Protein AF-A0A8I2FUA6-F1 (afdb_monomer_lite)

Secondary structure (DSSP, 8-state):
-HHHHHHHHHHHHHHHHHHHHHHHHHH---------GGG-SHHHHHHHTT--TTGGGSHHHHHHHHHHHHSTTSS-SS----EEPPTT-SSPP-EE-HHHH--TT--PBPTTSSBBSS---SEE-TT--EEEEETTTEEEE-B-SB--SSSS-----TT--TTTT-SS---BTTTTT-SS-SBS-SSTTSBTTTTTTS-GGGTS-GGGTT-----THHHHHTS-BTTBPP-GGGGGSSSSSSTTS---HHHHHHHBGGGGT---SS--PEE-TTT-PEETT---S---TT-SSPPHHHHHHIIIIIHHHTSSS--TT-SSSS-TTS-STT--SPPP-HHHHT-TT-TTS--SSS-B--TTSSTTTB-TTS--SSSBPPPPHHHHB-TT-TTSS-TT-BSS---HHHHHH---TT-PPTTHHHHHHHHHTTTB-GGGTSTT-TT-TTTTS-TT--TTSTTS-GGGHHHHHHS----GGGGGG---------TT-TT-------TT-SS--PPP-SSSTT------EEETTEEE--SS-----S-PPPP--

pLDDT: mean 70.21, std 18.36, range [24.78, 94.19]

Foldseek 3Di:
DVVVVVVVVVVVVVVVVVVVVVCVVVPDDDDQAQPQVVCPGPCSQCVVVVDDVVQCVDQVSVQCSCCCQQNPPHVHPHHADWAWDDPPDPDDTDTDGCQLWADSRDQDAAPQGATQNGTAHPDADPVRHGWGQAPPQGIDGADHQGPHPDDPDDRCQLAFRPCVVVPQFGHRPPQRHACPDQASHRHPNHNPVVPNPDHLCVQQPRNVSRDGVCDAPQVVLCQADVPRHRCLQLQCAQAALAPDRGFGSLNVLQFFLCSVPPDDPPATWTAQLAPRDTDPDDDFLADDQQDLDDDPSLLSCQVRPVLQCQAPQHRNPRPRPVGRQQSGPNSPDGRHNLVQQQPQVDQCDAQAPHFHNVVCFELLWWDPPSRHHPRGRHDHPNLQADRVSRSHNQNVRGPQRQPLVQVLPPPDPPDRPQCNLVSLLVSVVSITPNLLQAECRPRHPVVPDPPPCCCRPSVHVSVCVNCLSQAADPQPVPPPPPDDDDDDDGGDDRSEDDTDDDPPPPDPDDQDPHGYHSHDQQDLPCPDQHGDGDHDPPPPPDDDDDDHD

Structure (mmCIF, N/CA/C/O backbone):
data_AF-A0A8I2FUA6-F1
#
_entry.id   AF-A0A8I2FUA6-F1
#
loop_
_atom_site.group_PDB
_atom_site.id
_atom_site.type_symbol
_atom_site.label_atom_id
_atom_site.label_alt_id
_atom_site.label_comp_id
_atom_site.label_asym_id
_atom_site.label_entity_id
_atom_site.label_seq_id
_atom_site.pdbx_PDB_ins_code
_atom_site.Cartn_x
_atom_site.Cartn_y
_atom_site.Cartn_z
_atom_site.occupancy
_atom_site.B_iso_or_equiv
_atom_site.auth_seq_id
_atom_site.auth_comp_id
_atom_site.auth_asym_id
_atom_site.auth_atom_id
_atom_site.pdbx_PDB_model_num
ATOM 1 N N . MET A 1 1 ? -48.259 26.477 85.088 1.00 57.03 1 MET A N 1
ATOM 2 C CA . MET A 1 1 ? -47.281 26.839 84.030 1.00 57.03 1 MET A CA 1
ATOM 3 C C . MET A 1 1 ? -46.275 25.729 83.694 1.00 57.03 1 MET A C 1
ATOM 5 O O . MET A 1 1 ? -46.036 25.525 82.515 1.00 57.03 1 MET A O 1
ATOM 9 N N . LYS A 1 2 ? -45.761 24.934 84.651 1.00 53.25 2 LYS A N 1
ATOM 10 C CA . LYS A 1 2 ? -44.765 23.866 84.380 1.00 53.25 2 LYS A CA 1
ATOM 11 C C . LYS A 1 2 ? -45.193 22.760 83.387 1.00 53.25 2 LYS A C 1
ATOM 13 O O . LYS A 1 2 ? -44.364 22.301 82.614 1.00 53.25 2 LYS A O 1
ATOM 18 N N . LYS A 1 3 ? -46.477 22.374 83.335 1.00 52.03 3 LYS A N 1
ATOM 19 C CA . LYS A 1 3 ? -46.965 21.339 82.392 1.00 52.03 3 LYS A CA 1
ATOM 20 C C . LYS A 1 3 ? -46.995 21.780 80.918 1.00 52.03 3 LYS A C 1
ATOM 22 O O . LYS A 1 3 ? -46.840 20.935 80.048 1.00 52.03 3 LYS A O 1
ATOM 27 N N . LYS A 1 4 ? -47.150 23.081 80.627 1.00 53.03 4 LYS A N 1
ATOM 28 C CA . LYS A 1 4 ? -47.130 23.591 79.240 1.00 53.03 4 LYS A CA 1
ATOM 29 C C . LYS A 1 4 ? -45.706 23.678 78.671 1.00 53.03 4 LYS A C 1
ATOM 31 O O . LYS A 1 4 ? -45.532 23.448 77.484 1.00 53.03 4 LYS A O 1
ATOM 36 N N . LEU A 1 5 ? -44.695 23.917 79.516 1.00 55.78 5 LEU A N 1
ATOM 37 C CA . LEU A 1 5 ? -43.290 23.918 79.084 1.00 55.78 5 LEU A CA 1
ATOM 38 C C . LEU A 1 5 ? -42.783 22.512 78.713 1.00 55.78 5 LEU A C 1
ATOM 40 O O . LEU A 1 5 ? -42.056 22.364 77.738 1.00 55.78 5 LEU A O 1
ATOM 44 N N . LEU A 1 6 ? -43.198 21.479 79.455 1.00 63.16 6 LEU A N 1
ATOM 45 C CA . LEU A 1 6 ? -42.797 20.090 79.188 1.00 63.16 6 LEU A CA 1
ATOM 46 C C . LEU A 1 6 ? -43.374 19.544 77.874 1.00 63.16 6 LEU A C 1
ATOM 48 O O . LEU A 1 6 ? -42.678 18.834 77.155 1.00 63.16 6 LEU A O 1
ATOM 52 N N . LEU A 1 7 ? -44.614 19.910 77.529 1.00 66.69 7 LEU A N 1
ATOM 53 C CA . LEU A 1 7 ? -45.246 19.453 76.289 1.00 66.69 7 LEU A CA 1
ATOM 54 C C . LEU A 1 7 ? -44.644 20.138 75.048 1.00 66.69 7 LEU A C 1
ATOM 56 O O . LEU A 1 7 ? -44.395 19.470 74.050 1.00 66.69 7 LEU A O 1
ATOM 60 N N . SER A 1 8 ? -44.329 21.439 75.123 1.00 69.00 8 SER A N 1
ATOM 61 C CA . SER A 1 8 ? -43.635 22.142 74.030 1.00 69.00 8 SER A CA 1
ATOM 62 C C . SER A 1 8 ? -42.210 21.634 73.803 1.00 69.00 8 SER A C 1
ATOM 64 O O . SER A 1 8 ? -41.785 21.548 72.655 1.00 69.00 8 SER A O 1
ATOM 66 N N . GLY A 1 9 ? -41.486 21.260 74.864 1.00 73.94 9 GLY A N 1
ATOM 67 C CA . GLY A 1 9 ? -40.150 20.672 74.729 1.00 73.94 9 GLY A CA 1
ATOM 68 C C . GLY A 1 9 ? -40.172 19.322 74.007 1.00 73.94 9 GLY A C 1
ATOM 69 O O . GLY A 1 9 ? -39.374 19.098 73.103 1.00 73.94 9 GLY A O 1
ATOM 70 N N . PHE A 1 10 ? -41.127 18.449 74.344 1.00 78.19 10 PHE A N 1
ATOM 71 C CA . PHE A 1 10 ? -41.247 17.127 73.719 1.00 78.19 10 PHE A CA 1
ATOM 72 C C . PHE A 1 10 ? -41.634 17.196 72.239 1.00 78.19 10 PHE A C 1
ATOM 74 O O . PHE A 1 10 ? -41.060 16.479 71.423 1.00 78.19 10 PHE A O 1
ATOM 81 N N . VAL A 1 11 ? -42.566 18.083 71.878 1.00 81.69 11 VAL A N 1
ATOM 82 C CA . VAL A 1 11 ? -42.980 18.264 70.477 1.00 81.69 11 VAL A CA 1
ATOM 83 C C . VAL A 1 11 ? -41.829 18.808 69.631 1.00 81.69 11 VAL A C 1
ATOM 85 O O . VAL A 1 11 ? -41.618 18.333 68.519 1.00 81.69 11 VAL A O 1
ATOM 88 N N . LEU A 1 12 ? -41.034 19.743 70.160 1.00 83.12 12 LEU A N 1
ATOM 89 C CA . LEU A 1 12 ? -39.881 20.283 69.439 1.00 83.12 12 LEU A CA 1
ATOM 90 C C . LEU A 1 12 ? -38.798 19.217 69.214 1.00 83.12 12 LEU A C 1
ATOM 92 O O . LEU A 1 12 ? -38.295 19.087 68.102 1.00 83.12 12 LEU A O 1
ATOM 96 N N . VAL A 1 13 ? -38.479 18.417 70.236 1.00 84.06 13 VAL A N 1
ATOM 97 C CA . VAL A 1 13 ? -37.500 17.323 70.110 1.00 84.06 13 VAL A CA 1
ATOM 98 C C . VAL A 1 13 ? -37.972 16.279 69.099 1.00 84.06 13 VAL A C 1
ATOM 100 O O . VAL A 1 13 ? -37.167 15.826 68.287 1.00 84.06 13 VAL A O 1
ATOM 103 N N . PHE A 1 14 ? -39.265 15.942 69.096 1.00 85.88 14 PHE A N 1
ATOM 104 C CA . PHE A 1 14 ? -39.847 14.979 68.159 1.00 85.88 14 PHE A CA 1
ATOM 105 C C . PHE A 1 14 ? -39.838 15.487 66.709 1.00 85.88 14 PHE A C 1
ATOM 107 O O . PHE A 1 14 ? -39.483 14.747 65.796 1.00 85.88 14 PHE A O 1
ATOM 114 N N . ILE A 1 15 ? -40.146 16.770 66.485 1.00 88.44 15 ILE A N 1
ATOM 115 C CA . ILE A 1 15 ? -40.067 17.383 65.149 1.00 88.44 15 ILE A CA 1
ATOM 116 C C . ILE A 1 15 ? -38.616 17.426 64.656 1.00 88.44 15 ILE A C 1
ATOM 118 O O . ILE A 1 15 ? -38.365 17.104 63.499 1.00 88.44 15 ILE A O 1
ATOM 122 N N . VAL A 1 16 ? -37.654 17.766 65.519 1.00 88.38 16 VAL A N 1
ATOM 123 C CA . VAL A 1 16 ? -36.228 17.793 65.148 1.00 88.38 16 VAL A CA 1
ATOM 124 C C . VAL A 1 16 ? -35.702 16.388 64.842 1.00 88.38 16 VAL A C 1
ATOM 126 O O . VAL A 1 16 ? -34.946 16.225 63.889 1.00 88.38 16 VAL A O 1
ATOM 129 N N . THR A 1 17 ? -36.127 15.362 65.585 1.00 83.44 17 THR A N 1
ATOM 130 C CA . THR A 1 17 ? -35.727 13.971 65.302 1.00 83.44 17 THR A CA 1
ATOM 131 C C . THR A 1 17 ? -36.367 13.430 64.032 1.00 83.44 17 THR A C 1
ATOM 133 O O . THR A 1 17 ? -35.670 12.793 63.251 1.00 83.44 17 THR A O 1
ATOM 136 N N . ILE A 1 18 ? -37.643 13.724 63.768 1.00 85.50 18 ILE A N 1
ATOM 137 C CA . ILE A 1 18 ? -38.288 13.355 62.499 1.00 85.50 18 ILE A CA 1
ATOM 138 C C . ILE A 1 18 ? -37.641 14.086 61.325 1.00 85.50 18 ILE A C 1
ATOM 140 O O . ILE A 1 18 ? -37.370 13.457 60.309 1.00 85.50 18 ILE A O 1
ATOM 144 N N . ALA A 1 19 ? -37.352 15.383 61.462 1.00 79.38 19 ALA A N 1
ATOM 145 C CA . ALA A 1 19 ? -36.671 16.145 60.423 1.00 79.38 19 ALA A CA 1
ATOM 146 C C . ALA A 1 19 ? -35.280 15.568 60.141 1.00 79.38 19 ALA A C 1
ATOM 148 O O . ALA A 1 19 ? -34.979 15.338 58.980 1.00 79.38 19 ALA A O 1
ATOM 149 N N . ALA A 1 20 ? -34.488 15.261 61.178 1.00 75.12 20 ALA A N 1
ATOM 150 C CA . ALA A 1 20 ? -33.170 14.636 61.047 1.00 75.12 20 ALA A CA 1
ATOM 151 C C . ALA A 1 20 ? -33.233 13.222 60.445 1.00 75.12 20 ALA A C 1
ATOM 153 O O . ALA A 1 20 ? -32.376 12.851 59.649 1.00 75.12 20 ALA A O 1
ATOM 154 N N . PHE A 1 21 ? -34.249 12.433 60.799 1.00 74.69 21 PHE A N 1
ATOM 155 C CA . PHE A 1 21 ? -34.456 11.092 60.251 1.00 74.69 21 PHE A CA 1
ATOM 156 C C . PHE A 1 21 ? -34.905 11.145 58.784 1.00 74.69 21 PHE A C 1
ATOM 158 O O . PHE A 1 21 ? -34.402 10.386 57.960 1.00 74.69 21 PHE A O 1
ATOM 165 N N . LEU A 1 22 ? -35.780 12.091 58.428 1.00 72.00 22 LEU A N 1
ATOM 166 C CA . LEU A 1 22 ? -36.189 12.342 57.045 1.00 72.00 22 LEU A CA 1
ATOM 167 C C . LEU A 1 22 ? -35.024 12.853 56.194 1.00 72.00 22 LEU A C 1
ATOM 169 O O . LEU A 1 22 ? -34.873 12.364 55.076 1.00 72.00 22 LEU A O 1
ATOM 173 N N . THR A 1 23 ? -34.169 13.755 56.697 1.00 64.94 23 THR A N 1
ATOM 174 C CA . THR A 1 23 ? -32.931 14.127 55.986 1.00 64.94 23 THR A CA 1
ATOM 175 C C . THR A 1 23 ? -31.972 12.951 55.871 1.00 64.94 23 THR A C 1
ATOM 177 O O . THR A 1 23 ? -31.362 12.795 54.824 1.00 64.94 23 THR A O 1
ATOM 180 N N . HIS A 1 24 ? -31.869 12.074 56.872 1.00 63.22 24 HIS A N 1
ATOM 181 C CA . HIS A 1 24 ? -31.010 10.890 56.771 1.00 63.22 24 HIS A CA 1
ATOM 182 C C . HIS A 1 24 ? -31.498 9.883 55.716 1.00 63.22 24 HIS A C 1
ATOM 184 O O . HIS A 1 24 ? -30.679 9.321 54.996 1.00 63.22 24 HIS A O 1
ATOM 190 N N . ILE A 1 25 ? -32.818 9.698 55.575 1.00 60.06 25 ILE A N 1
ATOM 191 C CA . ILE A 1 25 ? -33.415 8.818 54.552 1.00 60.06 25 ILE A CA 1
ATOM 192 C C . ILE A 1 25 ? -33.344 9.436 53.149 1.00 60.06 25 ILE A C 1
ATOM 194 O O . ILE A 1 25 ? -33.236 8.706 52.171 1.00 60.06 25 ILE A O 1
ATOM 198 N N . THR A 1 26 ? -33.389 10.765 53.025 1.00 56.22 26 THR A N 1
ATOM 199 C CA . THR A 1 26 ? -33.344 11.436 51.710 1.00 56.22 26 THR A CA 1
ATOM 200 C C . THR A 1 26 ? -31.938 11.789 51.219 1.00 56.22 26 THR A C 1
ATOM 202 O O . THR A 1 26 ? -31.789 12.039 50.027 1.00 56.22 26 THR A O 1
ATOM 205 N N . TYR A 1 27 ? -30.912 11.800 52.084 1.00 50.81 27 TYR A N 1
ATOM 206 C CA . TYR A 1 27 ? -29.565 12.291 51.737 1.00 50.81 27 TYR A CA 1
ATOM 207 C C . TYR A 1 27 ? -28.392 11.353 52.035 1.00 50.81 27 TYR A C 1
ATOM 209 O O . TYR A 1 27 ? -27.251 11.772 51.850 1.00 50.81 27 TYR A O 1
ATOM 217 N N . ASN A 1 28 ? -28.613 10.107 52.453 1.00 45.84 28 ASN A N 1
ATOM 218 C CA . ASN A 1 28 ? -27.552 9.105 52.356 1.00 45.84 28 ASN A CA 1
ATOM 219 C C . ASN A 1 28 ? -27.667 8.413 50.997 1.00 45.84 28 ASN A C 1
ATOM 221 O O . ASN A 1 28 ? -28.462 7.480 50.886 1.00 45.84 28 ASN A O 1
ATOM 225 N N . PRO A 1 29 ? -26.919 8.839 49.961 1.00 54.16 29 PRO A N 1
ATOM 226 C CA . PRO A 1 29 ? -26.693 7.944 48.839 1.00 54.16 29 PRO A CA 1
ATOM 227 C C . PRO A 1 29 ? -26.068 6.658 49.389 1.00 54.16 29 PRO A C 1
ATOM 229 O O . PRO A 1 29 ? -25.262 6.710 50.329 1.00 54.16 29 PRO A O 1
ATOM 232 N N . ASP A 1 30 ? -26.459 5.515 48.828 1.00 49.25 30 ASP A N 1
ATOM 233 C CA . ASP A 1 30 ? -25.767 4.255 49.077 1.00 49.25 30 ASP A CA 1
ATOM 234 C C . ASP A 1 30 ? -24.257 4.486 48.935 1.00 49.25 30 ASP A C 1
ATOM 236 O O . ASP A 1 30 ? -23.814 5.268 48.088 1.00 49.25 30 ASP A O 1
ATOM 240 N N . ARG A 1 31 ? -23.454 3.880 49.817 1.00 46.78 31 ARG A N 1
ATOM 241 C CA . ARG A 1 31 ? -21.996 4.014 49.747 1.00 46.78 31 ARG A CA 1
ATOM 242 C C . ARG A 1 31 ? -21.526 3.551 48.368 1.00 46.78 31 ARG A C 1
ATOM 244 O O . ARG A 1 31 ? -21.487 2.357 48.107 1.00 46.78 31 ARG A O 1
ATOM 251 N N . THR A 1 32 ? -21.135 4.495 47.524 1.00 57.62 32 THR A N 1
ATOM 252 C CA . THR A 1 32 ? -20.425 4.228 46.274 1.00 57.62 32 THR A CA 1
ATOM 253 C C . THR A 1 32 ? -18.945 4.063 46.588 1.00 57.62 32 THR A C 1
ATOM 255 O O . THR A 1 32 ? -18.268 5.025 46.966 1.00 57.62 32 THR A O 1
ATOM 258 N N . GLU A 1 33 ? -18.448 2.835 46.479 1.00 62.50 33 GLU A N 1
ATOM 259 C CA . GLU A 1 33 ? -17.017 2.539 46.500 1.00 62.50 33 GLU A CA 1
ATOM 260 C C . GLU A 1 33 ? -16.457 2.682 45.076 1.00 62.50 33 GLU A C 1
ATOM 262 O O . GLU A 1 33 ? -17.169 2.503 44.091 1.00 62.50 33 GLU A O 1
ATOM 267 N N . ALA A 1 34 ? -15.185 3.064 44.948 1.00 64.81 34 ALA A N 1
ATOM 268 C CA . ALA A 1 34 ? -14.510 3.024 43.654 1.00 64.81 34 ALA A CA 1
ATOM 269 C C . ALA A 1 34 ? -14.155 1.560 43.366 1.00 64.81 34 ALA A C 1
ATOM 271 O O . ALA A 1 34 ? -13.161 1.053 43.886 1.00 64.81 34 ALA A O 1
ATOM 272 N N . LEU A 1 35 ? -14.994 0.877 42.590 1.00 63.69 35 LEU A N 1
ATOM 273 C CA . LEU A 1 35 ? -14.903 -0.577 42.423 1.00 63.69 35 LEU A CA 1
ATOM 274 C C . LEU A 1 35 ? -13.893 -0.993 41.350 1.00 63.69 35 LEU A C 1
ATOM 276 O O . LEU A 1 35 ? -13.442 -2.134 41.330 1.00 63.69 35 LEU A O 1
ATOM 280 N N . ASN A 1 36 ? -13.444 -0.059 40.504 1.00 66.44 36 ASN A N 1
ATOM 281 C CA . ASN A 1 36 ? -12.357 -0.323 39.569 1.00 66.44 36 ASN A CA 1
ATOM 282 C C . ASN A 1 36 ? -10.990 -0.266 40.287 1.00 66.44 36 ASN A C 1
ATOM 284 O O . ASN A 1 36 ? -10.509 0.835 40.589 1.00 66.44 36 ASN A O 1
ATOM 288 N N . PRO A 1 37 ? -10.279 -1.400 40.465 1.00 65.75 37 PRO A N 1
ATOM 289 C CA . PRO A 1 37 ? -9.001 -1.425 41.179 1.00 65.75 37 PRO A CA 1
ATOM 290 C C . PRO A 1 37 ? -7.920 -0.592 40.479 1.00 65.75 37 PRO A C 1
ATOM 292 O O . PRO A 1 37 ? -6.980 -0.129 41.121 1.00 65.75 37 PRO A O 1
ATOM 295 N N . SER A 1 38 ? -8.062 -0.368 39.166 1.00 69.88 38 SER A N 1
ATOM 296 C CA . SER A 1 38 ? -7.134 0.449 38.370 1.00 69.88 38 SER A CA 1
ATOM 297 C C . SER A 1 38 ? -7.258 1.944 38.672 1.00 69.88 38 SER A C 1
ATOM 299 O O . SER A 1 38 ? -6.324 2.693 38.402 1.00 69.88 38 SER A O 1
ATOM 301 N N . HIS A 1 39 ? -8.391 2.371 39.235 1.00 75.06 39 HIS A N 1
ATOM 302 C CA . HIS A 1 39 ? -8.647 3.749 39.652 1.00 75.06 39 HIS A CA 1
ATOM 303 C C . HIS A 1 39 ? -8.653 3.919 41.176 1.00 75.06 39 HIS A C 1
ATOM 305 O O . HIS A 1 39 ? -8.883 5.033 41.625 1.00 75.06 39 HIS A O 1
ATOM 311 N N . GLY A 1 40 ? -8.340 2.854 41.935 1.00 66.62 40 GLY A N 1
ATOM 312 C CA . GLY A 1 40 ? -7.745 2.793 43.283 1.00 66.62 40 GLY A CA 1
ATOM 313 C C . GLY A 1 40 ? -8.442 3.492 44.459 1.00 66.62 40 GLY A C 1
ATOM 314 O O . GLY A 1 40 ? -8.513 2.928 45.549 1.00 66.62 40 GLY A O 1
ATOM 315 N N . THR A 1 41 ? -8.912 4.726 44.287 1.00 78.62 41 THR A N 1
ATOM 316 C CA . THR A 1 41 ? -9.519 5.574 45.312 1.00 78.62 41 THR A CA 1
ATOM 317 C C . THR A 1 41 ? -10.496 6.568 44.684 1.00 78.62 41 THR A C 1
ATOM 319 O O . THR A 1 41 ? -10.243 7.120 43.614 1.00 78.62 41 THR A O 1
ATOM 322 N N . CYS A 1 42 ? -11.568 6.920 45.404 1.00 78.19 42 CYS A N 1
ATOM 323 C CA . CYS A 1 42 ? -12.541 7.926 44.950 1.00 78.19 42 CYS A CA 1
ATOM 324 C C . CYS A 1 42 ? -11.871 9.270 44.586 1.00 78.19 42 CYS A C 1
ATOM 326 O O . CYS A 1 42 ? -12.316 9.992 43.699 1.00 78.19 42 CYS A O 1
ATOM 328 N N . SER A 1 43 ? -10.759 9.617 45.241 1.00 81.19 43 SER A N 1
ATOM 329 C CA . SER A 1 43 ? -10.030 10.864 44.988 1.00 81.19 43 SER A CA 1
ATOM 330 C C . SER A 1 43 ? -9.478 10.994 43.567 1.00 81.19 43 SER A C 1
ATOM 332 O O . SER A 1 43 ? -9.326 12.121 43.103 1.00 81.19 43 SER A O 1
ATOM 334 N N . ILE A 1 44 ? -9.202 9.892 42.862 1.00 80.69 44 ILE A N 1
ATOM 335 C CA . ILE A 1 44 ? -8.651 9.952 41.501 1.00 80.69 44 ILE A CA 1
ATOM 336 C C . ILE A 1 44 ? -9.634 10.651 40.557 1.00 80.69 44 ILE A C 1
ATOM 338 O O . ILE A 1 44 ? -9.238 11.532 39.803 1.00 80.69 44 ILE A O 1
ATOM 342 N N . CYS A 1 45 ? -10.926 10.351 40.664 1.00 78.75 45 CYS A N 1
ATOM 343 C CA . CYS A 1 45 ? -11.953 10.982 39.836 1.00 78.75 45 CYS A CA 1
ATOM 344 C C . CYS A 1 45 ? -12.471 12.287 40.458 1.00 78.75 45 CYS A C 1
ATOM 346 O O . CYS A 1 45 ? -12.641 13.295 39.772 1.00 78.75 45 CYS A O 1
ATOM 348 N N . HIS A 1 46 ? -12.688 12.296 41.775 1.00 79.31 46 HIS A N 1
ATOM 349 C CA . HIS A 1 46 ? -13.353 13.412 42.448 1.00 79.31 46 HIS A CA 1
ATOM 350 C C . HIS A 1 46 ? -12.446 14.633 42.685 1.00 79.31 46 HIS A C 1
ATOM 352 O O . HIS A 1 46 ? -12.943 15.761 42.711 1.00 79.31 46 HIS A O 1
ATOM 358 N N . SER A 1 47 ? -11.126 14.454 42.827 1.00 81.31 47 SER A N 1
ATOM 359 C CA . SER A 1 47 ? -10.211 15.570 43.114 1.00 81.31 47 SER A CA 1
ATOM 360 C C . SER A 1 47 ? -9.777 16.334 41.864 1.00 81.31 47 SER A C 1
ATOM 362 O O . SER A 1 47 ? -9.622 17.551 41.930 1.00 81.31 47 SER A O 1
ATOM 364 N N . ILE A 1 48 ? -9.601 15.653 40.725 1.00 74.50 48 ILE A N 1
ATOM 365 C CA . ILE A 1 48 ? -9.020 16.249 39.506 1.00 74.50 48 ILE A CA 1
ATOM 366 C C . ILE A 1 48 ? -9.913 17.365 38.930 1.00 74.50 48 ILE A C 1
ATOM 368 O O . ILE A 1 48 ? -9.399 18.327 38.367 1.00 74.50 48 ILE A O 1
ATOM 372 N N . HIS A 1 49 ? -11.232 17.305 39.151 1.00 66.38 49 HIS A N 1
ATOM 373 C CA . HIS A 1 49 ? -12.191 18.290 38.625 1.00 66.38 49 HIS A CA 1
ATOM 374 C C . HIS A 1 49 ? -12.965 19.070 39.698 1.00 66.38 49 HIS A C 1
ATOM 376 O O . HIS A 1 49 ? -13.849 19.853 39.357 1.00 66.38 49 HIS A O 1
ATOM 382 N N . SER A 1 50 ? -12.646 18.889 40.988 1.00 70.69 50 SER A N 1
ATOM 383 C CA . SER A 1 50 ? -13.332 19.574 42.106 1.00 70.69 50 SER A CA 1
ATOM 384 C C . SER A 1 50 ? -14.867 19.450 42.066 1.00 70.69 50 SER A C 1
ATOM 386 O O . SER A 1 50 ? 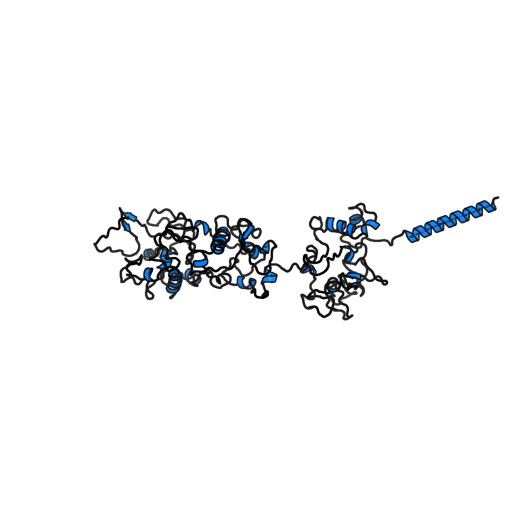-15.591 20.357 42.479 1.00 70.69 50 SER A O 1
ATOM 388 N N . ALA A 1 51 ? -15.376 18.339 41.534 1.00 62.66 51 ALA A N 1
ATOM 389 C CA . ALA A 1 51 ? -16.789 18.159 41.246 1.00 62.66 51 ALA A CA 1
ATOM 390 C C . ALA A 1 51 ? -17.496 17.450 42.423 1.00 62.66 51 ALA A C 1
ATOM 392 O O . ALA A 1 51 ? -17.189 16.286 42.700 1.00 62.66 51 ALA A O 1
ATOM 393 N N . PRO A 1 52 ? -18.447 18.094 43.134 1.00 64.62 52 PRO A N 1
ATOM 394 C CA . PRO A 1 52 ? -19.349 17.383 44.042 1.00 64.62 52 PRO A CA 1
ATOM 395 C C . PRO A 1 52 ? -20.084 16.257 43.299 1.00 64.62 52 PRO A C 1
ATOM 397 O O . PRO A 1 52 ? -20.461 16.426 42.142 1.00 64.62 52 PRO A O 1
ATOM 400 N N . GLY A 1 53 ? -20.291 15.115 43.967 1.00 62.81 53 GLY A N 1
ATOM 401 C CA . GLY A 1 53 ? -20.605 13.822 43.336 1.00 62.81 53 GLY A CA 1
ATOM 402 C C . GLY A 1 53 ? -21.743 13.805 42.307 1.00 62.81 53 GLY A C 1
ATOM 403 O O . GLY A 1 53 ? -21.667 13.050 41.348 1.00 62.81 53 GLY A O 1
ATOM 404 N N . GLN A 1 54 ? -22.747 14.683 42.418 1.00 64.75 54 GLN A N 1
ATOM 405 C CA . GLN A 1 54 ? -23.824 14.771 41.422 1.00 64.75 54 GLN A CA 1
ATOM 406 C C . GLN A 1 54 ? -23.354 15.276 40.046 1.00 64.75 54 GLN A C 1
ATOM 408 O O . GLN A 1 54 ? -23.900 14.857 39.030 1.00 64.75 54 GLN A O 1
ATOM 413 N N . LEU A 1 55 ? -22.319 16.120 39.972 1.00 66.12 55 LEU A N 1
ATOM 414 C CA . LEU A 1 55 ? -21.771 16.581 38.689 1.00 66.12 55 LEU A CA 1
ATOM 415 C C . LEU A 1 55 ? -21.076 15.451 37.919 1.00 66.12 55 LEU A C 1
ATOM 417 O O . LEU A 1 55 ? -21.093 15.462 36.695 1.00 66.12 55 LEU A O 1
ATOM 421 N N . LEU A 1 56 ? -20.543 14.447 38.621 1.00 67.00 56 LEU A N 1
ATOM 422 C CA . LEU A 1 56 ? -19.905 13.260 38.037 1.00 67.00 56 LEU A CA 1
ATOM 423 C C . LEU A 1 56 ? -20.904 12.150 37.668 1.00 67.00 56 LEU A C 1
ATOM 425 O O . LEU A 1 56 ? -20.501 11.035 37.370 1.00 67.00 56 LEU A O 1
ATOM 429 N N . THR A 1 57 ? -22.204 12.453 37.666 1.00 67.88 57 THR A N 1
ATOM 430 C CA . THR A 1 57 ? -23.251 11.585 37.089 1.00 67.88 57 THR A CA 1
ATOM 431 C C . THR A 1 57 ? -23.814 12.137 35.774 1.00 67.88 57 THR A C 1
ATOM 433 O O . THR A 1 57 ? -24.649 11.498 35.126 1.00 67.88 57 THR A O 1
ATOM 436 N N . ASN A 1 58 ? -23.366 13.336 35.378 1.00 78.94 58 ASN A N 1
ATOM 437 C CA . ASN A 1 58 ? -23.697 13.959 34.106 1.00 78.94 58 ASN A CA 1
ATOM 438 C C . ASN A 1 58 ? -22.762 13.426 33.017 1.00 78.94 58 ASN A C 1
ATOM 440 O O . ASN A 1 58 ? -21.549 13.597 33.121 1.00 78.94 58 ASN A O 1
ATOM 444 N N . ASP A 1 59 ? -23.329 12.848 31.961 1.00 80.12 59 ASP A N 1
ATOM 445 C CA . ASP A 1 59 ? -22.551 12.150 30.934 1.00 80.12 59 ASP A CA 1
ATOM 446 C C . ASP A 1 59 ? -21.521 13.069 30.264 1.00 80.12 59 ASP A C 1
ATOM 448 O O . ASP A 1 59 ? -20.376 12.671 30.088 1.00 80.12 59 ASP A O 1
ATOM 452 N N . ALA A 1 60 ? -21.859 14.337 30.004 1.00 80.25 60 ALA A N 1
ATOM 453 C CA . ALA A 1 60 ? -20.923 15.290 29.406 1.00 80.25 60 ALA A CA 1
ATOM 454 C C . ALA A 1 60 ? -19.736 15.620 30.329 1.00 80.25 60 ALA A C 1
ATOM 456 O O . ALA A 1 60 ? -18.617 15.813 29.857 1.00 80.25 60 ALA A O 1
ATOM 457 N N . VAL A 1 61 ? -19.960 15.683 31.644 1.00 83.06 61 VAL A N 1
ATOM 458 C CA . VAL A 1 61 ? -18.888 15.936 32.621 1.00 83.06 61 VAL A CA 1
ATOM 459 C C . VAL A 1 61 ? -18.014 14.695 32.790 1.00 83.06 61 VAL A C 1
ATOM 461 O O . VAL A 1 61 ? -16.790 14.820 32.855 1.00 83.06 61 VAL A O 1
ATOM 464 N N . VAL A 1 62 ? -18.623 13.508 32.832 1.00 83.44 62 VAL A N 1
ATOM 465 C CA . VAL A 1 62 ? -17.887 12.243 32.947 1.00 83.44 62 VAL A CA 1
ATOM 466 C C . VAL A 1 62 ? -17.043 11.986 31.704 1.00 83.44 62 VAL A C 1
ATOM 468 O O . VAL A 1 62 ? -15.887 11.599 31.835 1.00 83.44 62 VAL A O 1
ATOM 471 N N . GLU A 1 63 ? -17.563 12.291 30.517 1.00 88.12 63 GLU A N 1
ATOM 472 C CA . GLU A 1 63 ? -16.824 12.196 29.257 1.00 88.12 63 GLU A CA 1
ATOM 473 C C . GLU A 1 63 ? -15.538 13.030 29.298 1.00 88.12 63 GLU A C 1
ATOM 475 O O . GLU A 1 63 ? -14.444 12.530 29.043 1.00 88.12 63 GLU A O 1
ATOM 480 N N . VAL A 1 64 ? -15.654 14.302 29.696 1.00 87.75 64 VAL A N 1
ATOM 481 C CA . VAL A 1 64 ? -14.504 15.209 29.813 1.00 87.75 64 VAL A CA 1
ATOM 482 C C . VAL A 1 64 ? -13.499 14.693 30.843 1.00 87.75 64 VAL A C 1
ATOM 484 O O . VAL A 1 64 ? -12.295 14.740 30.590 1.00 87.75 64 VAL A O 1
ATOM 487 N N . LEU A 1 65 ? -13.971 14.174 31.980 1.00 87.56 65 LEU A N 1
ATOM 488 C CA . LEU A 1 65 ? -13.110 13.571 32.997 1.00 87.56 65 LEU A CA 1
ATOM 489 C C . LEU A 1 65 ? -12.350 12.363 32.428 1.00 87.56 65 LEU A C 1
ATOM 491 O O . LEU A 1 65 ? -11.120 12.339 32.485 1.00 87.56 65 LEU A O 1
ATOM 495 N N . CYS A 1 66 ? -13.053 11.377 31.866 1.00 87.81 66 CYS A N 1
ATOM 496 C CA . CYS A 1 66 ? -12.449 10.150 31.348 1.00 87.81 66 CYS A CA 1
ATOM 497 C C . CYS A 1 66 ? -11.458 10.452 30.217 1.00 87.81 66 CYS A C 1
ATOM 499 O O . CYS A 1 66 ? -10.321 9.972 30.249 1.00 87.81 66 CYS A O 1
ATOM 501 N N . LEU A 1 67 ? -11.838 11.307 29.264 1.00 90.75 67 LEU A N 1
ATOM 502 C CA . LEU A 1 67 ? -10.999 11.663 28.119 1.00 90.75 67 LEU A CA 1
ATOM 503 C C . LEU A 1 67 ? -9.833 12.597 28.481 1.00 90.75 67 LEU A C 1
ATOM 505 O O . LEU A 1 67 ? -8.850 12.638 27.742 1.00 90.75 67 LEU A O 1
ATOM 509 N N . SER A 1 68 ? -9.855 13.278 29.632 1.00 90.44 68 SER A N 1
ATOM 510 C CA . SER A 1 68 ? -8.681 14.037 30.100 1.00 90.44 68 SER A CA 1
ATOM 511 C C . SER A 1 68 ? -7.466 13.137 30.368 1.00 90.44 68 SER A C 1
ATOM 513 O O . SER A 1 68 ? -6.323 13.553 30.173 1.00 90.44 68 SER A O 1
ATOM 515 N N . CYS A 1 69 ? -7.708 11.879 30.750 1.00 90.25 69 CYS A N 1
ATOM 516 C CA . CYS A 1 69 ? -6.674 10.876 30.994 1.00 90.25 69 CYS A CA 1
ATOM 517 C C . CYS A 1 69 ? -6.562 9.873 29.839 1.00 90.25 69 CYS A C 1
ATOM 519 O O . CYS A 1 69 ? -5.455 9.570 29.393 1.00 90.25 69 CYS A O 1
ATOM 521 N N . HIS A 1 70 ? -7.692 9.369 29.344 1.00 90.81 70 HIS A N 1
ATOM 522 C CA . HIS A 1 70 ? -7.751 8.303 28.342 1.00 90.81 70 HIS A CA 1
ATOM 523 C C . HIS A 1 70 ? -7.922 8.803 26.907 1.00 90.81 70 HIS A C 1
ATOM 525 O O . HIS A 1 70 ? -7.733 8.023 25.980 1.00 90.81 70 HIS A O 1
ATOM 531 N N . GLY A 1 71 ? -8.216 10.083 26.695 1.00 92.12 71 GLY A N 1
ATOM 532 C CA . GLY A 1 71 ? -8.308 10.645 25.353 1.00 92.12 71 GLY A CA 1
ATOM 533 C C . GLY A 1 71 ? -6.946 10.698 24.649 1.00 92.12 71 GLY A C 1
ATOM 534 O O . GLY A 1 71 ? -5.901 10.417 25.263 1.00 92.12 71 GLY A O 1
ATOM 535 N N . PRO A 1 72 ? -6.923 11.107 23.368 1.00 87.75 72 PRO A N 1
ATOM 536 C CA . PRO A 1 72 ? -5.713 11.122 22.545 1.00 87.75 72 PRO A CA 1
ATOM 537 C C . PRO A 1 72 ? -4.539 11.861 23.201 1.00 87.75 72 PRO A C 1
ATOM 539 O O . PRO A 1 72 ? -3.413 11.370 23.192 1.00 87.75 72 PRO A O 1
ATOM 542 N N . ALA A 1 73 ? -4.822 12.995 23.851 1.00 89.06 73 ALA A N 1
ATOM 543 C CA . ALA A 1 73 ? -3.833 13.829 24.537 1.00 89.06 73 ALA A CA 1
ATOM 544 C C . ALA A 1 73 ? -3.648 13.505 26.033 1.00 89.06 73 ALA A C 1
ATOM 546 O O . ALA A 1 73 ? -2.829 14.136 26.699 1.00 89.06 73 ALA A O 1
ATOM 547 N N . GLY A 1 74 ? -4.415 12.562 26.585 1.00 89.62 74 GLY A N 1
ATOM 548 C CA . GLY A 1 74 ? -4.365 12.252 28.011 1.00 89.62 74 GLY A CA 1
ATOM 549 C C . GLY A 1 74 ? -3.083 11.523 28.430 1.00 89.62 74 GLY A C 1
ATOM 550 O O . GLY A 1 74 ? -2.285 11.086 27.600 1.00 89.62 74 GLY A O 1
ATOM 551 N N . THR A 1 75 ? -2.867 11.357 29.731 1.00 89.75 75 THR A N 1
ATOM 552 C CA . THR A 1 75 ? -1.642 10.734 30.270 1.00 89.75 75 THR A CA 1
ATOM 553 C C . THR A 1 75 ? -1.718 9.212 30.408 1.00 89.75 75 THR A C 1
ATOM 555 O O . THR A 1 75 ? -0.689 8.566 30.604 1.00 89.75 75 THR A O 1
ATOM 558 N N . ALA A 1 76 ? -2.905 8.609 30.295 1.00 88.56 76 ALA A N 1
ATOM 559 C CA . ALA A 1 76 ? -3.066 7.166 30.432 1.00 88.56 76 ALA A CA 1
ATOM 560 C C . ALA A 1 76 ? -2.482 6.418 29.225 1.00 88.56 76 ALA A C 1
ATOM 562 O O . ALA A 1 76 ? -2.596 6.863 28.080 1.00 88.56 76 ALA A O 1
ATOM 563 N N . THR A 1 77 ? -1.901 5.245 29.488 1.00 86.88 77 THR A N 1
ATOM 564 C CA . THR A 1 77 ? -1.364 4.345 28.454 1.00 86.88 77 THR A CA 1
ATOM 565 C C . THR A 1 77 ? -2.470 3.696 27.627 1.00 86.88 77 THR A C 1
ATOM 567 O O . THR A 1 77 ? -2.323 3.522 26.422 1.00 86.88 77 THR A O 1
ATOM 570 N N . LYS A 1 78 ? -3.603 3.365 28.258 1.00 86.94 78 LYS A N 1
ATOM 571 C CA . LYS A 1 78 ? -4.804 2.892 27.564 1.00 86.94 78 LYS A CA 1
ATOM 572 C C . LYS A 1 78 ? -5.575 4.091 27.031 1.00 86.94 78 LYS A C 1
ATOM 574 O O . LYS A 1 78 ? -6.027 4.915 27.823 1.00 86.94 78 LYS A O 1
ATOM 579 N N . LYS A 1 79 ? -5.718 4.174 25.712 1.00 90.38 79 LYS A N 1
ATOM 580 C CA . LYS A 1 79 ? -6.480 5.228 25.039 1.00 90.38 79 LYS A CA 1
ATOM 581 C C . LYS A 1 79 ? -7.923 4.796 24.780 1.00 90.38 79 LYS A C 1
ATOM 583 O O . LYS A 1 79 ? -8.167 3.611 24.559 1.00 90.38 79 LYS A O 1
ATOM 588 N N . ALA A 1 80 ? -8.848 5.748 24.802 1.00 90.81 80 ALA A N 1
ATOM 589 C CA . ALA A 1 80 ? -10.269 5.549 24.552 1.00 90.81 80 ALA A CA 1
ATOM 590 C C . ALA A 1 80 ? -10.873 6.765 23.838 1.00 90.81 80 ALA A C 1
ATOM 592 O O . ALA A 1 80 ? -10.361 7.880 23.941 1.00 90.81 80 ALA A O 1
ATOM 593 N N . GLU A 1 81 ? -11.966 6.515 23.132 1.00 90.69 81 GLU A N 1
ATOM 594 C CA . GLU A 1 81 ? -12.830 7.492 22.483 1.00 90.69 81 GLU A CA 1
ATOM 595 C C . GLU A 1 81 ? -14.293 7.060 22.637 1.00 90.69 81 GLU A C 1
ATOM 597 O O . GLU A 1 81 ? -14.590 5.882 22.852 1.00 90.69 81 GLU A O 1
ATOM 602 N N . VAL A 1 82 ? -15.213 8.012 22.485 1.00 89.94 82 VAL A N 1
ATOM 603 C CA . VAL A 1 82 ? -16.659 7.729 22.443 1.00 89.94 82 VAL A CA 1
ATOM 604 C C . VAL A 1 82 ? -17.028 6.864 21.244 1.00 89.94 82 VAL A C 1
ATOM 606 O O . VAL A 1 82 ? -16.449 7.000 20.171 1.00 89.94 82 VAL A O 1
ATOM 609 N N . HIS A 1 83 ? -18.049 6.020 21.355 1.00 88.50 83 HIS A N 1
ATOM 610 C CA . HIS A 1 83 ? -18.543 5.291 20.184 1.00 88.50 83 HIS A CA 1
ATOM 611 C C . HIS A 1 83 ? -19.499 6.191 19.399 1.00 88.50 83 HIS A C 1
ATOM 613 O O . HIS A 1 83 ? -20.509 6.644 19.932 1.00 88.50 83 HIS A O 1
ATOM 619 N N . LYS A 1 84 ? -19.195 6.452 18.129 1.00 87.56 84 LYS A N 1
ATOM 620 C CA . LYS A 1 84 ? -20.040 7.231 17.213 1.00 87.56 84 LYS A CA 1
ATOM 621 C C . LYS A 1 84 ? -20.273 6.451 15.928 1.00 87.56 84 LYS A C 1
ATOM 623 O O . LYS A 1 84 ? -19.481 5.580 15.577 1.00 87.56 84 LYS A O 1
ATOM 628 N N . ASN A 1 85 ? -21.321 6.792 15.181 1.00 79.31 85 ASN A N 1
ATOM 629 C CA . ASN A 1 85 ? -21.418 6.304 13.808 1.00 79.31 85 ASN A CA 1
ATOM 630 C C . ASN A 1 85 ? -20.269 6.859 12.947 1.00 79.31 85 ASN A C 1
ATOM 632 O O . ASN A 1 85 ? -19.790 7.976 13.147 1.00 79.31 85 ASN A O 1
ATOM 636 N N . LYS A 1 86 ? -19.855 6.078 11.942 1.00 76.38 86 LYS A N 1
ATOM 637 C CA . LYS A 1 86 ? -18.901 6.532 10.924 1.00 76.38 86 LYS A CA 1
ATOM 638 C C . LYS A 1 86 ? -19.425 7.804 10.247 1.00 76.38 86 LYS A C 1
ATOM 640 O O . LYS A 1 86 ? -20.611 7.892 9.920 1.00 76.38 86 LYS A O 1
ATOM 645 N N . SER A 1 87 ? -18.537 8.767 9.997 1.00 75.38 87 SER A N 1
ATOM 646 C CA . SER A 1 87 ? -18.870 9.963 9.213 1.00 75.38 87 SER A CA 1
ATOM 647 C C . SER A 1 87 ? -19.477 9.573 7.858 1.00 75.38 87 SER A C 1
ATOM 649 O O . SER A 1 87 ? -18.994 8.649 7.203 1.00 75.38 87 SER A O 1
ATOM 651 N N . GLY A 1 88 ? -20.562 10.241 7.459 1.00 75.44 88 GLY A N 1
ATOM 652 C CA . GLY A 1 88 ? -21.303 9.913 6.235 1.00 75.44 88 GLY A CA 1
ATOM 653 C C . GLY A 1 88 ? -22.195 8.668 6.329 1.00 75.44 88 GLY A C 1
ATOM 654 O O . GLY A 1 88 ? -22.712 8.217 5.310 1.00 75.44 88 GLY A O 1
ATOM 655 N N . SER A 1 89 ? -22.391 8.102 7.526 1.00 78.50 89 SER A N 1
ATOM 656 C CA . SER A 1 89 ? -23.375 7.038 7.742 1.00 78.50 89 SER A CA 1
ATOM 657 C C . SER A 1 89 ? -24.771 7.470 7.281 1.00 78.50 89 SER A C 1
ATOM 659 O O . SER A 1 89 ? -25.204 8.593 7.532 1.00 78.50 89 SER A O 1
ATOM 661 N N . VAL A 1 90 ? -25.498 6.545 6.648 1.00 78.75 90 VAL A N 1
ATOM 662 C CA . VAL A 1 90 ? -26.909 6.731 6.259 1.00 78.75 90 VAL A CA 1
ATOM 663 C C . VAL A 1 90 ? -27.859 6.745 7.462 1.00 78.75 90 VAL A C 1
ATOM 665 O O . VAL A 1 90 ? -29.033 7.081 7.320 1.00 78.75 90 VAL A O 1
ATOM 668 N N . TYR A 1 91 ? -27.366 6.361 8.641 1.00 79.81 91 TYR A N 1
ATOM 669 C CA . TYR A 1 91 ? -28.121 6.352 9.889 1.00 79.81 91 TYR A CA 1
ATOM 670 C C . TYR A 1 91 ? -27.939 7.660 10.655 1.00 79.81 91 TYR A C 1
ATOM 672 O O . TYR A 1 91 ? -26.894 8.308 10.563 1.00 79.81 91 TYR A O 1
ATOM 680 N N . ALA A 1 92 ? -28.944 8.012 11.461 1.00 82.19 92 ALA A N 1
ATOM 681 C CA . ALA A 1 92 ? -28.888 9.186 12.321 1.00 82.19 92 ALA A CA 1
ATOM 682 C C . ALA A 1 92 ? -27.621 9.169 13.204 1.00 82.19 92 ALA A C 1
ATOM 684 O O . ALA A 1 92 ? -27.231 8.097 13.684 1.00 82.19 92 ALA A O 1
ATOM 685 N N . PRO A 1 93 ? -26.975 10.331 13.422 1.00 82.81 93 PRO A N 1
ATOM 686 C CA . PRO A 1 93 ? -25.877 10.452 14.370 1.00 82.81 93 PRO A CA 1
ATOM 687 C C . PRO A 1 93 ? -26.253 9.879 15.735 1.00 82.81 93 PRO A C 1
ATOM 689 O O . PRO A 1 93 ? -27.285 10.242 16.297 1.00 82.81 93 PRO A O 1
ATOM 692 N N . PHE A 1 94 ? -25.401 9.003 16.261 1.00 84.81 94 PHE A N 1
ATOM 693 C CA . PHE A 1 94 ? -25.491 8.515 17.633 1.00 84.81 94 PHE A CA 1
ATOM 694 C C . PHE A 1 94 ? -24.134 8.675 18.313 1.00 84.81 94 PHE A C 1
ATOM 696 O O . PHE A 1 94 ? -23.094 8.707 17.648 1.00 84.81 94 PHE A O 1
ATOM 703 N N . GLN A 1 95 ? -24.161 8.772 19.636 1.00 88.38 95 GLN A N 1
ATOM 704 C CA . GLN A 1 95 ? -22.975 8.761 20.474 1.00 88.38 95 GLN A CA 1
ATOM 705 C C . GLN A 1 95 ? -23.277 7.922 21.713 1.00 88.38 95 GLN A C 1
ATOM 707 O O . GLN A 1 95 ? -24.230 8.234 22.421 1.00 88.38 95 GLN A O 1
ATOM 712 N N . MET A 1 96 ? -22.467 6.896 21.959 1.00 88.19 96 MET A N 1
ATOM 713 C CA . MET A 1 96 ? -22.394 6.247 23.267 1.00 88.19 96 MET A CA 1
ATOM 714 C C . MET A 1 96 ? -21.284 6.914 24.064 1.00 88.19 96 MET A C 1
ATOM 716 O O . MET A 1 96 ? -20.170 7.109 23.564 1.00 88.19 96 MET A O 1
ATOM 720 N N . THR A 1 97 ? -21.619 7.274 25.287 1.00 88.50 97 THR A N 1
ATOM 721 C CA . THR A 1 97 ? -20.736 7.901 26.260 1.00 88.50 97 THR A CA 1
ATOM 722 C C . THR A 1 97 ? -20.027 6.849 27.103 1.00 88.50 97 THR A C 1
ATOM 724 O O . THR A 1 97 ? -20.444 5.690 27.156 1.00 88.50 97 THR A O 1
ATOM 727 N N . CYS A 1 98 ? -18.949 7.240 27.785 1.00 87.88 98 CYS A N 1
ATOM 728 C CA . CYS A 1 98 ? -18.228 6.318 28.668 1.00 87.88 98 CYS A CA 1
ATOM 729 C C . CYS A 1 98 ? -19.151 5.628 29.706 1.00 87.88 98 CYS A C 1
ATOM 731 O O . CYS A 1 98 ? -19.082 4.401 29.808 1.00 87.88 98 CYS A O 1
ATOM 733 N N . PRO A 1 99 ? -20.050 6.340 30.424 1.00 85.56 99 PRO A N 1
ATOM 734 C CA . PRO A 1 99 ? -20.949 5.730 31.413 1.00 85.56 99 PRO A CA 1
ATOM 735 C C . PRO A 1 99 ? -21.972 4.747 30.851 1.00 85.56 99 PRO A C 1
ATOM 737 O O . PRO A 1 99 ? -22.493 3.926 31.604 1.00 85.56 99 PRO A O 1
ATOM 740 N N . ASP A 1 100 ? -22.271 4.799 29.550 1.00 86.69 100 ASP A N 1
ATOM 741 C CA . ASP A 1 100 ? -23.220 3.852 28.960 1.00 86.69 100 ASP A CA 1
ATOM 742 C C . ASP A 1 100 ? -22.706 2.406 29.063 1.00 86.69 100 ASP A C 1
ATOM 744 O O . ASP A 1 100 ? -23.511 1.485 29.176 1.00 86.69 100 ASP A O 1
ATOM 748 N N . CYS A 1 101 ? -21.380 2.213 29.108 1.00 84.88 101 CYS A N 1
ATOM 749 C CA . CYS A 1 101 ? -20.737 0.903 29.271 1.00 84.88 101 CYS A CA 1
ATOM 750 C C . CYS A 1 101 ? -19.861 0.783 30.535 1.00 84.88 101 CYS A C 1
ATOM 752 O O . CYS A 1 101 ? -19.573 -0.328 30.978 1.00 84.88 101 CYS A O 1
ATOM 754 N N . HIS A 1 102 ? -19.387 1.902 31.089 1.00 82.88 102 HIS A N 1
ATOM 755 C CA . HIS A 1 102 ? -18.452 1.945 32.214 1.00 82.88 102 HIS A CA 1
ATOM 756 C C . HIS A 1 102 ? -18.988 2.803 33.365 1.00 82.88 102 HIS A C 1
ATOM 758 O O . HIS A 1 102 ? -18.695 3.996 33.449 1.00 82.88 102 HIS A O 1
ATOM 764 N N . ASP A 1 103 ? -19.700 2.182 34.297 1.00 80.31 103 ASP A N 1
ATOM 765 C CA . ASP A 1 103 ? -20.017 2.763 35.595 1.00 80.31 103 ASP A CA 1
ATOM 766 C C . ASP A 1 103 ? -18.810 2.593 36.538 1.00 80.31 103 ASP A C 1
ATOM 768 O O . ASP A 1 103 ? -18.459 1.471 36.910 1.00 80.31 103 ASP A O 1
ATOM 772 N N . PRO A 1 104 ? -18.118 3.681 36.925 1.00 75.12 104 PRO A N 1
ATOM 773 C CA . PRO A 1 104 ? -16.967 3.596 37.821 1.00 75.12 104 PRO A CA 1
ATOM 774 C C . PRO A 1 104 ? -17.347 3.276 39.278 1.00 75.12 104 PRO A C 1
ATOM 776 O O . PRO A 1 104 ? -16.447 3.067 40.100 1.00 75.12 104 PRO A O 1
ATOM 779 N N . HIS A 1 105 ? -18.641 3.266 39.605 1.00 74.81 105 HIS A N 1
ATOM 780 C CA . HIS A 1 105 ? -19.166 3.036 40.948 1.00 74.81 105 HIS A CA 1
ATOM 781 C C . HIS A 1 105 ? -19.892 1.696 41.102 1.00 74.81 105 HIS A C 1
ATOM 783 O O . HIS A 1 105 ? -20.495 1.478 42.155 1.00 74.81 105 HIS A O 1
ATOM 789 N N . ASP A 1 106 ? -19.840 0.809 40.100 1.00 72.44 106 ASP A N 1
ATOM 790 C CA . ASP A 1 106 ? -20.537 -0.478 40.143 1.00 72.44 106 ASP A CA 1
ATOM 791 C C . ASP A 1 106 ? -19.690 -1.642 39.574 1.00 72.44 106 ASP A C 1
ATOM 793 O O . ASP A 1 106 ? -19.016 -1.497 38.555 1.00 72.44 106 ASP A O 1
ATOM 797 N N . ASP A 1 107 ? -19.707 -2.799 40.243 1.00 66.81 107 ASP A N 1
ATOM 798 C CA . ASP A 1 107 ? -19.098 -4.076 39.822 1.00 66.81 107 ASP A CA 1
ATOM 799 C C . ASP A 1 107 ? -20.100 -5.244 39.870 1.00 66.81 107 ASP A C 1
ATOM 801 O O . ASP A 1 107 ? -19.718 -6.417 39.904 1.00 66.81 107 ASP A O 1
ATOM 805 N N . ARG A 1 108 ? -21.400 -4.931 39.874 1.00 69.00 108 ARG A N 1
ATOM 806 C CA . ARG A 1 108 ? -22.481 -5.907 40.026 1.00 69.00 108 ARG A CA 1
ATOM 807 C C . ARG A 1 108 ? -22.447 -7.047 39.016 1.00 69.00 108 ARG A C 1
ATOM 809 O O . ARG A 1 108 ? -21.877 -6.974 37.922 1.00 69.00 108 ARG A O 1
ATOM 816 N N . ALA A 1 109 ? -23.113 -8.122 39.431 1.00 66.50 109 ALA A N 1
ATOM 817 C CA . ALA A 1 109 ? -23.236 -9.337 38.655 1.00 66.50 109 ALA A CA 1
ATOM 818 C C . ALA A 1 109 ? -23.938 -9.094 37.310 1.00 66.50 109 ALA A C 1
ATOM 820 O O . ALA A 1 109 ? -24.797 -8.221 37.189 1.00 66.50 109 ALA A O 1
ATOM 821 N N . ASN A 1 110 ? -23.572 -9.879 36.301 1.00 67.69 110 ASN A N 1
ATOM 822 C CA . ASN A 1 110 ? -24.345 -9.948 35.064 1.00 67.69 110 ASN A CA 1
ATOM 823 C C . ASN A 1 110 ? -25.652 -10.741 35.283 1.00 67.69 110 ASN A C 1
ATOM 825 O O . ASN A 1 110 ? -25.801 -11.456 36.279 1.00 67.69 110 ASN A O 1
ATOM 829 N N . ARG A 1 111 ? -26.561 -10.650 34.307 1.00 71.19 111 ARG A N 1
ATOM 830 C CA . ARG A 1 111 ? -27.892 -11.281 34.315 1.00 71.19 111 ARG A CA 1
ATOM 831 C C . ARG A 1 111 ? -27.880 -12.804 34.516 1.00 71.19 111 ARG A C 1
ATOM 833 O O . ARG A 1 111 ? -28.845 -13.363 35.031 1.00 71.19 111 ARG A O 1
ATOM 840 N N . PHE A 1 112 ? -26.793 -13.478 34.147 1.00 70.38 112 PHE A N 1
ATOM 841 C CA . PHE A 1 112 ? -26.623 -14.931 34.269 1.00 70.38 112 PHE A CA 1
ATOM 842 C C . PHE A 1 112 ? -25.716 -15.347 35.438 1.00 70.38 112 PHE A C 1
ATOM 844 O O . PHE A 1 112 ? -25.396 -16.525 35.597 1.00 70.38 112 PHE A O 1
ATOM 851 N N . GLY A 1 113 ? -25.325 -14.397 36.289 1.00 65.12 113 GLY A N 1
ATOM 852 C CA . GLY A 1 113 ? -24.398 -14.609 37.392 1.00 65.12 113 GLY A CA 1
ATOM 853 C C . GLY A 1 113 ? -22.919 -14.481 37.000 1.00 65.12 113 GLY A C 1
ATOM 854 O O . GLY A 1 113 ? -22.498 -14.669 35.861 1.00 65.12 113 GLY A O 1
ATOM 855 N N . GLY A 1 114 ? -22.088 -14.160 37.992 1.00 62.69 114 GLY A N 1
ATOM 856 C CA . GLY A 1 114 ? -20.677 -13.810 37.796 1.00 62.69 114 GLY A CA 1
ATOM 857 C C . GLY A 1 114 ? -20.467 -12.296 37.797 1.00 62.69 114 GLY A C 1
ATOM 858 O O . GLY A 1 114 ? -21.365 -11.532 37.464 1.00 62.69 114 GLY A O 1
ATOM 859 N N . ILE A 1 115 ? -19.285 -11.860 38.232 1.00 62.28 115 ILE A N 1
ATOM 860 C CA . ILE A 1 115 ? -18.934 -10.442 38.399 1.00 62.28 115 ILE A CA 1
ATOM 861 C C . ILE A 1 115 ? -18.486 -9.883 37.050 1.00 62.28 115 ILE A C 1
ATOM 863 O O . ILE A 1 115 ? -17.601 -10.458 36.406 1.00 62.28 115 ILE A O 1
ATOM 867 N N . ASN A 1 116 ? -19.057 -8.750 36.646 1.00 65.19 116 ASN A N 1
ATOM 868 C CA . ASN A 1 116 ? -18.559 -8.007 35.499 1.00 65.19 116 ASN A CA 1
ATOM 869 C C . ASN A 1 116 ? -17.147 -7.492 35.802 1.00 65.19 116 ASN A C 1
ATOM 871 O O . ASN A 1 116 ? -16.948 -6.649 36.672 1.00 65.19 116 ASN A O 1
ATOM 875 N N . LEU A 1 117 ? -16.138 -7.997 35.091 1.00 59.16 117 LEU A N 1
ATOM 876 C CA . LEU A 1 117 ? -14.741 -7.739 35.463 1.00 59.16 117 LEU A CA 1
ATOM 877 C C . LEU A 1 117 ? -14.269 -6.298 35.211 1.00 59.16 117 LEU A C 1
ATOM 879 O O . LEU A 1 117 ? -13.231 -5.900 35.741 1.00 59.16 117 LEU A O 1
ATOM 883 N N . ALA A 1 118 ? -14.939 -5.558 34.322 1.00 58.25 118 ALA A N 1
ATOM 884 C CA . ALA A 1 118 ? -14.418 -4.282 33.824 1.00 58.25 118 ALA A CA 1
ATOM 885 C C . ALA A 1 118 ? -15.468 -3.267 33.330 1.00 58.25 118 ALA A C 1
ATOM 887 O O . ALA A 1 118 ? -15.092 -2.135 33.010 1.00 58.25 118 ALA A O 1
ATOM 888 N N . GLN A 1 119 ? -16.738 -3.657 33.194 1.00 70.06 119 GLN A N 1
ATOM 889 C CA . GLN A 1 119 ? -17.777 -2.867 32.526 1.00 70.06 119 GLN A CA 1
ATOM 890 C C . GLN A 1 119 ? -19.137 -3.165 33.167 1.00 70.06 119 GLN A C 1
ATOM 892 O O . GLN A 1 119 ? -19.545 -4.319 33.212 1.00 70.06 119 GLN A O 1
ATOM 897 N N . VAL A 1 120 ? -19.825 -2.136 33.649 1.00 72.44 120 VAL A N 1
ATOM 898 C CA . VAL A 1 120 ? -21.230 -2.192 34.068 1.00 72.44 120 VAL A CA 1
ATOM 899 C C . VAL A 1 120 ? -21.876 -0.956 33.458 1.00 72.44 120 VAL A C 1
ATOM 901 O O . VAL A 1 120 ? -21.346 0.138 33.606 1.00 72.44 120 VAL A O 1
ATOM 904 N N . GLY A 1 121 ? -22.959 -1.108 32.701 1.00 73.25 121 GLY A N 1
ATOM 905 C CA . GLY A 1 121 ? -23.662 0.038 32.127 1.00 73.25 121 GLY A CA 1
ATOM 906 C C . GLY A 1 121 ? -24.400 0.819 33.214 1.00 73.25 121 GLY A C 1
ATOM 907 O O . GLY A 1 121 ? -24.887 0.230 34.176 1.00 73.25 121 GLY A O 1
ATOM 908 N N . LYS A 1 122 ? -24.545 2.138 33.047 1.00 78.25 122 LYS A N 1
ATOM 909 C CA . LYS A 1 122 ? -25.273 3.018 33.988 1.00 78.25 122 LYS A CA 1
ATOM 910 C C . LYS A 1 122 ? -26.742 2.625 34.209 1.00 78.25 122 LYS A C 1
ATOM 912 O O . LYS A 1 122 ? -27.361 3.058 35.183 1.00 78.25 122 LYS A O 1
ATOM 917 N N . LYS A 1 123 ? -27.354 1.883 33.279 1.00 84.50 123 LYS A N 1
ATOM 918 C CA . LYS A 1 123 ? -28.774 1.530 33.340 1.00 84.50 123 LYS A CA 1
ATOM 919 C C . LYS A 1 123 ? -28.964 0.129 33.902 1.00 84.50 123 LYS A C 1
ATOM 921 O O . LYS A 1 123 ? -28.330 -0.813 33.448 1.00 84.50 123 LYS A O 1
ATOM 926 N N . LEU A 1 124 ? -29.899 0.011 34.839 1.00 82.19 124 LEU A N 1
ATOM 927 C CA . LEU A 1 124 ? -30.295 -1.247 35.456 1.00 82.19 124 LEU A CA 1
ATOM 928 C C . LEU A 1 124 ? -31.794 -1.475 35.268 1.00 82.19 124 LEU A C 1
ATOM 930 O O . LEU A 1 124 ? -32.573 -0.514 35.201 1.00 82.19 124 LEU A O 1
ATOM 934 N N . ASP A 1 125 ? -32.199 -2.738 35.215 1.00 86.12 125 ASP A N 1
ATOM 935 C CA . ASP A 1 125 ? -33.606 -3.105 35.333 1.00 86.12 125 ASP A CA 1
ATOM 936 C C . ASP A 1 125 ? -34.072 -3.146 36.807 1.00 86.12 125 ASP A C 1
ATOM 938 O O . ASP A 1 125 ? -33.347 -2.774 37.733 1.00 86.12 125 ASP A O 1
ATOM 942 N N . ALA A 1 126 ? -35.315 -3.577 37.046 1.00 85.75 126 ALA A N 1
ATOM 943 C CA . ALA A 1 126 ? -35.874 -3.666 38.398 1.00 85.75 126 ALA A CA 1
ATOM 944 C C . ALA A 1 126 ? -35.228 -4.762 39.273 1.00 85.75 126 ALA A C 1
ATOM 946 O O . ALA A 1 126 ? -35.361 -4.711 40.497 1.00 85.75 126 ALA A O 1
ATOM 947 N N . SER A 1 127 ? -34.560 -5.738 38.657 1.00 82.69 127 SER A N 1
ATOM 948 C CA . SER A 1 127 ? -33.827 -6.818 39.324 1.00 82.69 127 SER A CA 1
ATOM 949 C C . SER A 1 127 ? -32.385 -6.415 39.649 1.00 82.69 127 SER A C 1
ATOM 951 O O . SER A 1 127 ? -31.749 -7.057 40.483 1.00 82.69 127 SER A O 1
ATOM 953 N N . GLY A 1 128 ? -31.897 -5.326 39.047 1.00 79.19 128 GLY A N 1
ATOM 954 C CA . GLY A 1 128 ? -30.524 -4.850 39.178 1.00 79.19 128 GLY A CA 1
ATOM 955 C C . GLY A 1 128 ? -29.584 -5.385 38.098 1.00 79.19 128 GLY A C 1
ATOM 956 O O . GLY A 1 128 ? -28.373 -5.243 38.258 1.00 79.19 128 GLY A O 1
ATOM 957 N N . ASP A 1 129 ? -30.121 -5.971 37.024 1.00 79.19 129 ASP A N 1
ATOM 958 C CA . ASP A 1 129 ? -29.337 -6.479 35.899 1.00 79.19 129 ASP A CA 1
ATOM 959 C C . ASP A 1 129 ? -28.918 -5.335 34.969 1.00 79.19 129 ASP A C 1
ATOM 961 O O . ASP A 1 129 ? -29.693 -4.408 34.706 1.00 79.19 129 ASP A O 1
ATOM 965 N N . ALA A 1 130 ? -27.690 -5.412 34.449 1.00 81.06 130 ALA A N 1
ATOM 966 C CA . ALA A 1 130 ? -27.129 -4.389 33.575 1.00 81.06 130 ALA A CA 1
ATOM 967 C C . ALA A 1 130 ? -27.866 -4.302 32.228 1.00 81.06 130 ALA A C 1
ATOM 969 O O . ALA A 1 130 ? -28.132 -5.307 31.563 1.00 81.06 130 ALA A O 1
ATOM 970 N N . MET A 1 131 ? -28.142 -3.070 31.803 1.00 85.25 131 MET A N 1
ATOM 971 C CA . MET A 1 131 ? -28.724 -2.743 30.508 1.00 85.25 131 MET A CA 1
ATOM 972 C C . MET A 1 131 ? -27.941 -1.622 29.820 1.00 85.25 131 MET A C 1
ATOM 974 O O . MET A 1 131 ? -27.401 -0.728 30.472 1.00 85.25 131 MET A O 1
ATOM 978 N N . ILE A 1 132 ? -27.954 -1.614 28.488 1.00 85.94 132 ILE A N 1
ATOM 979 C CA . ILE A 1 132 ? -27.443 -0.505 27.673 1.00 85.94 132 ILE A CA 1
ATOM 980 C C . ILE A 1 132 ? -28.592 0.096 26.858 1.00 85.94 132 ILE A C 1
ATOM 982 O O . ILE A 1 132 ? -29.337 -0.648 26.207 1.00 85.94 132 ILE A O 1
ATOM 986 N N . PRO A 1 133 ? -28.747 1.433 26.842 1.00 87.00 133 PRO A N 1
ATOM 987 C CA . PRO A 1 133 ? -29.626 2.098 25.892 1.00 87.00 133 PRO A CA 1
ATOM 988 C C . PRO A 1 133 ? -29.034 1.993 24.481 1.00 87.00 133 PRO A C 1
ATOM 990 O O . PRO A 1 133 ? -28.006 2.589 24.173 1.00 87.00 133 PRO A O 1
ATOM 993 N N . THR A 1 134 ? -29.680 1.235 23.598 1.00 85.19 134 THR A N 1
ATOM 994 C CA . THR A 1 134 ? -29.196 1.044 22.223 1.00 85.19 134 THR A CA 1
ATOM 995 C C . THR A 1 134 ? -29.872 2.023 21.254 1.00 85.19 134 THR A C 1
ATOM 997 O O . THR A 1 134 ? -31.073 2.286 21.389 1.00 85.19 134 THR A O 1
ATOM 1000 N N . PRO A 1 135 ? -29.174 2.515 20.210 1.00 80.81 135 PRO A N 1
ATOM 1001 C CA . PRO A 1 135 ? -29.747 3.496 19.282 1.00 80.81 135 PRO A CA 1
ATOM 1002 C C . PRO A 1 135 ? -31.009 3.021 18.543 1.00 80.81 135 PRO A C 1
ATOM 1004 O O . PRO A 1 135 ? -31.892 3.822 18.253 1.00 80.81 135 PRO A O 1
ATOM 1007 N N . ASN A 1 136 ? -31.099 1.721 18.234 1.00 80.44 136 ASN A N 1
ATOM 1008 C CA . ASN A 1 136 ? -32.124 1.161 17.339 1.00 80.44 136 ASN A CA 1
ATOM 1009 C C . ASN A 1 136 ? -32.937 0.013 17.958 1.00 80.44 136 ASN A C 1
ATOM 1011 O O . ASN A 1 136 ? -33.729 -0.625 17.267 1.00 80.44 136 ASN A O 1
ATOM 1015 N N . SER A 1 137 ? -32.707 -0.328 19.225 1.00 82.56 137 SER A N 1
ATOM 1016 C CA . SER A 1 137 ? -33.307 -1.512 19.854 1.00 82.56 137 SER A CA 1
ATOM 1017 C C . SER A 1 137 ? -33.808 -1.276 21.276 1.00 82.56 137 SER A C 1
ATOM 1019 O O . SER A 1 137 ? -34.207 -2.238 21.932 1.00 82.56 137 SER A O 1
ATOM 1021 N N . GLY A 1 138 ? -33.850 -0.012 21.712 1.00 87.69 138 GLY A N 1
ATOM 1022 C CA . GLY A 1 138 ? -34.240 0.365 23.066 1.00 87.69 138 GLY A CA 1
ATOM 1023 C C . GLY A 1 138 ? -33.217 -0.101 24.094 1.00 87.69 138 GLY A C 1
ATOM 1024 O O . GLY A 1 138 ? -32.065 -0.380 23.760 1.00 87.69 138 GLY A O 1
ATOM 1025 N N . ASP A 1 139 ? -33.643 -0.189 25.346 1.00 89.31 139 ASP A N 1
ATOM 1026 C CA . ASP A 1 139 ? -32.804 -0.742 26.401 1.00 89.31 139 ASP A CA 1
ATOM 1027 C C . ASP A 1 139 ? -32.692 -2.252 26.236 1.00 89.31 139 ASP A C 1
ATOM 1029 O O . ASP A 1 139 ? -33.697 -2.945 26.051 1.00 89.31 139 ASP A O 1
ATOM 1033 N N . ARG A 1 140 ? -31.469 -2.762 26.308 1.00 86.94 140 ARG A N 1
ATOM 1034 C CA . ARG A 1 140 ? -31.187 -4.186 26.153 1.00 86.94 140 ARG A CA 1
ATOM 1035 C C . ARG A 1 140 ? -30.299 -4.675 27.276 1.00 86.94 140 ARG A C 1
ATOM 1037 O O . ARG A 1 140 ? -29.423 -3.937 27.716 1.00 86.94 140 ARG A O 1
ATOM 1044 N N . TYR A 1 141 ? -30.541 -5.907 27.706 1.00 84.19 141 TYR A N 1
ATOM 1045 C CA . TYR A 1 141 ? -29.613 -6.625 28.567 1.00 84.19 141 TYR A CA 1
ATOM 1046 C C . TYR A 1 141 ? -28.275 -6.783 27.863 1.00 84.19 141 TYR A C 1
ATOM 1048 O O . TYR A 1 141 ? -28.228 -6.862 26.636 1.00 84.19 141 TYR A O 1
ATOM 1056 N N . VAL A 1 142 ? -27.215 -6.776 28.657 1.00 80.94 142 VAL A N 1
ATOM 1057 C CA . VAL A 1 142 ? -25.860 -6.939 28.161 1.00 80.94 142 VAL A CA 1
ATOM 1058 C C . VAL A 1 142 ? -25.054 -7.799 29.121 1.00 80.94 142 VAL A C 1
ATOM 1060 O O . VAL A 1 142 ? -25.115 -7.625 30.344 1.00 80.94 142 VAL A O 1
ATOM 1063 N N . VAL A 1 143 ? -24.248 -8.687 28.557 1.00 77.62 143 VAL A N 1
ATOM 1064 C CA . VAL A 1 143 ? -23.233 -9.435 29.286 1.00 77.62 143 VAL A CA 1
ATOM 1065 C C . VAL A 1 143 ? -21.879 -8.814 28.981 1.00 77.62 143 VAL A C 1
ATOM 1067 O O . VAL A 1 143 ? -21.298 -8.975 27.907 1.00 77.62 143 VAL A O 1
ATOM 1070 N N . PHE A 1 144 ? -21.353 -8.073 29.952 1.00 74.25 144 PHE A N 1
ATOM 1071 C CA . PHE A 1 144 ? -19.977 -7.598 29.911 1.00 74.25 144 PHE A CA 1
ATOM 1072 C C . PHE A 1 144 ? -19.011 -8.704 30.356 1.00 74.25 144 PHE A C 1
ATOM 1074 O O . PHE A 1 144 ? -19.446 -9.695 30.929 1.00 74.25 144 PHE A O 1
ATOM 1081 N N . GLN A 1 145 ? -17.703 -8.556 30.072 1.00 65.88 145 GLN A N 1
ATOM 1082 C CA . GLN A 1 145 ? -16.654 -9.570 30.323 1.00 65.88 145 GLN A CA 1
ATOM 1083 C C . GLN A 1 145 ? -16.918 -10.384 31.596 1.00 65.88 145 GLN A C 1
ATOM 1085 O O . GLN A 1 145 ? -16.639 -9.913 32.700 1.00 65.88 145 GLN A O 1
ATOM 1090 N N . SER A 1 146 ? -17.443 -11.601 31.421 1.00 55.81 146 SER A N 1
ATOM 1091 C CA . SER A 1 146 ? -17.862 -12.479 32.509 1.00 55.81 146 SER A CA 1
ATOM 1092 C C . SER A 1 146 ? -16.868 -13.624 32.663 1.00 55.81 146 SER A C 1
ATOM 1094 O O . SER A 1 146 ? -16.472 -14.273 31.693 1.00 55.81 146 SER A O 1
ATOM 1096 N N . ARG A 1 147 ? -16.448 -13.892 33.902 1.00 47.91 147 ARG A N 1
ATOM 1097 C CA . ARG A 1 147 ? -15.956 -15.225 34.268 1.00 47.91 147 ARG A CA 1
ATOM 1098 C C . ARG A 1 147 ? -17.205 -15.978 34.689 1.00 47.91 147 ARG A C 1
ATOM 1100 O O . ARG A 1 147 ? -17.730 -15.661 35.753 1.00 47.91 147 ARG A O 1
ATOM 1107 N N . GLY A 1 148 ? -17.683 -16.902 33.851 1.00 46.50 148 GLY A N 1
ATOM 1108 C CA . GLY A 1 148 ? -18.874 -17.706 34.143 1.00 46.50 148 GLY A CA 1
ATOM 1109 C C . GLY A 1 148 ? -18.871 -18.269 35.570 1.00 46.50 148 GLY A C 1
ATOM 1110 O O . GLY A 1 148 ? -17.810 -18.384 36.189 1.00 46.50 148 GLY A O 1
ATOM 1111 N N . THR A 1 149 ? -20.056 -18.596 36.092 1.00 42.16 149 THR A N 1
ATOM 1112 C CA . THR A 1 149 ? -20.333 -18.905 37.508 1.00 42.16 149 THR A CA 1
ATOM 1113 C C . THR A 1 149 ? -19.628 -20.169 38.018 1.00 42.16 149 THR A C 1
ATOM 1115 O O . THR A 1 149 ? -20.237 -21.228 38.163 1.00 42.16 149 THR A O 1
ATOM 1118 N N . ASP A 1 150 ? -18.318 -20.036 38.257 1.00 57.88 150 ASP A N 1
ATOM 1119 C CA . ASP A 1 150 ? -17.520 -20.518 39.404 1.00 57.88 150 ASP A CA 1
ATOM 1120 C C . ASP A 1 150 ? -16.238 -21.247 38.968 1.00 57.88 150 ASP A C 1
ATOM 1122 O O . ASP A 1 150 ? -15.230 -21.268 39.675 1.00 57.88 150 ASP A O 1
ATOM 1126 N N . ALA A 1 151 ? -16.298 -21.953 37.844 1.00 47.16 151 ALA A N 1
ATOM 1127 C CA . ALA A 1 151 ? -15.614 -23.231 37.764 1.00 47.16 151 ALA A CA 1
ATOM 1128 C C . ALA A 1 151 ? -15.778 -23.853 36.371 1.00 47.16 151 ALA A C 1
ATOM 1130 O O . ALA A 1 151 ? -16.707 -24.622 36.149 1.00 47.16 151 ALA A O 1
ATOM 1131 N N . GLY A 1 152 ? -14.880 -23.561 35.425 1.00 42.44 152 GLY A N 1
ATOM 1132 C CA . GLY A 1 152 ? -14.810 -24.331 34.173 1.00 42.44 152 GLY A CA 1
ATOM 1133 C C . GLY A 1 152 ? -16.096 -24.367 33.326 1.00 42.44 152 GLY A C 1
ATOM 1134 O O . GLY A 1 152 ? -16.314 -25.352 32.626 1.00 42.44 152 GLY A O 1
ATOM 1135 N N . GLY A 1 153 ? -16.934 -23.325 33.382 1.00 39.91 153 GLY A N 1
ATOM 1136 C CA . GLY A 1 153 ? -18.005 -23.090 32.403 1.00 39.91 153 GLY A CA 1
ATOM 1137 C C . GLY A 1 153 ? -17.460 -22.496 31.092 1.00 39.91 153 GLY A C 1
ATOM 1138 O O . GLY A 1 153 ? -16.324 -22.006 31.096 1.00 39.91 153 GLY A O 1
ATOM 1139 N N . PRO A 1 154 ? -18.213 -22.558 29.972 1.00 42.97 154 PRO A N 1
ATOM 1140 C CA . PRO A 1 154 ? -17.723 -22.121 28.665 1.00 42.97 154 PRO A CA 1
ATOM 1141 C C . PRO A 1 154 ? -17.312 -20.645 28.673 1.00 42.97 154 PRO A C 1
ATOM 1143 O O . PRO A 1 154 ? -17.833 -19.830 29.435 1.00 42.97 154 PRO A O 1
ATOM 1146 N N . SER A 1 155 ? -16.330 -20.328 27.830 1.00 49.62 155 SER A N 1
ATOM 1147 C CA . SER A 1 155 ? -15.787 -18.994 27.595 1.00 49.62 155 SER A CA 1
ATOM 1148 C C . SER A 1 155 ? -16.834 -18.092 26.937 1.00 49.62 155 SER A C 1
ATOM 1150 O O . SER A 1 155 ? -16.690 -17.790 25.764 1.00 49.62 155 SER A O 1
ATOM 1152 N N . MET A 1 156 ? -17.897 -17.696 27.634 1.00 51.56 156 MET A N 1
ATOM 1153 C CA . MET A 1 156 ? -18.906 -16.813 27.040 1.00 51.56 156 MET A CA 1
ATOM 1154 C C . MET A 1 156 ? -18.276 -15.431 26.831 1.00 51.56 156 MET A C 1
ATOM 1156 O O . MET A 1 156 ? -18.009 -14.671 27.770 1.00 51.56 156 MET A O 1
ATOM 1160 N N . TYR A 1 157 ? -17.879 -15.181 25.585 1.00 55.97 157 TYR A N 1
ATOM 1161 C CA . TYR A 1 157 ? -17.132 -14.010 25.164 1.00 55.97 157 TYR A CA 1
ATOM 1162 C C . TYR A 1 157 ? -18.086 -12.820 25.096 1.00 55.97 157 TYR A C 1
ATOM 1164 O O . TYR A 1 157 ? -18.822 -12.654 24.136 1.00 55.97 157 TYR A O 1
ATOM 1172 N N . SER A 1 158 ? -17.996 -11.942 26.090 1.00 62.12 158 SER A N 1
ATOM 1173 C CA . SER A 1 158 ? -18.808 -10.733 26.317 1.00 62.12 158 SER A CA 1
ATOM 1174 C C . SER A 1 158 ? -18.896 -9.676 25.205 1.00 62.12 158 SER A C 1
ATOM 1176 O O . SER A 1 158 ? -19.231 -8.525 25.475 1.00 62.12 158 SER A O 1
ATOM 1178 N N . PHE A 1 159 ? -18.471 -9.983 23.987 1.00 71.81 159 PHE A N 1
ATOM 1179 C CA . PHE A 1 159 ? -18.428 -9.051 22.867 1.00 71.81 159 PHE A CA 1
ATOM 1180 C C . PHE A 1 159 ? -19.358 -9.476 21.739 1.00 71.81 159 PHE A C 1
ATOM 1182 O O . PHE A 1 159 ? -20.103 -8.629 21.241 1.00 71.81 159 PHE A O 1
ATOM 1189 N N . ALA A 1 160 ? -19.328 -10.759 21.390 1.00 74.06 160 ALA A N 1
ATOM 1190 C CA . ALA A 1 160 ? -20.225 -11.399 20.447 1.00 74.06 160 ALA A CA 1
ATOM 1191 C C . ALA A 1 160 ? -20.258 -12.897 20.766 1.00 74.06 160 ALA A C 1
ATOM 1193 O O . ALA A 1 160 ? -19.218 -13.554 20.647 1.00 74.06 160 ALA A O 1
ATOM 1194 N N . ASP A 1 161 ? -21.397 -13.401 21.226 1.00 72.56 161 ASP A N 1
ATOM 1195 C CA . ASP A 1 161 ? -21.533 -14.775 21.713 1.00 72.56 161 ASP A CA 1
ATOM 1196 C C . ASP A 1 161 ? -22.464 -15.629 20.850 1.00 72.56 161 ASP A C 1
ATOM 1198 O O . ASP A 1 161 ? -22.550 -16.830 21.072 1.00 72.56 161 ASP A O 1
ATOM 1202 N N . ASN A 1 162 ? -23.088 -15.067 19.806 1.00 75.00 162 ASN A N 1
ATOM 1203 C CA . ASN A 1 162 ? -23.921 -15.824 18.870 1.00 75.00 162 ASN A CA 1
ATOM 1204 C C . ASN A 1 162 ? -25.036 -16.647 19.565 1.00 75.00 162 ASN A C 1
ATOM 1206 O O . ASN A 1 162 ? -25.346 -17.748 19.101 1.00 75.00 162 ASN A O 1
ATOM 1210 N N . ASP A 1 163 ? -25.644 -16.125 20.642 1.00 75.50 163 ASP A N 1
ATOM 1211 C CA . ASP A 1 163 ? -26.668 -16.851 21.427 1.00 75.50 163 ASP A CA 1
ATOM 1212 C C . ASP A 1 163 ? -26.106 -18.196 21.947 1.00 75.50 163 ASP A C 1
ATOM 1214 O O . ASP A 1 163 ? -26.727 -19.256 21.844 1.00 75.50 163 ASP A O 1
ATOM 1218 N N . GLU A 1 164 ? -24.852 -18.178 22.424 1.00 71.69 164 GLU A N 1
ATOM 1219 C CA . GLU A 1 164 ? -24.109 -19.359 22.900 1.00 71.69 164 GLU A CA 1
ATOM 1220 C C . GLU A 1 164 ? -24.818 -20.081 24.058 1.00 71.69 164 GLU A C 1
ATOM 1222 O O . GLU A 1 164 ? -24.637 -21.293 24.233 1.00 71.69 164 GLU A O 1
ATOM 1227 N N . ASP A 1 165 ? -25.627 -19.364 24.836 1.00 69.38 165 ASP A N 1
ATOM 1228 C CA . ASP A 1 165 ? -26.426 -19.902 25.937 1.00 69.38 165 ASP A CA 1
ATOM 1229 C C . ASP A 1 165 ? -27.819 -20.407 25.503 1.00 69.38 165 ASP A C 1
ATOM 1231 O O . ASP A 1 165 ? -28.468 -21.147 26.255 1.00 69.38 165 ASP A O 1
ATOM 1235 N N . GLY A 1 166 ? -28.237 -20.113 24.269 1.00 75.44 166 GLY A N 1
ATOM 1236 C CA . GLY A 1 166 ? -29.466 -20.601 23.650 1.00 75.44 166 GLY A CA 1
ATOM 1237 C C . GLY A 1 166 ? -30.739 -20.034 24.275 1.00 75.44 166 GLY A C 1
ATOM 1238 O O . GLY A 1 166 ? -31.790 -20.691 24.215 1.00 75.44 166 GLY A O 1
ATOM 1239 N N . ASP A 1 167 ? -30.661 -18.866 24.909 1.00 76.38 167 ASP A N 1
ATOM 1240 C CA . ASP A 1 167 ? -31.808 -18.198 25.519 1.00 76.38 167 ASP A CA 1
ATOM 1241 C C . ASP A 1 167 ? -32.623 -17.364 24.501 1.00 76.38 167 ASP A C 1
ATOM 1243 O O . ASP A 1 167 ? -33.744 -16.918 24.792 1.00 76.38 167 ASP A O 1
ATOM 1247 N N . GLY A 1 168 ? -32.112 -17.245 23.270 1.00 80.19 168 GLY A N 1
ATOM 1248 C CA . GLY A 1 168 ? -32.716 -16.517 22.161 1.00 80.19 168 GLY A CA 1
ATOM 1249 C C . GLY A 1 168 ? -32.387 -15.023 22.155 1.00 80.19 168 GLY A C 1
ATOM 1250 O O . GLY A 1 168 ? -33.003 -14.275 21.378 1.00 80.19 168 GLY A O 1
ATOM 1251 N N . TYR A 1 169 ? -31.457 -14.574 22.999 1.00 82.56 169 TYR A N 1
ATOM 1252 C CA . TYR A 1 169 ? -30.949 -13.212 23.060 1.00 82.56 169 TYR A CA 1
ATOM 1253 C C . TYR A 1 169 ? -29.478 -13.164 22.618 1.00 82.56 169 TYR A C 1
ATOM 1255 O O . TYR A 1 169 ? -28.657 -13.994 22.960 1.00 82.56 169 TYR A O 1
ATOM 1263 N N . TYR A 1 170 ? -29.151 -12.144 21.822 1.00 84.62 170 TYR A N 1
ATOM 1264 C CA . TYR A 1 170 ? -27.776 -11.836 21.423 1.00 84.62 170 TYR A CA 1
ATOM 1265 C C . TYR A 1 170 ? -27.296 -10.682 22.298 1.00 84.62 170 TYR A C 1
ATOM 1267 O O . TYR A 1 170 ? -27.595 -9.519 21.980 1.00 84.62 170 TYR A O 1
ATOM 1275 N N . ASP A 1 171 ? -26.662 -10.990 23.427 1.00 80.62 171 ASP A N 1
ATOM 1276 C CA . ASP A 1 171 ? -26.411 -10.021 24.498 1.00 80.62 171 ASP A CA 1
ATOM 1277 C C . ASP A 1 171 ? -24.930 -9.744 24.802 1.00 80.62 171 ASP A C 1
ATOM 1279 O O . ASP A 1 171 ? -24.602 -8.982 25.721 1.00 80.62 171 ASP A O 1
ATOM 1283 N N . GLY A 1 172 ? -24.029 -10.185 23.917 1.00 83.12 172 GLY A N 1
ATOM 1284 C CA . GLY A 1 172 ? -22.681 -9.629 23.827 1.00 83.12 172 GLY A CA 1
ATOM 1285 C C . GLY A 1 172 ? -22.705 -8.095 23.687 1.00 83.12 172 GLY A C 1
ATOM 1286 O O . GLY A 1 172 ? -23.579 -7.522 23.022 1.00 83.12 172 GLY A O 1
ATOM 1287 N N . VAL A 1 173 ? -21.737 -7.389 24.297 1.00 83.75 173 VAL A N 1
ATOM 1288 C CA . VAL A 1 173 ? -21.758 -5.908 24.388 1.00 83.75 173 VAL A CA 1
ATOM 1289 C C . VAL A 1 173 ? -21.839 -5.211 23.026 1.00 83.75 173 VAL A C 1
ATOM 1291 O O . VAL A 1 173 ? -22.469 -4.158 22.898 1.00 83.75 173 VAL A O 1
ATOM 1294 N N . CYS A 1 174 ? -21.237 -5.793 21.986 1.00 85.25 174 CYS A N 1
ATOM 1295 C CA . CYS A 1 174 ? -21.290 -5.241 20.635 1.00 85.25 174 CYS A CA 1
ATOM 1296 C C . CYS A 1 174 ? -22.563 -5.688 19.906 1.00 85.25 174 CYS A C 1
ATOM 1298 O O . CYS A 1 174 ? -23.245 -4.857 19.296 1.00 85.25 174 CYS A O 1
ATOM 1300 N N . GLU A 1 175 ? -22.900 -6.976 19.996 1.00 85.69 175 GLU A N 1
ATOM 1301 C CA . GLU A 1 175 ? -24.085 -7.559 19.357 1.00 85.69 175 GLU A CA 1
ATOM 1302 C C . GLU A 1 175 ? -25.351 -6.832 19.778 1.00 85.69 175 GLU A C 1
ATOM 1304 O O . GLU A 1 175 ? -26.108 -6.401 18.916 1.00 85.69 175 GLU A O 1
ATOM 1309 N N . THR A 1 176 ? -25.505 -6.560 21.072 1.00 87.31 176 THR A N 1
ATOM 1310 C CA . THR A 1 176 ? -26.649 -5.854 21.658 1.00 87.31 176 THR A CA 1
ATOM 1311 C C . THR A 1 176 ? -27.019 -4.567 20.905 1.00 87.31 176 THR A C 1
ATOM 1313 O O . THR A 1 176 ? -28.198 -4.285 20.661 1.00 87.31 176 THR A O 1
ATOM 1316 N N . CYS A 1 177 ? -26.013 -3.789 20.491 1.00 85.81 177 CYS A N 1
ATOM 1317 C CA . CYS A 1 177 ? -26.199 -2.508 19.809 1.00 85.81 177 CYS A CA 1
ATOM 1318 C C . CYS A 1 177 ? -26.274 -2.638 18.277 1.00 85.81 177 CYS A C 1
ATOM 1320 O O . CYS A 1 177 ? -26.990 -1.875 17.610 1.00 85.81 177 CYS A O 1
ATOM 1322 N N . HIS A 1 178 ? -25.536 -3.579 17.685 1.00 86.19 178 HIS A N 1
ATOM 1323 C CA . HIS A 1 178 ? -25.360 -3.675 16.237 1.00 86.19 178 HIS A CA 1
ATOM 1324 C C . HIS A 1 178 ? -26.501 -4.444 15.546 1.00 86.19 178 HIS A C 1
ATOM 1326 O O . HIS A 1 178 ? -26.377 -5.584 15.117 1.00 86.19 178 HIS A O 1
ATOM 1332 N N . THR A 1 179 ? -27.621 -3.755 15.327 1.00 86.00 179 THR A N 1
ATOM 1333 C CA . THR A 1 179 ? -28.803 -4.259 14.584 1.00 86.00 179 THR A CA 1
ATOM 1334 C C . THR A 1 179 ? -28.630 -4.337 13.066 1.00 86.00 179 THR A C 1
ATOM 1336 O O . THR A 1 179 ? -29.353 -5.068 12.391 1.00 86.00 179 THR A O 1
ATOM 1339 N N . ALA A 1 180 ? -27.696 -3.561 12.513 1.00 83.19 180 ALA A N 1
ATOM 1340 C CA . ALA A 1 180 ? -27.519 -3.394 11.071 1.00 83.19 180 ALA A CA 1
ATOM 1341 C C . ALA A 1 180 ? -26.169 -3.907 10.547 1.00 83.19 180 ALA A C 1
ATOM 1343 O O . ALA A 1 180 ? -25.973 -3.937 9.332 1.00 83.19 180 ALA A O 1
ATOM 1344 N N . ALA A 1 181 ? -25.259 -4.346 11.421 1.00 80.81 181 ALA A N 1
ATOM 1345 C CA . ALA A 1 181 ? -23.961 -4.877 11.009 1.00 80.81 181 ALA A CA 1
ATOM 1346 C C . ALA A 1 181 ? -24.114 -6.145 10.150 1.00 80.81 181 ALA A C 1
ATOM 1348 O O . ALA A 1 181 ? -25.115 -6.855 10.255 1.00 80.81 181 ALA A O 1
ATOM 1349 N N . ALA A 1 182 ? -23.145 -6.402 9.269 1.00 84.94 182 ALA A N 1
ATOM 1350 C CA . ALA A 1 182 ? -23.117 -7.620 8.454 1.00 84.94 182 ALA A CA 1
ATOM 1351 C C . ALA A 1 182 ? -22.683 -8.852 9.270 1.00 84.94 182 ALA A C 1
ATOM 1353 O O . ALA A 1 182 ? -23.146 -9.961 9.011 1.00 84.94 182 ALA A O 1
ATOM 1354 N N . ASN A 1 183 ? -21.819 -8.640 10.264 1.00 87.31 183 ASN A N 1
ATOM 1355 C CA . ASN A 1 183 ? -21.301 -9.658 11.173 1.00 87.31 183 ASN A CA 1
ATOM 1356 C C . ASN A 1 183 ? -21.766 -9.347 12.599 1.00 87.31 183 ASN A C 1
ATOM 1358 O O . ASN A 1 183 ? -21.960 -8.165 12.897 1.00 87.31 183 ASN A O 1
ATOM 1362 N N . HIS A 1 184 ? -21.909 -10.372 13.447 1.00 85.81 184 HIS A N 1
ATOM 1363 C CA . HIS A 1 184 ? -22.270 -10.225 14.871 1.00 85.81 184 HIS A CA 1
ATOM 1364 C C . HIS A 1 184 ? -23.455 -9.279 15.080 1.00 85.81 184 HIS A C 1
ATOM 1366 O O . HIS A 1 184 ? -23.401 -8.286 15.806 1.00 85.81 184 HIS A O 1
ATOM 1372 N N . ARG A 1 185 ? -24.516 -9.525 14.308 1.00 89.06 185 ARG A N 1
ATOM 1373 C CA . ARG A 1 185 ? -25.744 -8.733 14.366 1.00 89.06 185 ARG A CA 1
ATOM 1374 C C . ARG A 1 185 ? -26.581 -9.213 15.544 1.00 89.06 185 ARG A C 1
ATOM 1376 O O . ARG A 1 185 ? -26.605 -10.401 15.810 1.00 89.06 185 ARG A O 1
ATOM 1383 N N . ASN A 1 186 ? -27.378 -8.343 16.153 1.00 87.56 186 ASN A N 1
ATOM 1384 C CA . ASN A 1 186 ? -28.270 -8.682 17.276 1.00 87.56 186 ASN A CA 1
ATOM 1385 C C . ASN A 1 186 ? -29.437 -9.665 16.977 1.00 87.56 186 ASN A C 1
ATOM 1387 O O . ASN A 1 186 ? -30.495 -9.609 17.607 1.00 87.56 186 ASN A O 1
ATOM 1391 N N . ASN A 1 187 ? -29.310 -10.488 15.940 1.00 87.25 187 ASN A N 1
ATOM 1392 C CA . ASN A 1 187 ? -30.258 -11.506 15.519 1.00 87.25 187 ASN A CA 1
ATOM 1393 C C . ASN A 1 187 ? -29.557 -12.531 14.613 1.00 87.25 187 ASN A C 1
ATOM 1395 O O . ASN A 1 187 ? -28.454 -12.307 14.111 1.00 87.25 187 ASN A O 1
ATOM 1399 N N . SER A 1 188 ? -30.255 -13.618 14.297 1.00 87.44 188 SER A N 1
ATOM 1400 C CA . SER A 1 188 ? -29.732 -14.730 13.495 1.00 87.44 188 SER A CA 1
ATOM 1401 C C . SER A 1 188 ? -29.418 -14.412 12.025 1.00 87.44 188 SER A C 1
ATOM 1403 O O . SER A 1 188 ? -28.860 -15.259 11.335 1.00 87.44 188 SER A O 1
ATOM 1405 N N . SER A 1 189 ? -29.757 -13.220 11.510 1.00 89.25 189 SER A N 1
ATOM 1406 C CA . SER A 1 189 ? -29.460 -12.846 10.113 1.00 89.25 189 SER A CA 1
ATOM 1407 C C . SER A 1 189 ? -28.021 -12.368 9.884 1.00 89.25 189 SER A C 1
ATOM 1409 O O . SER A 1 189 ? -27.621 -12.193 8.732 1.00 89.25 189 SER A O 1
ATOM 1411 N N . GLY A 1 190 ? -27.258 -12.115 10.952 1.00 85.19 190 GLY A N 1
ATOM 1412 C CA . GLY A 1 190 ? -25.844 -11.748 10.864 1.00 85.19 190 GLY A CA 1
ATOM 1413 C C . GLY A 1 190 ? -24.934 -12.941 10.572 1.00 85.19 190 GLY A C 1
ATOM 1414 O O . GLY A 1 190 ? -25.260 -14.086 10.879 1.00 85.19 190 GLY A O 1
ATOM 1415 N N . ASN A 1 191 ? -23.757 -12.675 10.004 1.00 86.81 191 ASN A N 1
ATOM 1416 C CA . ASN A 1 191 ? -22.680 -13.660 9.973 1.00 86.81 191 ASN A CA 1
ATOM 1417 C C . ASN A 1 191 ? -21.979 -13.718 11.336 1.00 86.81 191 ASN A C 1
ATOM 1419 O O . ASN A 1 191 ? -21.132 -12.881 11.653 1.00 86.81 191 ASN A O 1
ATOM 1423 N N . HIS A 1 192 ? -22.315 -14.743 12.105 1.00 83.88 192 HIS A N 1
ATOM 1424 C CA . HIS A 1 192 ? -21.784 -14.980 13.447 1.00 83.88 192 HIS A CA 1
ATOM 1425 C C . HIS A 1 192 ? -20.515 -15.841 13.485 1.00 83.88 192 HIS A C 1
ATOM 1427 O O . HIS A 1 192 ? -19.887 -16.017 14.526 1.00 83.88 192 HIS A O 1
ATOM 1433 N N . ALA A 1 193 ? -20.073 -16.337 12.325 1.00 83.31 193 ALA A N 1
ATOM 1434 C CA . ALA A 1 193 ? -18.811 -17.067 12.190 1.00 83.31 193 ALA A CA 1
ATOM 1435 C C . ALA A 1 193 ? -17.585 -16.134 12.070 1.00 83.31 193 ALA A C 1
ATOM 1437 O O . ALA A 1 193 ? -16.451 -16.588 11.906 1.00 83.31 193 ALA A O 1
ATOM 1438 N N . HIS A 1 194 ? -17.791 -14.814 12.079 1.00 80.12 194 HIS A N 1
ATOM 1439 C CA . HIS A 1 194 ? -16.739 -13.827 11.858 1.00 80.12 194 HIS A CA 1
ATOM 1440 C C . HIS A 1 194 ? -15.791 -13.727 13.063 1.00 80.12 194 HIS A C 1
ATOM 1442 O O . HIS A 1 194 ? -16.079 -13.025 14.021 1.00 80.12 194 HIS A O 1
ATOM 1448 N N . TYR A 1 195 ? -14.636 -14.396 13.015 1.00 74.62 195 TYR A N 1
ATOM 1449 C CA . TYR A 1 195 ? -13.661 -14.393 14.120 1.00 74.62 195 TYR A CA 1
ATOM 1450 C C . TYR A 1 195 ? -14.277 -14.788 15.475 1.00 74.62 195 TYR A C 1
ATOM 1452 O O . TYR A 1 195 ? -13.958 -14.192 16.504 1.00 74.62 195 TYR A O 1
ATOM 1460 N N . THR A 1 196 ? -15.163 -15.788 15.478 1.00 75.88 196 THR A N 1
ATOM 1461 C CA . THR A 1 196 ? -15.827 -16.301 16.687 1.00 75.88 196 THR A CA 1
ATOM 1462 C C . THR A 1 196 ? -14.821 -16.546 17.817 1.00 75.88 196 THR A C 1
ATOM 1464 O O . THR A 1 196 ? -13.737 -17.089 17.592 1.00 75.88 196 THR A O 1
ATOM 1467 N N . GLY A 1 197 ? -15.159 -16.092 19.025 1.00 70.31 197 GLY A N 1
ATOM 1468 C CA . GLY A 1 197 ? -14.294 -16.151 20.207 1.00 70.31 197 GLY A CA 1
ATOM 1469 C C . GLY A 1 197 ? -13.181 -15.099 20.277 1.00 70.31 197 GLY A C 1
ATOM 1470 O O . GLY A 1 197 ? -12.416 -15.063 21.243 1.00 70.31 197 GLY A O 1
ATOM 1471 N N . THR A 1 198 ? -13.076 -14.214 19.284 1.00 71.75 198 THR A N 1
ATOM 1472 C CA . THR A 1 198 ? -12.156 -13.069 19.321 1.00 71.75 198 THR A CA 1
ATOM 1473 C C . THR A 1 198 ? -12.850 -11.854 19.924 1.00 71.75 198 THR A C 1
ATOM 1475 O O . THR A 1 198 ? -14.006 -11.563 19.635 1.00 71.75 198 THR A O 1
ATOM 1478 N N . ASN A 1 199 ? -12.127 -11.092 20.746 1.00 77.69 199 ASN A N 1
ATOM 1479 C CA . ASN A 1 199 ? -12.633 -9.828 21.269 1.00 77.69 199 ASN A CA 1
ATOM 1480 C C . ASN A 1 199 ? -12.746 -8.789 20.139 1.00 77.69 199 ASN A C 1
ATOM 1482 O O . ASN A 1 199 ? -11.732 -8.447 19.526 1.00 77.69 199 ASN A O 1
ATOM 1486 N N . CYS A 1 200 ? -13.945 -8.239 19.920 1.00 79.06 200 CYS A N 1
ATOM 1487 C CA . CYS A 1 200 ? -14.221 -7.226 18.899 1.00 79.06 200 CYS A CA 1
ATOM 1488 C C . CYS A 1 200 ? -13.213 -6.071 18.917 1.00 79.06 200 CYS A C 1
ATOM 1490 O O . CYS A 1 200 ? -12.796 -5.616 17.854 1.00 79.06 200 CYS A O 1
ATOM 1492 N N . ILE A 1 201 ? -12.746 -5.637 20.095 1.00 80.12 201 ILE A N 1
ATOM 1493 C CA . ILE A 1 201 ? -11.826 -4.492 20.213 1.00 80.12 201 ILE A CA 1
ATOM 1494 C C . ILE A 1 201 ? -10.414 -4.770 19.681 1.00 80.12 201 ILE A C 1
ATOM 1496 O O . ILE A 1 201 ? -9.634 -3.834 19.526 1.00 80.12 201 ILE A O 1
ATOM 1500 N N . ALA A 1 202 ? -10.078 -6.031 19.386 1.00 77.19 202 ALA A N 1
ATOM 1501 C CA . ALA A 1 202 ? -8.843 -6.372 18.681 1.00 77.19 202 ALA A CA 1
ATOM 1502 C C . ALA A 1 202 ? -8.851 -5.827 17.243 1.00 77.19 202 ALA A C 1
ATOM 1504 O O . ALA A 1 202 ? -7.814 -5.413 16.730 1.00 77.19 202 ALA A O 1
ATOM 1505 N N . CYS A 1 203 ? -10.031 -5.787 16.619 1.00 78.19 203 CYS A N 1
ATOM 1506 C CA . CYS A 1 203 ? -10.240 -5.254 15.274 1.00 78.19 203 CYS A CA 1
ATOM 1507 C C . CYS A 1 203 ? -11.064 -3.960 15.263 1.00 78.19 203 CYS A C 1
ATOM 1509 O O . CYS A 1 203 ? -11.180 -3.335 14.223 1.00 78.19 203 CYS A O 1
ATOM 1511 N N . HIS A 1 204 ? -11.656 -3.555 16.383 1.00 82.38 204 HIS A N 1
ATOM 1512 C CA . HIS A 1 204 ? -12.460 -2.341 16.535 1.00 82.38 204 HIS A CA 1
ATOM 1513 C C . HIS A 1 204 ? -11.951 -1.540 17.737 1.00 82.38 204 HIS A C 1
ATOM 1515 O O . HIS A 1 204 ? -12.590 -1.525 18.792 1.00 82.38 204 HIS A O 1
ATOM 1521 N N . PRO A 1 205 ? -10.753 -0.944 17.649 1.00 83.94 205 PRO A N 1
ATOM 1522 C CA . PRO A 1 205 ? -10.057 -0.470 18.829 1.00 83.94 205 PRO A CA 1
ATOM 1523 C C . PRO A 1 205 ? -10.766 0.721 19.485 1.00 83.94 205 PRO A C 1
ATOM 1525 O O . PRO A 1 205 ? -11.313 1.619 18.840 1.00 83.94 205 PRO A O 1
ATOM 1528 N N . HIS A 1 206 ? -10.708 0.727 20.815 1.00 86.12 206 HIS A N 1
ATOM 1529 C CA . HIS A 1 206 ? -11.420 1.666 21.684 1.00 86.12 206 HIS A CA 1
ATOM 1530 C C . HIS A 1 206 ? -11.012 3.132 21.444 1.00 86.12 206 HIS A C 1
ATOM 1532 O O . HIS A 1 206 ? -11.798 4.044 21.658 1.00 86.12 206 HIS A O 1
ATOM 1538 N N . ASN A 1 207 ? -9.785 3.369 20.976 1.00 85.50 207 ASN A N 1
ATOM 1539 C CA . ASN A 1 207 ? -9.240 4.693 20.673 1.00 85.50 207 ASN A CA 1
ATOM 1540 C C . ASN A 1 207 ? -9.504 5.168 19.232 1.00 85.50 207 ASN A C 1
ATOM 1542 O O . ASN A 1 207 ? -8.966 6.197 18.835 1.00 85.50 207 ASN A O 1
ATOM 1546 N N . GLN A 1 208 ? -10.286 4.426 18.441 1.00 84.19 208 GLN A N 1
ATOM 1547 C CA . GLN A 1 208 ? -10.664 4.797 17.071 1.00 84.19 208 GLN A CA 1
ATOM 1548 C C . GLN A 1 208 ? -12.186 4.821 16.889 1.00 84.19 208 GLN A C 1
ATOM 1550 O O . GLN A 1 208 ? -12.702 4.465 15.829 1.00 84.19 208 GLN A O 1
ATOM 1555 N N . TYR A 1 209 ? -12.924 5.229 17.927 1.00 86.06 209 TYR A N 1
ATOM 1556 C CA . TYR A 1 209 ? -14.393 5.258 17.934 1.00 86.06 209 TYR A CA 1
ATOM 1557 C C . TYR A 1 209 ? -15.034 3.879 17.682 1.00 86.06 209 TYR A C 1
ATOM 1559 O O . TYR A 1 209 ? -16.166 3.818 17.206 1.00 86.06 209 TYR A O 1
ATOM 1567 N N . PHE A 1 210 ? -14.305 2.782 17.950 1.00 84.56 210 PHE A N 1
ATOM 1568 C CA . PHE A 1 210 ? -14.675 1.409 17.571 1.00 84.56 210 PHE A CA 1
ATOM 1569 C C . PHE A 1 210 ? -14.925 1.210 16.071 1.00 84.56 210 PHE A C 1
ATOM 1571 O O . PHE A 1 210 ? -15.534 0.220 15.647 1.00 84.56 210 PHE A O 1
ATOM 1578 N N . ASN A 1 211 ? -14.426 2.121 15.235 1.00 78.94 211 ASN A N 1
ATOM 1579 C CA . ASN A 1 211 ? -14.345 1.841 13.815 1.00 78.94 211 ASN A CA 1
ATOM 1580 C C . ASN A 1 211 ? -13.498 0.590 13.639 1.00 78.94 211 ASN A C 1
ATOM 1582 O O . ASN A 1 211 ? -12.520 0.392 14.361 1.00 78.94 211 ASN A O 1
ATOM 1586 N N . GLY A 1 212 ? -13.895 -0.259 12.691 1.00 72.31 212 GLY A N 1
ATOM 1587 C CA . GLY A 1 212 ? -13.030 -1.356 12.306 1.00 72.31 212 GLY A CA 1
ATOM 1588 C C . GLY A 1 212 ? -11.679 -0.748 11.968 1.00 72.31 212 GLY A C 1
ATOM 1589 O O . GLY A 1 212 ? -11.612 0.091 11.070 1.00 72.31 212 GLY A O 1
ATOM 1590 N N . SER A 1 213 ? -10.623 -1.192 12.649 1.00 66.38 213 SER A N 1
ATOM 1591 C CA . SER A 1 213 ? -9.243 -0.953 12.239 1.00 66.38 213 SER A CA 1
ATOM 1592 C C . SER A 1 213 ? -8.996 -1.485 10.836 1.00 66.38 213 SER A C 1
ATOM 1594 O O . SER A 1 213 ? -7.920 -1.233 10.308 1.00 66.38 213 SER A O 1
ATOM 1596 N N . GLY A 1 214 ? -10.002 -2.184 10.263 1.00 61.75 214 GLY A N 1
ATOM 1597 C CA . GLY A 1 214 ? -10.283 -2.282 8.839 1.00 61.75 214 GLY A CA 1
ATOM 1598 C C . GLY A 1 214 ? -8.983 -2.561 8.162 1.00 61.75 214 GLY A C 1
ATOM 1599 O O . GLY A 1 214 ? -8.519 -1.660 7.482 1.00 61.75 214 GLY A O 1
ATOM 1600 N N . GLY A 1 215 ? -8.397 -3.699 8.579 1.00 67.44 215 GLY A N 1
ATOM 1601 C CA . GLY A 1 215 ? -6.966 -3.851 8.816 1.00 67.44 215 GLY A CA 1
ATOM 1602 C C . GLY A 1 215 ? -6.097 -3.233 7.739 1.00 67.44 215 GLY A C 1
ATOM 1603 O O . GLY A 1 215 ? -6.559 -3.018 6.626 1.00 67.44 215 GLY A O 1
ATOM 1604 N N . GLY A 1 216 ? -4.827 -3.034 8.076 1.00 79.69 216 GLY A N 1
ATOM 1605 C CA . GLY A 1 216 ? -3.774 -2.572 7.182 1.00 79.69 216 GLY A CA 1
ATOM 1606 C C . GLY A 1 216 ? -3.922 -2.913 5.700 1.00 79.69 216 GLY A C 1
ATOM 1607 O O . GLY A 1 216 ? -4.557 -3.908 5.338 1.00 79.69 216 GLY A O 1
ATOM 1608 N N . CYS A 1 217 ? -3.282 -2.136 4.828 1.00 86.75 217 CYS A N 1
ATOM 1609 C CA . CYS A 1 217 ? -3.195 -2.399 3.388 1.00 86.75 217 CYS A CA 1
ATOM 1610 C C . CYS A 1 217 ? -3.112 -3.908 3.088 1.00 86.75 217 CYS A C 1
ATOM 1612 O O . CYS A 1 217 ? -3.915 -4.451 2.331 1.00 86.75 217 CYS A O 1
ATOM 1614 N N . THR A 1 218 ? -2.244 -4.621 3.797 1.00 88.44 218 THR A N 1
ATOM 1615 C CA . THR A 1 218 ? -2.050 -6.071 3.681 1.00 88.44 218 THR A CA 1
ATOM 1616 C C . THR A 1 218 ? -3.266 -6.928 4.071 1.00 88.44 218 THR A C 1
ATOM 1618 O O . THR A 1 218 ? -3.610 -7.884 3.372 1.00 88.44 218 THR A O 1
ATOM 1621 N N . ALA A 1 219 ? -3.980 -6.591 5.144 1.00 84.38 219 ALA A N 1
ATOM 1622 C CA . ALA A 1 219 ? -5.161 -7.327 5.591 1.00 84.38 219 ALA A CA 1
ATOM 1623 C C . ALA A 1 219 ? -6.297 -7.244 4.564 1.00 84.38 219 ALA A C 1
ATOM 1625 O O . ALA A 1 219 ? -6.917 -8.260 4.234 1.00 84.38 219 ALA A O 1
ATOM 1626 N N . CYS A 1 220 ? -6.538 -6.059 3.999 1.00 83.31 220 CYS A N 1
ATOM 1627 C CA . CYS A 1 220 ? -7.547 -5.896 2.960 1.00 83.31 220 CYS A CA 1
ATOM 1628 C C . CYS A 1 220 ? -7.068 -6.462 1.615 1.00 83.31 220 CYS A C 1
ATOM 1630 O O . CYS A 1 220 ? -7.788 -7.238 0.992 1.00 83.31 220 CYS A O 1
ATOM 1632 N N . HIS A 1 221 ? -5.850 -6.157 1.180 1.00 86.38 221 HIS A N 1
ATOM 1633 C CA . HIS A 1 221 ? -5.364 -6.505 -0.158 1.00 86.38 221 HIS A CA 1
ATOM 1634 C C . HIS A 1 221 ? -4.818 -7.938 -0.303 1.00 86.38 221 HIS A C 1
ATOM 1636 O O . HIS A 1 221 ? -4.389 -8.332 -1.393 1.00 86.38 221 HIS A O 1
ATOM 1642 N N . SER A 1 222 ? -4.884 -8.749 0.757 1.00 89.44 222 SER A N 1
ATOM 1643 C CA . SER A 1 222 ? -4.621 -10.198 0.718 1.00 89.44 222 SER A CA 1
ATOM 1644 C C . SER A 1 222 ? -5.709 -11.014 0.015 1.00 89.44 222 SER A C 1
ATOM 1646 O O . SER A 1 222 ? -5.503 -12.180 -0.312 1.00 89.44 222 SER A O 1
ATOM 1648 N N . SER A 1 223 ? -6.867 -10.407 -0.244 1.00 86.50 223 SER A N 1
ATOM 1649 C CA . SER A 1 223 ? -8.009 -11.038 -0.905 1.00 86.50 223 SER A CA 1
ATOM 1650 C C . SER A 1 223 ? -8.584 -10.130 -1.989 1.00 86.50 223 SER A C 1
ATOM 1652 O O . SER A 1 223 ? -8.424 -8.913 -1.952 1.00 86.50 223 SER A O 1
ATOM 1654 N N . VAL A 1 224 ? -9.267 -10.731 -2.965 1.00 85.75 224 VAL A N 1
ATOM 1655 C CA . VAL A 1 224 ? -9.936 -10.008 -4.057 1.00 85.75 224 VAL A CA 1
ATOM 1656 C C . VAL A 1 224 ? -10.981 -9.041 -3.486 1.00 85.75 224 VAL A C 1
ATOM 1658 O O . VAL A 1 224 ? -11.785 -9.424 -2.631 1.00 85.75 224 VAL A O 1
ATOM 1661 N N . LYS A 1 225 ? -10.998 -7.794 -3.973 1.00 81.81 225 LYS A N 1
ATOM 1662 C CA . LYS A 1 225 ? -11.962 -6.747 -3.586 1.00 81.81 225 LYS A CA 1
ATOM 1663 C C . LYS A 1 225 ? -12.752 -6.269 -4.799 1.00 81.81 225 LYS A C 1
ATOM 1665 O O . LYS A 1 225 ? -12.333 -5.366 -5.524 1.00 81.81 225 LYS A O 1
ATOM 1670 N N . GLY A 1 226 ? -13.924 -6.867 -5.012 1.00 83.06 226 GLY A N 1
ATOM 1671 C CA . GLY A 1 226 ? -14.731 -6.606 -6.205 1.00 83.06 226 GLY A CA 1
ATOM 1672 C C . GLY A 1 226 ? -14.000 -7.085 -7.461 1.00 83.06 226 GLY A C 1
ATOM 1673 O O . GLY A 1 226 ? -13.636 -8.253 -7.544 1.00 83.06 226 GLY A O 1
ATOM 1674 N N . SER A 1 227 ? -13.759 -6.187 -8.420 1.00 82.19 227 SER A N 1
ATOM 1675 C CA . SER A 1 227 ? -12.940 -6.460 -9.613 1.00 82.19 227 SER A CA 1
ATOM 1676 C C . SER A 1 227 ? -11.430 -6.305 -9.382 1.00 82.19 227 SER A C 1
ATOM 1678 O O . SER A 1 227 ? -10.644 -6.632 -10.270 1.00 82.19 227 SER A O 1
ATOM 1680 N N . ARG A 1 228 ? -11.002 -5.811 -8.211 1.00 81.69 228 ARG A N 1
ATOM 1681 C CA . ARG A 1 228 ? -9.583 -5.648 -7.869 1.00 81.69 228 ARG A CA 1
ATOM 1682 C C . ARG A 1 228 ? -9.010 -6.977 -7.388 1.00 81.69 228 ARG A C 1
ATOM 1684 O O . ARG A 1 228 ? -9.535 -7.574 -6.446 1.00 81.69 228 ARG A O 1
ATOM 1691 N N . ARG A 1 229 ? -7.930 -7.431 -8.023 1.00 86.94 229 ARG A N 1
ATOM 1692 C CA . ARG A 1 229 ? -7.219 -8.660 -7.642 1.00 86.94 229 ARG A CA 1
ATOM 1693 C C . ARG A 1 229 ? -6.534 -8.524 -6.274 1.00 86.94 229 ARG A C 1
ATOM 1695 O O . ARG A 1 229 ? -6.292 -7.413 -5.809 1.00 86.94 229 ARG A O 1
ATOM 1702 N N . ALA A 1 230 ? -6.224 -9.656 -5.646 1.00 89.25 230 ALA A N 1
ATOM 1703 C CA . ALA A 1 230 ? -5.394 -9.695 -4.444 1.00 89.25 230 ALA A CA 1
ATOM 1704 C C . ALA A 1 230 ? -3.930 -9.431 -4.829 1.00 89.25 230 ALA A C 1
ATOM 1706 O O . ALA A 1 230 ? -3.415 -10.126 -5.699 1.00 89.25 230 ALA A O 1
ATOM 1707 N N . VAL A 1 231 ? -3.274 -8.458 -4.194 1.00 88.44 231 VAL A N 1
ATOM 1708 C CA . VAL A 1 231 ? -1.904 -8.037 -4.558 1.00 88.44 231 VAL A CA 1
ATOM 1709 C C . VAL A 1 231 ? -0.850 -8.511 -3.556 1.00 88.44 231 VAL A C 1
ATOM 1711 O O . VAL A 1 231 ? 0.291 -8.727 -3.939 1.00 88.44 231 VAL A O 1
ATOM 1714 N N . VAL A 1 232 ? -1.210 -8.782 -2.295 1.00 90.25 232 VAL A N 1
ATOM 1715 C CA . VAL A 1 232 ? -0.224 -9.205 -1.273 1.00 90.25 232 VAL A CA 1
ATOM 1716 C C . VAL A 1 232 ? 0.507 -10.489 -1.674 1.00 90.25 232 VAL A C 1
ATOM 1718 O O . VAL A 1 232 ? 1.711 -10.592 -1.481 1.00 90.25 232 VAL A O 1
ATOM 1721 N N . GLY A 1 233 ? -0.192 -11.449 -2.287 1.00 87.31 233 GLY A N 1
ATOM 1722 C CA . GLY A 1 233 ? 0.431 -12.688 -2.765 1.00 87.31 233 GLY A CA 1
ATOM 1723 C C . GLY A 1 233 ? 1.432 -12.485 -3.910 1.00 87.31 233 GLY A C 1
ATOM 1724 O O . GLY A 1 233 ? 2.309 -13.324 -4.100 1.00 87.31 233 GLY A O 1
ATOM 1725 N N . GLU A 1 234 ? 1.346 -11.375 -4.650 1.00 87.00 234 GLU A N 1
ATOM 1726 C CA . GLU A 1 234 ? 2.248 -11.066 -5.771 1.00 87.00 234 GLU A CA 1
ATOM 1727 C C . GLU A 1 234 ? 3.645 -10.651 -5.289 1.00 87.00 234 GLU A C 1
ATOM 1729 O O . GLU A 1 234 ? 4.608 -10.788 -6.037 1.00 87.00 234 GLU A O 1
ATOM 1734 N N . PHE A 1 235 ? 3.782 -10.251 -4.020 1.00 87.38 235 PHE A N 1
ATOM 1735 C CA . PHE A 1 235 ? 5.074 -9.986 -3.375 1.00 87.38 235 PHE A CA 1
ATOM 1736 C C . PHE A 1 235 ? 5.880 -11.256 -3.054 1.00 87.38 235 PHE A C 1
ATOM 1738 O O . PHE A 1 235 ? 6.952 -11.176 -2.464 1.00 87.38 235 PHE A O 1
ATOM 1745 N N . SER A 1 236 ? 5.369 -12.436 -3.420 1.00 84.50 236 SER A N 1
ATOM 1746 C CA . SER A 1 236 ? 6.144 -13.685 -3.450 1.00 84.50 236 SER A CA 1
ATOM 1747 C C . SER A 1 236 ? 6.830 -13.943 -4.795 1.00 84.50 236 SER A C 1
ATOM 1749 O O . SER A 1 236 ? 7.589 -14.906 -4.919 1.00 84.50 236 SER A O 1
ATOM 1751 N N . LEU A 1 237 ? 6.528 -13.126 -5.808 1.00 83.50 237 LEU A N 1
ATOM 1752 C CA . LEU A 1 237 ? 7.136 -13.223 -7.128 1.00 83.50 237 LEU A CA 1
ATOM 1753 C C . LEU A 1 237 ? 8.487 -12.500 -7.104 1.00 83.50 237 LEU A C 1
ATOM 1755 O O . LEU A 1 237 ? 9.125 -12.436 -6.061 1.00 83.50 237 LEU A O 1
ATOM 1759 N N . THR A 1 238 ? 9.018 -12.055 -8.238 1.00 76.94 238 THR A N 1
ATOM 1760 C CA . THR A 1 238 ? 10.375 -11.469 -8.240 1.00 76.94 238 THR A CA 1
ATOM 1761 C C . THR A 1 238 ? 10.398 -10.012 -8.659 1.00 76.94 238 THR A C 1
ATOM 1763 O O . THR A 1 238 ? 11.342 -9.286 -8.367 1.00 76.94 238 THR A O 1
ATOM 1766 N N . SER A 1 239 ? 9.341 -9.555 -9.315 1.00 77.88 239 SER A N 1
ATOM 1767 C CA . SER A 1 239 ? 9.262 -8.213 -9.877 1.00 77.88 239 SER A CA 1
ATOM 1768 C C . SER A 1 239 ? 8.576 -7.236 -8.927 1.00 77.88 239 SER A C 1
ATOM 1770 O O . SER A 1 239 ? 7.517 -6.685 -9.236 1.00 77.88 239 SER A O 1
ATOM 1772 N N . HIS A 1 240 ? 9.149 -7.054 -7.743 1.00 80.62 240 HIS A N 1
ATOM 1773 C CA . HIS A 1 240 ? 8.721 -6.058 -6.763 1.00 80.62 240 HIS A CA 1
ATOM 1774 C C . HIS A 1 240 ? 9.908 -5.607 -5.914 1.00 80.62 240 HIS A C 1
ATOM 1776 O O . HIS A 1 240 ? 10.934 -6.278 -5.834 1.00 80.62 240 HIS A O 1
ATOM 1782 N N . HIS A 1 241 ? 9.757 -4.461 -5.257 1.00 81.44 241 HIS A N 1
ATOM 1783 C CA . HIS A 1 241 ? 10.846 -3.853 -4.498 1.00 81.44 241 HIS A CA 1
ATOM 1784 C C . HIS A 1 241 ? 11.094 -4.500 -3.122 1.00 81.44 24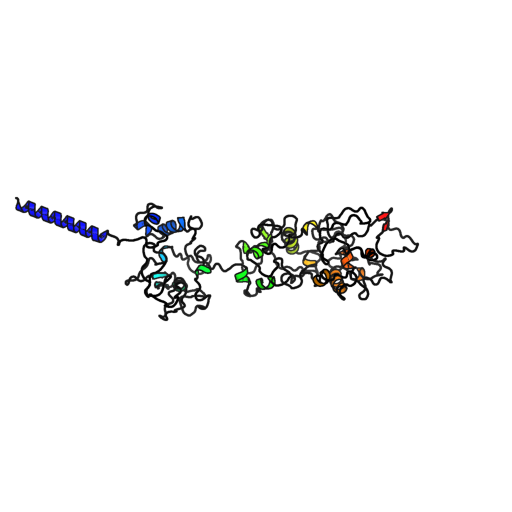1 HIS A C 1
ATOM 1786 O O . HIS A 1 241 ? 12.190 -4.374 -2.588 1.00 81.44 241 HIS A O 1
ATOM 1792 N N . VAL A 1 242 ? 10.115 -5.217 -2.559 1.00 84.75 242 VAL A N 1
ATOM 1793 C CA . VAL A 1 242 ? 10.238 -5.873 -1.242 1.00 84.75 242 VAL A CA 1
ATOM 1794 C C . VAL A 1 242 ? 10.812 -7.279 -1.400 1.00 84.75 242 VAL A C 1
ATOM 1796 O O . VAL A 1 242 ? 10.088 -8.185 -1.787 1.00 84.75 242 VAL A O 1
ATOM 1799 N N . LEU A 1 243 ? 12.089 -7.515 -1.123 1.00 76.25 243 LEU A N 1
ATOM 1800 C CA . LEU A 1 243 ? 12.662 -8.862 -1.266 1.00 76.25 243 LEU A CA 1
ATOM 1801 C C . LEU A 1 243 ? 12.196 -9.791 -0.125 1.00 76.25 243 LEU A C 1
ATOM 1803 O O . LEU A 1 243 ? 12.060 -9.365 1.017 1.00 76.25 243 LEU A O 1
ATOM 1807 N N . GLY A 1 244 ? 11.962 -11.077 -0.414 1.00 70.56 244 GLY A N 1
ATOM 1808 C CA . GLY A 1 244 ? 11.734 -12.092 0.630 1.00 70.56 244 GLY A CA 1
ATOM 1809 C C . GLY A 1 244 ? 10.279 -12.384 1.030 1.00 70.56 244 GLY A C 1
ATOM 1810 O O . GLY A 1 244 ? 10.063 -13.156 1.962 1.00 70.56 244 GLY A O 1
ATOM 1811 N N . GLY A 1 245 ? 9.278 -11.867 0.310 1.00 70.25 245 GLY A N 1
ATOM 1812 C CA . GLY A 1 245 ? 7.930 -12.458 0.311 1.00 70.25 245 GLY A CA 1
ATOM 1813 C C . GLY A 1 245 ? 6.876 -11.811 1.211 1.00 70.25 245 GLY A C 1
ATOM 1814 O O . GLY A 1 245 ? 5.688 -12.055 1.004 1.00 70.25 245 GLY A O 1
ATOM 1815 N N . SER A 1 246 ? 7.264 -11.001 2.200 1.00 84.56 246 SER A N 1
ATOM 1816 C CA . SER A 1 246 ? 6.314 -10.338 3.104 1.00 84.56 246 SER A CA 1
ATOM 1817 C C . SER A 1 246 ? 6.338 -8.827 2.926 1.00 84.56 246 SER A C 1
ATOM 1819 O O . SER A 1 246 ? 7.315 -8.180 3.284 1.00 84.56 246 SER A O 1
ATOM 1821 N N . VAL A 1 247 ? 5.238 -8.280 2.417 1.00 90.94 247 VAL A N 1
ATOM 1822 C CA . VAL A 1 247 ? 4.982 -6.839 2.348 1.00 90.94 247 VAL A CA 1
ATOM 1823 C C . VAL A 1 247 ? 4.302 -6.365 3.636 1.00 90.94 247 VAL A C 1
ATOM 1825 O O . VAL A 1 247 ? 3.499 -7.094 4.223 1.00 90.94 247 VAL A O 1
ATOM 1828 N N . THR A 1 248 ? 4.623 -5.154 4.076 1.00 89.94 248 THR A N 1
ATOM 1829 C CA . THR A 1 248 ? 4.001 -4.450 5.207 1.00 89.94 248 THR A CA 1
ATOM 1830 C C . THR A 1 248 ? 3.115 -3.299 4.716 1.00 89.94 248 THR A C 1
ATOM 1832 O O . THR A 1 248 ? 3.109 -2.953 3.534 1.00 89.94 248 THR A O 1
ATOM 1835 N N . ASP A 1 249 ? 2.334 -2.684 5.605 1.00 88.19 249 ASP A N 1
ATOM 1836 C CA . ASP A 1 249 ? 1.552 -1.495 5.230 1.00 88.19 249 ASP A CA 1
ATOM 1837 C C . ASP A 1 249 ? 2.463 -0.298 4.914 1.00 88.19 249 ASP A C 1
ATOM 1839 O O . ASP A 1 249 ? 2.179 0.480 4.005 1.00 88.19 249 ASP A O 1
ATOM 1843 N N . ASP A 1 250 ? 3.598 -0.218 5.609 1.00 88.94 250 ASP A N 1
ATOM 1844 C CA . ASP A 1 250 ? 4.642 0.781 5.394 1.00 88.94 250 ASP A CA 1
ATOM 1845 C C . ASP A 1 250 ? 5.255 0.648 3.990 1.00 88.94 250 ASP A C 1
ATOM 1847 O O . ASP A 1 250 ? 5.403 1.644 3.282 1.00 88.94 250 ASP A O 1
ATOM 1851 N N . ASP A 1 251 ? 5.495 -0.584 3.524 1.00 91.50 251 ASP A N 1
ATOM 1852 C CA . ASP A 1 251 ? 5.948 -0.852 2.149 1.00 91.50 251 ASP A CA 1
ATOM 1853 C C . ASP A 1 251 ? 4.945 -0.373 1.097 1.00 91.50 251 ASP A C 1
ATOM 1855 O O . ASP A 1 251 ? 5.332 0.153 0.053 1.00 91.50 251 ASP A O 1
ATOM 1859 N N . CYS A 1 252 ? 3.646 -0.543 1.363 1.00 91.00 252 CYS A N 1
ATOM 1860 C CA . CYS A 1 252 ? 2.604 -0.025 0.480 1.00 91.00 252 CYS A CA 1
ATOM 1861 C C . CYS A 1 252 ? 2.677 1.507 0.420 1.00 91.00 252 CYS A C 1
ATOM 1863 O O . CYS A 1 252 ? 2.575 2.086 -0.662 1.00 91.00 252 CYS A O 1
ATOM 1865 N N . GLY A 1 253 ? 2.900 2.153 1.567 1.00 90.88 253 GLY A N 1
ATOM 1866 C CA . GLY A 1 253 ? 2.966 3.605 1.702 1.00 90.88 253 GLY A CA 1
ATOM 1867 C C . GLY A 1 253 ? 4.163 4.275 1.040 1.00 90.88 253 GLY A C 1
ATOM 1868 O O . GLY A 1 253 ? 4.101 5.473 0.781 1.00 90.88 253 GLY A O 1
ATOM 1869 N N . VAL A 1 254 ? 5.210 3.528 0.683 1.00 92.00 254 VAL A N 1
ATOM 1870 C CA . VAL A 1 254 ? 6.309 4.047 -0.150 1.00 92.00 254 VAL A CA 1
ATOM 1871 C C . VAL A 1 254 ? 5.793 4.522 -1.506 1.00 92.00 254 VAL A C 1
ATOM 1873 O O . VAL A 1 254 ? 6.230 5.552 -2.020 1.00 92.00 254 VAL A O 1
ATOM 1876 N N . CYS A 1 255 ? 4.860 3.767 -2.089 1.00 91.62 255 CYS A N 1
ATOM 1877 C CA . CYS A 1 255 ? 4.359 4.024 -3.433 1.00 91.62 255 CYS A CA 1
ATOM 1878 C C . CYS A 1 255 ? 2.964 4.639 -3.447 1.00 91.62 255 CYS A C 1
ATOM 1880 O O . CYS A 1 255 ? 2.670 5.453 -4.319 1.00 91.62 255 CYS A O 1
ATOM 1882 N N . HIS A 1 256 ? 2.110 4.244 -2.508 1.00 90.75 256 HIS A N 1
ATOM 1883 C CA . HIS A 1 256 ? 0.686 4.547 -2.521 1.00 90.75 256 HIS A CA 1
ATOM 1884 C C . HIS A 1 256 ? 0.354 5.699 -1.584 1.00 90.75 256 HIS A C 1
ATOM 1886 O O . HIS A 1 256 ? 0.585 5.627 -0.373 1.00 90.75 256 HIS A O 1
ATOM 1892 N N . TYR A 1 257 ? -0.250 6.751 -2.136 1.00 90.94 257 TYR A N 1
ATOM 1893 C CA . TYR A 1 257 ? -0.699 7.890 -1.339 1.00 90.94 257 TYR A CA 1
ATOM 1894 C C . TYR A 1 257 ? -1.809 7.491 -0.352 1.00 90.94 257 TYR A C 1
ATOM 1896 O O . TYR A 1 257 ? -1.964 8.107 0.703 1.00 90.94 257 TYR A O 1
ATOM 1904 N N . GLU A 1 258 ? -2.557 6.427 -0.647 1.00 87.38 258 GLU A N 1
ATOM 1905 C CA . GLU A 1 258 ? -3.638 5.896 0.187 1.00 87.38 258 GLU A CA 1
ATOM 1906 C C . GLU A 1 258 ? -3.181 5.542 1.608 1.00 87.38 258 GLU A C 1
ATOM 1908 O O . GLU A 1 258 ? -3.984 5.618 2.541 1.00 87.38 258 GLU A O 1
ATOM 1913 N N . ALA A 1 259 ? -1.896 5.225 1.801 1.00 85.75 259 ALA A N 1
ATOM 1914 C CA . ALA A 1 259 ? -1.326 4.976 3.124 1.00 85.75 259 ALA A CA 1
ATOM 1915 C C . ALA A 1 259 ? -1.352 6.214 4.042 1.00 85.75 259 ALA A C 1
ATOM 1917 O O . ALA A 1 259 ? -1.255 6.076 5.259 1.00 85.75 259 ALA A O 1
ATOM 1918 N N . GLN A 1 260 ? -1.536 7.422 3.494 1.00 82.69 260 GLN A N 1
ATOM 1919 C CA . GLN A 1 260 ? -1.689 8.661 4.269 1.00 82.69 260 GLN A CA 1
ATOM 1920 C C . GLN A 1 260 ? -3.128 8.918 4.758 1.00 82.69 260 GLN A C 1
ATOM 1922 O O . GLN A 1 260 ? -3.385 9.943 5.388 1.00 82.69 260 GLN A O 1
ATOM 1927 N N . GLY A 1 261 ? -4.070 8.001 4.505 1.00 74.50 261 GLY A N 1
ATOM 1928 C CA . GLY A 1 261 ? -5.434 8.050 5.052 1.00 74.50 261 GLY A CA 1
ATOM 1929 C C . GLY A 1 261 ? -6.543 8.346 4.039 1.00 74.50 261 GLY A C 1
ATOM 1930 O O . GLY A 1 261 ? -7.715 8.316 4.409 1.00 74.50 261 GLY A O 1
ATOM 1931 N N . ASP A 1 262 ? -6.205 8.562 2.766 1.00 70.69 262 ASP A N 1
ATOM 1932 C CA . ASP A 1 262 ? -7.162 8.825 1.682 1.00 70.69 262 ASP A CA 1
ATOM 1933 C C . ASP A 1 262 ? -7.410 7.577 0.818 1.00 70.69 262 ASP A C 1
ATOM 1935 O O . ASP A 1 262 ? -7.243 7.570 -0.400 1.00 70.69 262 ASP A O 1
ATOM 1939 N N . HIS A 1 263 ? -7.828 6.483 1.456 1.00 77.25 263 HIS A N 1
ATOM 1940 C CA . HIS A 1 263 ? -8.181 5.255 0.746 1.00 77.25 263 HIS A CA 1
ATOM 1941 C C . HIS A 1 263 ? -9.531 5.420 0.015 1.00 77.25 263 HIS A C 1
ATOM 1943 O O . HIS A 1 263 ? -10.601 5.212 0.597 1.00 77.25 263 HIS A O 1
ATOM 1949 N N . MET A 1 264 ? -9.497 5.805 -1.265 1.00 65.00 264 MET A N 1
ATOM 1950 C CA . MET A 1 264 ? -10.691 6.034 -2.094 1.00 65.00 264 MET A CA 1
ATOM 1951 C C . MET A 1 264 ? -11.073 4.802 -2.933 1.00 65.00 264 MET A C 1
ATOM 1953 O O . MET A 1 264 ? -10.229 4.041 -3.402 1.00 65.00 264 MET A O 1
ATOM 1957 N N . ASP A 1 265 ? -12.375 4.588 -3.149 1.00 64.94 265 ASP A N 1
ATOM 1958 C CA . ASP A 1 265 ? -12.860 3.475 -3.969 1.00 64.94 265 ASP A CA 1
ATOM 1959 C C . ASP A 1 265 ? -12.702 3.777 -5.466 1.00 64.94 265 ASP A C 1
ATOM 1961 O O . ASP A 1 265 ? -13.532 4.447 -6.077 1.00 64.94 265 ASP A O 1
ATOM 1965 N N . GLY A 1 266 ? -11.642 3.228 -6.062 1.00 70.06 266 GLY A N 1
ATOM 1966 C CA . GLY A 1 266 ? -11.505 3.082 -7.516 1.00 70.06 266 GLY A CA 1
ATOM 1967 C C . GLY A 1 266 ? -10.325 3.809 -8.154 1.00 70.06 266 GLY A C 1
ATOM 1968 O O . GLY A 1 266 ? -10.035 3.528 -9.313 1.00 70.06 266 GLY A O 1
ATOM 1969 N N . ASN A 1 267 ? -9.624 4.663 -7.410 1.00 80.00 267 ASN A N 1
ATOM 1970 C CA . ASN A 1 267 ? -8.414 5.335 -7.877 1.00 80.00 267 ASN A CA 1
ATOM 1971 C C . ASN A 1 267 ? -7.194 4.773 -7.145 1.00 80.00 267 ASN A C 1
ATOM 1973 O O . ASN A 1 267 ? -7.308 4.359 -5.993 1.00 80.00 267 ASN A O 1
ATOM 1977 N N . VAL A 1 268 ? -6.064 4.730 -7.849 1.00 84.38 268 VAL A N 1
ATOM 1978 C CA . VAL A 1 268 ? -4.747 4.455 -7.274 1.00 84.38 268 VAL A CA 1
ATOM 1979 C C . VAL A 1 268 ? -3.935 5.723 -7.465 1.00 84.38 268 VAL A C 1
ATOM 1981 O O 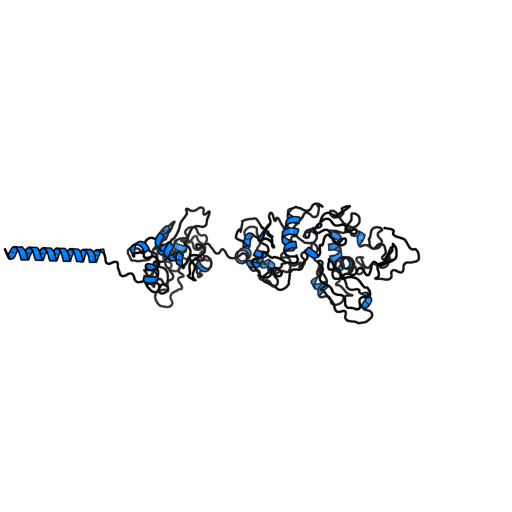. VAL A 1 268 ? -3.654 6.101 -8.600 1.00 84.38 268 VAL A O 1
ATOM 1984 N N . ASP A 1 269 ? -3.591 6.379 -6.372 1.00 89.75 269 ASP A N 1
ATOM 1985 C CA . ASP A 1 269 ? -2.804 7.598 -6.347 1.00 89.75 269 ASP A CA 1
ATOM 1986 C C . ASP A 1 269 ? -1.368 7.261 -5.937 1.00 89.75 269 ASP A C 1
ATOM 1988 O O . ASP A 1 269 ? -1.118 6.563 -4.952 1.00 89.75 269 ASP A O 1
ATOM 1992 N N . LEU A 1 270 ? -0.396 7.771 -6.693 1.00 92.12 270 LEU A N 1
ATOM 1993 C CA . LEU A 1 270 ? 1.005 7.569 -6.345 1.00 92.12 270 LEU A CA 1
ATOM 1994 C C . LEU A 1 270 ? 1.482 8.653 -5.386 1.00 92.12 270 LEU A C 1
ATOM 1996 O O . LEU A 1 270 ? 1.078 9.817 -5.454 1.00 92.12 270 LEU A O 1
ATOM 2000 N N . LEU A 1 271 ? 2.376 8.255 -4.495 1.00 92.94 271 LEU A N 1
ATOM 2001 C CA . LEU A 1 271 ? 3.102 9.151 -3.623 1.00 92.94 271 LEU A CA 1
ATOM 2002 C C . LEU A 1 271 ? 4.286 9.754 -4.384 1.00 92.94 271 LEU A C 1
ATOM 2004 O O . LEU A 1 271 ? 5.068 9.035 -5.006 1.00 92.94 271 LEU A O 1
ATOM 2008 N N . ASN A 1 272 ? 4.457 11.071 -4.309 1.00 94.12 272 ASN A N 1
ATOM 2009 C CA . ASN A 1 272 ? 5.722 11.699 -4.653 1.00 94.12 272 ASN A CA 1
ATOM 2010 C C . ASN A 1 272 ? 6.723 11.400 -3.521 1.00 94.12 272 ASN A C 1
ATOM 2012 O O . ASN A 1 272 ? 6.520 11.883 -2.401 1.00 94.12 272 ASN A O 1
ATOM 2016 N N . PRO A 1 273 ? 7.784 10.626 -3.786 1.00 94.06 273 PRO A N 1
ATOM 2017 C CA . PRO A 1 273 ? 8.645 10.085 -2.745 1.00 94.06 273 PRO A CA 1
ATOM 2018 C C . PRO A 1 273 ? 9.537 11.139 -2.079 1.00 94.06 273 PRO A C 1
ATOM 2020 O O . PRO A 1 273 ? 10.064 10.845 -1.015 1.00 94.06 273 PRO A O 1
ATOM 2023 N N . ASP A 1 274 ? 9.646 12.358 -2.623 1.00 94.00 274 ASP A N 1
ATOM 2024 C CA . ASP A 1 274 ? 10.460 13.442 -2.042 1.00 94.00 274 ASP A CA 1
ATOM 2025 C C . ASP A 1 274 ? 9.649 14.466 -1.259 1.00 94.00 274 ASP A C 1
ATOM 2027 O O . ASP A 1 274 ? 10.116 15.079 -0.302 1.00 94.00 274 ASP A O 1
ATOM 2031 N N . THR A 1 275 ? 8.425 14.718 -1.712 1.00 93.62 275 THR A N 1
ATOM 2032 C CA . THR A 1 275 ? 7.568 15.769 -1.141 1.00 93.62 275 THR A CA 1
ATOM 2033 C C . THR A 1 275 ? 6.469 15.206 -0.256 1.00 93.62 275 THR A C 1
ATOM 2035 O O . THR A 1 275 ? 5.832 15.951 0.487 1.00 93.62 275 THR A O 1
ATOM 2038 N N . GLY A 1 276 ? 6.192 13.907 -0.377 1.00 91.94 276 GLY A N 1
ATOM 2039 C CA . GLY A 1 276 ? 5.060 13.251 0.258 1.00 91.94 276 GLY A CA 1
ATOM 2040 C C . GLY A 1 276 ? 3.715 13.658 -0.351 1.00 91.94 276 GLY A C 1
ATOM 2041 O O . GLY A 1 276 ? 2.672 13.257 0.161 1.00 91.94 276 GLY A O 1
ATOM 2042 N N . GLY A 1 277 ? 3.724 14.475 -1.411 1.00 92.38 277 GLY A N 1
ATOM 2043 C CA . GLY A 1 277 ? 2.535 14.947 -2.106 1.00 92.38 277 GLY A CA 1
ATOM 2044 C C . GLY A 1 277 ? 1.901 13.870 -2.982 1.00 92.38 277 GLY A C 1
ATOM 2045 O O . GLY A 1 277 ? 2.535 12.886 -3.353 1.00 92.38 277 GLY A O 1
ATOM 2046 N N . ARG A 1 278 ? 0.633 14.072 -3.336 1.00 91.88 278 ARG A N 1
ATOM 2047 C CA . ARG A 1 278 ? -0.098 13.177 -4.234 1.00 91.88 278 ARG A CA 1
ATOM 2048 C C . ARG A 1 278 ? 0.265 13.442 -5.698 1.00 91.88 278 ARG A C 1
ATOM 2050 O O . ARG A 1 278 ? 0.270 14.596 -6.122 1.00 91.88 278 ARG A O 1
ATOM 2057 N N . LEU A 1 279 ? 0.483 12.380 -6.469 1.00 90.38 279 LEU A N 1
ATOM 2058 C CA . LEU A 1 279 ? 0.615 12.409 -7.926 1.00 90.38 279 LEU A CA 1
ATOM 2059 C C . LEU A 1 279 ? -0.681 11.910 -8.567 1.00 90.38 279 LEU A C 1
ATOM 2061 O O . LEU A 1 279 ? -1.089 10.767 -8.356 1.00 90.38 279 LEU A O 1
ATOM 2065 N N . THR A 1 280 ? -1.329 12.770 -9.353 1.00 81.31 280 THR A N 1
ATOM 2066 C CA . THR A 1 280 ? -2.608 12.466 -10.010 1.00 81.31 280 THR A CA 1
ATOM 2067 C C . THR A 1 280 ? -2.644 12.967 -11.451 1.00 81.31 280 THR A C 1
ATOM 2069 O O . THR A 1 280 ? -2.171 14.079 -11.696 1.00 81.31 280 THR A O 1
ATOM 2072 N N . PRO A 1 281 ? -3.341 12.268 -12.367 1.00 75.81 281 PRO A N 1
ATOM 2073 C CA . PRO A 1 281 ? -3.964 10.952 -12.200 1.00 75.81 281 PRO A CA 1
ATOM 2074 C C . PRO A 1 281 ? -3.028 9.828 -12.673 1.00 75.81 281 PRO A C 1
ATOM 2076 O O . PRO A 1 281 ? -2.690 9.762 -13.857 1.00 75.81 281 PRO A O 1
ATOM 2079 N N . PHE A 1 282 ? -2.647 8.911 -11.779 1.00 83.25 282 PHE A N 1
ATOM 2080 C CA . PHE A 1 282 ? -2.067 7.641 -12.214 1.00 83.25 282 PHE A CA 1
ATOM 2081 C C . PHE A 1 282 ? -3.175 6.764 -12.807 1.00 83.25 282 PHE A C 1
ATOM 2083 O O . PHE A 1 282 ? -4.252 6.619 -12.230 1.00 83.25 282 PHE A O 1
ATOM 2090 N N . VAL A 1 283 ? -2.921 6.207 -13.991 1.00 78.69 283 VAL A N 1
ATOM 2091 C CA . VAL A 1 283 ? -3.907 5.397 -14.723 1.00 78.69 283 VAL A CA 1
ATOM 2092 C C . VAL A 1 283 ? -3.501 3.926 -14.720 1.00 78.69 283 VAL A C 1
ATOM 2094 O O . VAL A 1 283 ? -4.281 3.067 -14.318 1.00 78.69 283 VAL A O 1
ATOM 2097 N N . ALA A 1 284 ? -2.287 3.630 -15.184 1.00 82.81 284 ALA A N 1
ATOM 2098 C CA . ALA A 1 284 ? -1.723 2.285 -15.252 1.00 82.81 284 ALA A CA 1
ATOM 2099 C C . ALA A 1 284 ? -0.213 2.368 -15.501 1.00 82.81 284 ALA A C 1
ATOM 2101 O O . ALA A 1 284 ? 0.273 3.384 -15.977 1.00 82.81 284 ALA A O 1
ATOM 2102 N N . PHE A 1 285 ? 0.534 1.281 -15.292 1.00 81.31 285 PHE A N 1
ATOM 2103 C CA . PHE A 1 285 ? 1.941 1.212 -15.707 1.00 81.31 285 PHE A CA 1
ATOM 2104 C C . PHE A 1 285 ? 2.101 0.890 -17.211 1.00 81.31 285 PHE A C 1
ATOM 2106 O O . PHE A 1 285 ? 2.887 0.030 -17.588 1.00 81.31 285 PHE A O 1
ATOM 2113 N N . SER A 1 286 ? 1.344 1.532 -18.106 1.00 85.56 286 SER A N 1
ATOM 2114 C CA . SER A 1 286 ? 1.348 1.209 -19.545 1.00 85.56 286 SER A CA 1
ATOM 2115 C C . SER A 1 286 ? 1.167 2.435 -20.423 1.00 85.56 286 SER A C 1
ATOM 2117 O O . SER A 1 286 ? 0.212 3.163 -20.194 1.00 85.56 286 SER A O 1
ATOM 2119 N N . ARG A 1 287 ? 1.959 2.601 -21.486 1.00 88.50 287 ARG A N 1
ATOM 2120 C CA . ARG A 1 287 ? 1.769 3.684 -22.467 1.00 88.50 287 ARG A CA 1
ATOM 2121 C C . ARG A 1 287 ? 1.439 3.197 -23.876 1.00 88.50 287 ARG A C 1
ATOM 2123 O O . ARG A 1 287 ? 1.691 2.034 -24.205 1.00 88.50 287 ARG A O 1
ATOM 2130 N N . ASN A 1 288 ? 0.926 4.094 -24.715 1.00 87.69 288 ASN A N 1
ATOM 2131 C CA . ASN A 1 288 ? 0.726 3.853 -26.139 1.00 87.69 288 ASN A CA 1
ATOM 2132 C C . ASN A 1 288 ? 2.061 3.898 -26.900 1.00 87.69 288 ASN A C 1
ATOM 2134 O O . ASN A 1 288 ? 2.514 4.958 -27.328 1.00 87.69 288 ASN A O 1
ATOM 2138 N N . THR A 1 289 ? 2.654 2.730 -27.138 1.00 85.31 289 THR A N 1
ATOM 2139 C CA . THR A 1 289 ? 3.914 2.589 -27.888 1.00 85.31 289 THR A CA 1
ATOM 2140 C C . THR A 1 289 ? 3.765 2.796 -29.394 1.00 85.31 289 THR A C 1
ATOM 2142 O O . THR A 1 289 ? 4.744 2.671 -30.113 1.00 85.31 289 THR A O 1
ATOM 2145 N N . ALA A 1 290 ? 2.564 3.082 -29.903 1.00 85.75 290 ALA A N 1
ATOM 2146 C CA . ALA A 1 290 ? 2.367 3.485 -31.296 1.00 85.75 290 ALA A CA 1
ATOM 2147 C C . ALA A 1 290 ? 2.435 5.014 -31.488 1.00 85.75 290 ALA A C 1
ATOM 2149 O O . ALA A 1 290 ? 2.295 5.488 -32.613 1.00 85.75 290 ALA A O 1
ATOM 2150 N N . SER A 1 291 ? 2.607 5.781 -30.405 1.00 87.50 291 SER A N 1
ATOM 2151 C CA . SER A 1 291 ? 2.662 7.246 -30.400 1.00 87.50 291 SER A CA 1
ATOM 2152 C C . SER A 1 291 ? 4.069 7.739 -30.070 1.00 87.50 291 SER A C 1
ATOM 2154 O O . SER A 1 291 ? 4.688 7.276 -29.112 1.00 87.50 291 SER A O 1
ATOM 2156 N N . ASP A 1 292 ? 4.551 8.717 -30.829 1.00 80.75 292 ASP A N 1
ATOM 2157 C CA . ASP A 1 292 ? 5.788 9.454 -30.537 1.00 80.75 292 ASP A CA 1
ATOM 2158 C C . ASP A 1 292 ? 5.625 10.386 -29.333 1.00 80.75 292 ASP A C 1
ATOM 2160 O O . ASP A 1 292 ? 6.547 10.563 -28.543 1.00 80.75 292 ASP A O 1
ATOM 2164 N N . SER A 1 293 ? 4.419 10.911 -29.141 1.00 86.56 293 SER A N 1
ATOM 2165 C CA . SER A 1 293 ? 4.077 11.766 -28.012 1.00 86.56 293 SER A CA 1
ATOM 2166 C C . SER A 1 293 ? 3.886 10.941 -26.737 1.00 86.56 293 SER A C 1
ATOM 2168 O O . SER A 1 293 ? 3.069 10.010 -26.717 1.00 86.56 293 SER A O 1
ATOM 2170 N N . LEU A 1 294 ? 4.608 11.304 -25.670 1.00 87.00 294 LEU A N 1
ATOM 2171 C CA . LEU A 1 294 ? 4.383 10.775 -24.323 1.00 87.00 294 LEU A CA 1
ATOM 2172 C C . LEU A 1 294 ? 3.089 11.343 -23.731 1.00 87.00 294 LEU A C 1
ATOM 2174 O O . LEU A 1 294 ? 2.826 12.545 -23.793 1.00 87.00 294 LEU A O 1
ATOM 2178 N N . GLU A 1 295 ? 2.297 10.489 -23.095 1.00 90.56 295 GLU A N 1
ATOM 2179 C CA . GLU A 1 295 ? 1.163 10.920 -22.292 1.00 90.56 295 GLU A CA 1
ATOM 2180 C C . GLU A 1 295 ? 1.646 11.716 -21.068 1.00 90.56 295 GLU A C 1
ATOM 2182 O O . GLU A 1 295 ? 2.655 11.380 -20.447 1.00 90.56 295 GLU A O 1
ATOM 2187 N N . SER A 1 296 ? 0.906 12.750 -20.661 1.00 88.94 296 SER A N 1
ATOM 2188 C CA . SER A 1 296 ? 1.323 13.609 -19.540 1.00 88.94 296 SER A CA 1
ATOM 2189 C C . SER A 1 296 ? 1.551 12.828 -18.242 1.00 88.94 296 SER A C 1
ATOM 2191 O O . SER A 1 296 ? 2.523 13.076 -17.532 1.00 88.94 296 SER A O 1
ATOM 2193 N N . TRP A 1 297 ? 0.698 11.842 -17.953 1.00 89.31 297 TRP A N 1
ATOM 2194 C CA . TRP A 1 297 ? 0.837 10.998 -16.768 1.00 89.31 297 TRP A CA 1
ATOM 2195 C C . TRP A 1 297 ? 2.078 10.089 -16.844 1.00 89.31 297 TRP A C 1
ATOM 2197 O O . TRP A 1 297 ? 2.675 9.812 -15.811 1.00 89.31 297 TRP A O 1
ATOM 2207 N N . VAL A 1 298 ? 2.521 9.669 -18.040 1.00 89.94 298 VAL A N 1
ATOM 2208 C CA . VAL A 1 298 ? 3.754 8.875 -18.214 1.00 89.94 298 VAL A CA 1
ATOM 2209 C C . VAL A 1 298 ? 4.949 9.693 -17.757 1.00 89.94 298 VAL A C 1
ATOM 2211 O O . VAL A 1 298 ? 5.745 9.231 -16.940 1.00 89.94 298 VAL A O 1
ATOM 2214 N N . THR A 1 299 ? 5.051 10.930 -18.250 1.00 88.50 299 THR A N 1
ATOM 2215 C CA . THR A 1 299 ? 6.132 11.838 -17.859 1.00 88.50 299 THR A CA 1
ATOM 2216 C C . THR A 1 299 ? 6.060 12.217 -16.387 1.00 88.50 299 THR A C 1
ATOM 2218 O O . THR A 1 299 ? 7.099 12.322 -15.743 1.00 88.50 299 THR A O 1
ATOM 2221 N N . ASP A 1 300 ? 4.855 12.386 -15.842 1.00 89.50 300 ASP A N 1
ATOM 2222 C CA . ASP A 1 300 ? 4.655 12.740 -14.438 1.00 89.50 300 ASP A CA 1
ATOM 2223 C C . ASP A 1 300 ? 5.098 11.601 -13.510 1.00 89.50 300 ASP A C 1
ATOM 2225 O O . ASP A 1 300 ? 5.941 11.802 -12.643 1.00 89.50 300 ASP A O 1
ATOM 2229 N N . VAL A 1 301 ? 4.638 10.371 -13.755 1.00 91.44 301 VAL A N 1
ATOM 2230 C CA . VAL A 1 301 ? 5.036 9.191 -12.970 1.00 91.44 301 VAL A CA 1
ATOM 2231 C C . VAL A 1 301 ? 6.529 8.919 -13.116 1.00 91.44 301 VAL A C 1
ATOM 2233 O O . VAL A 1 301 ? 7.223 8.697 -12.127 1.00 91.44 301 VAL A O 1
ATOM 2236 N N . GLN A 1 302 ? 7.068 8.973 -14.332 1.00 90.94 302 GLN A N 1
ATOM 2237 C CA . GLN A 1 302 ? 8.494 8.751 -14.531 1.00 90.94 302 GLN A CA 1
ATOM 2238 C C . GLN A 1 302 ? 9.338 9.770 -13.758 1.00 90.94 302 GLN A C 1
ATOM 2240 O O . GLN A 1 302 ? 10.231 9.380 -13.007 1.00 90.94 302 GLN A O 1
ATOM 2245 N N . ASN A 1 303 ? 9.059 11.063 -13.938 1.00 89.94 303 ASN A N 1
ATOM 2246 C CA . ASN A 1 303 ? 9.916 12.128 -13.427 1.00 89.94 303 ASN A CA 1
ATOM 2247 C C . ASN A 1 303 ? 9.691 12.413 -11.944 1.00 89.94 303 ASN A C 1
ATOM 2249 O O . ASN A 1 303 ? 10.650 12.758 -11.260 1.00 89.94 303 ASN A O 1
ATOM 2253 N N . ASN A 1 304 ? 8.455 12.275 -11.459 1.00 92.31 304 ASN A N 1
ATOM 2254 C CA . ASN A 1 304 ? 8.071 12.660 -10.102 1.00 92.31 304 ASN A CA 1
ATOM 2255 C C . ASN A 1 304 ? 7.843 11.470 -9.164 1.00 92.31 304 ASN A C 1
ATOM 2257 O O . ASN A 1 304 ? 7.729 11.694 -7.963 1.00 92.31 304 ASN A O 1
ATOM 2261 N N . HIS A 1 305 ? 7.795 10.232 -9.671 1.00 93.44 305 HIS A N 1
ATOM 2262 C CA . HIS A 1 305 ? 7.732 9.021 -8.849 1.00 93.44 305 HIS A CA 1
ATOM 2263 C C . HIS A 1 305 ? 8.986 8.157 -9.017 1.00 93.44 305 HIS A C 1
ATOM 2265 O O . HIS A 1 305 ? 9.826 8.105 -8.122 1.00 93.44 305 HIS A O 1
ATOM 2271 N N . CYS A 1 306 ? 9.155 7.512 -10.176 1.00 91.94 306 CYS A N 1
ATOM 2272 C CA . CYS A 1 306 ? 10.208 6.511 -10.369 1.00 91.94 306 CYS A CA 1
ATOM 2273 C C . CYS A 1 306 ? 11.607 7.107 -10.201 1.00 91.94 306 CYS A C 1
ATOM 2275 O O . CYS A 1 306 ? 12.415 6.596 -9.433 1.00 91.94 306 CYS A O 1
ATOM 2277 N N . LEU A 1 307 ? 11.890 8.203 -10.905 1.00 91.06 307 LEU A N 1
ATOM 2278 C CA . LEU A 1 307 ? 13.212 8.814 -10.883 1.00 91.06 307 LEU A CA 1
ATOM 2279 C C . LEU A 1 307 ? 13.527 9.535 -9.570 1.00 91.06 307 LEU A C 1
ATOM 2281 O O . LEU A 1 307 ? 14.699 9.760 -9.306 1.00 91.06 307 LEU A O 1
ATOM 2285 N N . LYS A 1 308 ? 12.516 9.852 -8.753 1.00 93.88 308 LYS A N 1
ATOM 2286 C CA . LYS A 1 308 ? 12.714 10.406 -7.411 1.00 93.88 308 LYS A CA 1
ATOM 2287 C C . LYS A 1 308 ? 12.997 9.341 -6.359 1.00 93.88 308 LYS A C 1
ATOM 2289 O O . LYS A 1 308 ? 13.865 9.510 -5.524 1.00 93.88 308 LYS A O 1
ATOM 2294 N N . CYS A 1 309 ? 12.399 8.157 -6.483 1.00 93.25 309 CYS A N 1
ATOM 2295 C CA . CYS A 1 309 ? 12.875 6.998 -5.720 1.00 93.25 309 CYS A CA 1
ATOM 2296 C C . CYS A 1 309 ? 14.302 6.575 -6.113 1.00 93.25 309 CYS A C 1
ATOM 2298 O O . CYS A 1 309 ? 14.980 5.916 -5.333 1.00 93.25 309 CYS A O 1
ATOM 2300 N N . HIS A 1 310 ? 14.736 6.904 -7.332 1.00 90.69 310 HIS A N 1
ATOM 2301 C CA . HIS A 1 310 ? 16.001 6.474 -7.921 1.00 90.69 310 HIS A CA 1
ATOM 2302 C C . HIS A 1 310 ? 16.944 7.643 -8.230 1.00 90.69 310 HIS A C 1
ATOM 2304 O O . HIS A 1 310 ? 17.611 7.640 -9.266 1.00 90.69 310 HIS A O 1
ATOM 2310 N N . ASP A 1 311 ? 17.014 8.648 -7.365 1.00 91.62 311 ASP A N 1
ATOM 2311 C CA . ASP A 1 311 ? 18.025 9.701 -7.445 1.00 91.62 311 ASP A CA 1
ATOM 2312 C C . ASP A 1 311 ? 19.107 9.539 -6.362 1.00 91.62 311 ASP A C 1
ATOM 2314 O O . ASP A 1 311 ? 19.405 8.428 -5.919 1.00 91.62 311 ASP A O 1
ATOM 2318 N N . SER A 1 312 ? 19.822 10.617 -6.044 1.00 93.12 312 SER A N 1
ATOM 2319 C CA . SER A 1 312 ? 20.943 10.588 -5.099 1.00 93.12 312 SER A CA 1
ATOM 2320 C C . SER A 1 312 ? 20.517 10.464 -3.641 1.00 93.12 312 SER A C 1
ATOM 2322 O O . SER A 1 312 ? 21.329 10.061 -2.808 1.00 93.12 312 SER A O 1
ATOM 2324 N N . ASP A 1 313 ? 19.294 10.872 -3.334 1.00 94.19 313 ASP A N 1
ATOM 2325 C CA . ASP A 1 313 ? 18.740 10.964 -1.993 1.00 94.19 313 ASP A CA 1
ATOM 2326 C C . ASP A 1 313 ? 17.632 9.941 -1.753 1.00 94.19 313 ASP A C 1
ATOM 2328 O O . ASP A 1 313 ? 17.338 9.656 -0.594 1.00 94.19 313 ASP A O 1
ATOM 2332 N N . GLY A 1 314 ? 17.103 9.310 -2.803 1.00 92.69 314 GLY A N 1
ATOM 2333 C CA . GLY A 1 314 ? 16.080 8.281 -2.672 1.00 92.69 314 GLY A CA 1
ATOM 2334 C C . GLY A 1 314 ? 14.768 8.872 -2.158 1.00 92.69 314 GLY A C 1
ATOM 2335 O O . GLY A 1 314 ? 14.492 10.055 -2.297 1.00 92.69 314 GLY A O 1
ATOM 2336 N N . ALA A 1 315 ? 13.931 8.057 -1.520 1.00 93.94 315 ALA A N 1
ATOM 2337 C CA . ALA A 1 315 ? 12.570 8.456 -1.169 1.00 93.94 315 ALA A CA 1
ATOM 2338 C C . ALA A 1 315 ? 12.486 9.247 0.155 1.00 93.94 315 ALA A C 1
ATOM 2340 O O . ALA A 1 315 ? 12.073 8.723 1.196 1.00 93.94 315 ALA A O 1
ATOM 2341 N N . THR A 1 316 ? 12.888 10.519 0.129 1.00 92.88 316 THR A N 1
ATOM 2342 C CA . THR A 1 316 ? 13.091 11.361 1.328 1.00 92.88 316 THR A CA 1
ATOM 2343 C C . THR A 1 316 ? 11.838 11.696 2.147 1.00 92.88 316 THR A C 1
ATOM 2345 O O . THR A 1 316 ? 11.951 11.966 3.344 1.00 92.88 316 THR A O 1
ATOM 2348 N N . ALA A 1 317 ? 10.646 11.643 1.559 1.00 87.88 317 ALA A N 1
ATOM 2349 C CA . ALA A 1 317 ? 9.370 11.863 2.244 1.00 87.88 317 ALA A CA 1
ATOM 2350 C C . ALA A 1 317 ? 8.700 10.580 2.747 1.00 87.88 317 ALA A C 1
ATOM 2352 O O . ALA A 1 317 ? 7.586 10.634 3.280 1.00 87.88 317 ALA A O 1
ATOM 2353 N N . THR A 1 318 ? 9.339 9.420 2.592 1.00 71.38 318 THR A N 1
ATOM 2354 C CA . THR A 1 318 ? 8.777 8.181 3.128 1.00 71.38 318 THR A CA 1
ATOM 2355 C C . THR A 1 318 ? 8.929 8.166 4.648 1.00 71.38 318 THR A C 1
ATOM 2357 O O . THR A 1 318 ? 10.010 7.999 5.204 1.00 71.38 318 THR A O 1
ATOM 2360 N N . ASN A 1 319 ? 7.807 8.309 5.355 1.00 68.19 319 ASN A N 1
ATOM 2361 C CA . ASN A 1 319 ? 7.747 8.175 6.816 1.00 68.19 319 ASN A CA 1
ATOM 2362 C C . ASN A 1 319 ? 7.961 6.720 7.295 1.00 68.19 319 ASN A C 1
ATOM 2364 O O . ASN A 1 319 ? 7.788 6.435 8.477 1.00 68.19 319 ASN A O 1
ATOM 2368 N N . PHE A 1 320 ? 8.294 5.806 6.380 1.00 69.25 320 PHE A N 1
ATOM 2369 C CA . PHE A 1 320 ? 8.031 4.377 6.504 1.00 69.25 320 PHE A CA 1
ATOM 2370 C C . PHE A 1 320 ? 9.284 3.532 6.800 1.00 69.25 320 PHE A C 1
ATOM 2372 O O . PHE A 1 320 ? 9.175 2.574 7.557 1.00 69.25 320 PHE A O 1
ATOM 2379 N N . SER A 1 321 ? 10.484 3.885 6.309 1.00 66.56 321 SER A N 1
ATOM 2380 C CA . SER A 1 321 ? 11.692 3.055 6.529 1.00 66.56 321 SER A CA 1
ATOM 2381 C C . SER A 1 321 ? 12.877 3.743 7.216 1.00 66.56 321 SER A C 1
ATOM 2383 O O . SER A 1 321 ? 13.888 3.102 7.495 1.00 66.56 321 SER A O 1
ATOM 2385 N N . GLY A 1 322 ? 12.799 5.043 7.508 1.00 74.38 322 GLY A N 1
ATOM 2386 C CA . GLY A 1 322 ? 13.870 5.798 8.177 1.00 74.38 322 GLY A CA 1
ATOM 2387 C C . GLY A 1 322 ? 15.163 5.995 7.363 1.00 74.38 322 GLY A C 1
ATOM 2388 O O . GLY A 1 322 ? 15.924 6.908 7.684 1.00 74.38 322 GLY A O 1
ATOM 2389 N N . ASN A 1 323 ? 15.401 5.207 6.307 1.00 89.81 323 ASN A N 1
ATOM 2390 C CA . ASN A 1 323 ? 16.473 5.391 5.330 1.00 89.81 323 ASN A CA 1
ATOM 2391 C C . ASN A 1 323 ? 15.873 5.624 3.928 1.00 89.81 323 ASN A C 1
ATOM 2393 O O . ASN A 1 323 ? 15.402 4.669 3.311 1.00 89.81 323 ASN A O 1
ATOM 2397 N N . PRO A 1 324 ? 15.948 6.852 3.386 1.00 92.00 324 PRO A N 1
ATOM 2398 C CA . PRO A 1 324 ? 15.460 7.179 2.044 1.00 92.00 324 PRO A CA 1
ATOM 2399 C C . PRO A 1 324 ? 16.032 6.312 0.912 1.00 92.00 324 PRO A C 1
ATOM 2401 O O . PRO A 1 324 ? 15.339 6.048 -0.070 1.00 92.00 324 PRO A O 1
ATOM 2404 N N . LEU A 1 325 ? 17.268 5.819 1.052 1.00 90.94 325 LEU A N 1
ATOM 2405 C CA . LEU A 1 325 ? 17.882 4.932 0.059 1.00 90.94 325 LEU A CA 1
ATOM 2406 C C . LEU A 1 325 ? 17.393 3.485 0.168 1.00 90.94 325 LEU A C 1
ATOM 2408 O O . LEU A 1 325 ? 17.612 2.692 -0.740 1.00 90.94 325 LEU A O 1
ATOM 2412 N N . GLN A 1 326 ? 16.723 3.130 1.258 1.00 90.62 326 GLN A N 1
ATOM 2413 C CA . GLN A 1 326 ? 16.168 1.804 1.500 1.00 90.62 326 GLN A CA 1
ATOM 2414 C C . GLN A 1 326 ? 14.707 1.960 1.932 1.00 90.62 326 GLN A C 1
ATOM 2416 O O . GLN A 1 326 ? 14.374 1.703 3.090 1.00 90.62 326 GLN A O 1
ATOM 2421 N N . PRO A 1 327 ? 13.821 2.434 1.036 1.00 90.31 327 PRO A N 1
ATOM 2422 C CA . PRO A 1 327 ? 12.471 2.838 1.413 1.00 90.31 327 PRO A CA 1
ATOM 2423 C C . PRO A 1 327 ? 11.566 1.673 1.839 1.00 90.31 327 PRO A C 1
ATOM 2425 O O . PRO A 1 327 ? 10.517 1.902 2.426 1.00 90.31 327 PRO A O 1
ATOM 2428 N N . PHE A 1 328 ? 11.973 0.428 1.579 1.00 90.31 328 PHE A N 1
ATOM 2429 C CA . PHE A 1 328 ? 11.202 -0.782 1.865 1.00 90.31 328 PHE A CA 1
ATOM 2430 C C . PHE A 1 328 ? 11.761 -1.565 3.059 1.00 90.31 328 PHE A C 1
ATOM 2432 O O . PHE A 1 328 ? 12.961 -1.538 3.342 1.00 90.31 328 PHE A O 1
ATOM 2439 N N . SER A 1 329 ? 10.892 -2.335 3.709 1.00 86.06 329 SER A N 1
ATOM 2440 C CA . SER A 1 329 ? 11.144 -3.119 4.921 1.00 86.06 329 SER A CA 1
ATOM 2441 C C . SER A 1 329 ? 12.219 -4.194 4.767 1.00 86.06 329 SER A C 1
ATOM 2443 O O . SER A 1 329 ? 12.856 -4.556 5.756 1.00 86.06 329 SER A O 1
ATOM 2445 N N . SER A 1 330 ? 12.465 -4.683 3.545 1.00 79.75 330 SER A N 1
ATOM 2446 C CA . SER A 1 330 ? 13.524 -5.663 3.297 1.00 79.75 330 SER A CA 1
ATOM 2447 C C . SER A 1 330 ? 14.921 -5.067 3.504 1.00 79.75 330 SER A C 1
ATOM 2449 O O . SER A 1 330 ? 15.830 -5.801 3.861 1.00 79.75 330 SER A O 1
ATOM 2451 N N . ALA A 1 331 ? 15.099 -3.747 3.326 1.00 72.94 331 ALA A N 1
ATOM 2452 C CA . ALA A 1 331 ? 16.335 -2.991 3.588 1.00 72.94 331 ALA A CA 1
ATOM 2453 C C . ALA A 1 331 ? 17.646 -3.630 3.068 1.00 72.94 331 ALA A C 1
ATOM 2455 O O . ALA A 1 331 ? 18.738 -3.357 3.567 1.00 72.94 331 ALA A O 1
ATOM 2456 N N . ASP A 1 332 ? 17.557 -4.484 2.049 1.00 74.19 332 ASP A N 1
ATOM 2457 C CA . ASP A 1 332 ? 18.685 -5.317 1.633 1.00 74.19 332 ASP A CA 1
ATOM 2458 C C . ASP A 1 332 ? 19.693 -4.554 0.768 1.00 74.19 332 ASP A C 1
ATOM 2460 O O . ASP A 1 332 ? 20.854 -4.955 0.652 1.00 74.19 332 ASP A O 1
ATOM 2464 N N . ARG A 1 333 ? 19.246 -3.489 0.086 1.00 78.25 333 ARG A N 1
ATOM 2465 C CA . ARG A 1 333 ? 20.031 -2.772 -0.925 1.00 78.25 333 ARG A CA 1
ATOM 2466 C C . ARG A 1 333 ? 19.593 -1.321 -1.039 1.00 78.25 333 ARG A C 1
ATOM 2468 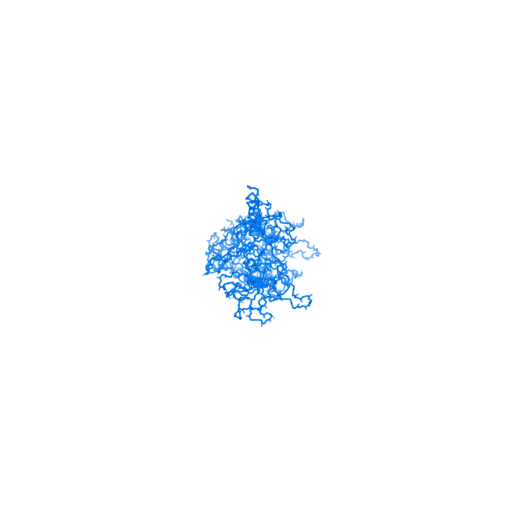O O . ARG A 1 333 ? 18.398 -1.044 -1.036 1.00 78.25 333 ARG A O 1
ATOM 2475 N N . ASP A 1 334 ? 20.569 -0.436 -1.202 1.00 84.56 334 ASP A N 1
ATOM 2476 C CA . ASP A 1 334 ? 20.305 0.950 -1.574 1.00 84.56 334 ASP A CA 1
ATOM 2477 C C . ASP A 1 334 ? 19.707 1.015 -2.986 1.00 84.56 334 ASP A C 1
ATOM 2479 O O . ASP A 1 334 ? 20.123 0.279 -3.896 1.00 84.56 334 ASP A O 1
ATOM 2483 N N . VAL A 1 335 ? 18.741 1.911 -3.174 1.00 84.12 335 VAL A N 1
ATOM 2484 C CA . VAL A 1 335 ? 18.191 2.250 -4.484 1.00 84.12 335 VAL A CA 1
ATOM 2485 C C . VAL A 1 335 ? 19.307 2.798 -5.381 1.00 84.12 335 VAL A C 1
ATOM 2487 O O . VAL A 1 335 ? 20.079 3.666 -4.969 1.00 84.12 335 VAL A O 1
ATOM 2490 N N . PRO A 1 336 ? 19.448 2.299 -6.620 1.00 83.00 336 PRO A N 1
ATOM 2491 C CA . PRO A 1 336 ? 20.402 2.872 -7.554 1.00 83.00 336 PRO A CA 1
ATOM 2492 C C . PRO A 1 336 ? 19.954 4.276 -7.974 1.00 83.00 336 PRO A C 1
ATOM 2494 O O . PRO A 1 336 ? 18.774 4.483 -8.258 1.00 83.00 336 PRO A O 1
ATOM 2497 N N . ASN A 1 337 ? 20.913 5.199 -8.094 1.00 83.62 337 ASN A N 1
ATOM 2498 C CA . ASN A 1 337 ? 20.702 6.544 -8.634 1.00 83.62 337 ASN A CA 1
ATOM 2499 C C . ASN A 1 337 ? 20.570 6.502 -10.170 1.00 83.62 337 ASN A C 1
ATOM 2501 O O . ASN A 1 337 ? 21.488 6.863 -10.911 1.00 83.62 337 ASN A O 1
ATOM 2505 N N . VAL A 1 338 ? 19.426 6.016 -10.648 1.00 83.75 338 VAL A N 1
ATOM 2506 C CA . VAL A 1 338 ? 19.065 5.963 -12.072 1.00 83.75 338 VAL A CA 1
ATOM 2507 C C . VAL A 1 338 ? 18.896 7.364 -12.666 1.00 83.75 338 VAL A C 1
ATOM 2509 O O . VAL A 1 338 ? 19.217 7.588 -13.834 1.00 83.75 338 VAL A O 1
ATOM 2512 N N . PHE A 1 339 ? 18.469 8.346 -11.872 1.00 85.38 339 PHE A N 1
ATOM 2513 C CA . PHE A 1 339 ? 18.325 9.733 -12.309 1.00 85.38 339 PHE A CA 1
ATOM 2514 C C . PHE A 1 339 ? 19.633 10.293 -12.875 1.00 85.38 339 PHE A C 1
ATOM 2516 O O . PHE A 1 339 ? 19.636 10.840 -13.982 1.00 85.38 339 PHE A O 1
ATOM 2523 N N . ALA A 1 340 ? 20.748 10.136 -12.156 1.00 81.00 340 ALA A N 1
ATOM 2524 C CA . ALA A 1 340 ? 22.060 10.597 -12.609 1.00 81.00 340 ALA A CA 1
ATOM 2525 C C . ALA A 1 340 ? 22.591 9.792 -13.804 1.00 81.00 340 ALA A C 1
ATOM 2527 O O . ALA A 1 340 ? 23.394 10.302 -14.584 1.00 81.00 340 ALA A O 1
ATOM 2528 N N . GLN A 1 341 ? 22.142 8.548 -13.983 1.00 74.25 341 GLN A N 1
ATOM 2529 C CA . GLN A 1 341 ? 22.536 7.727 -15.129 1.00 74.25 341 GLN A CA 1
ATOM 2530 C C . GLN A 1 341 ? 21.941 8.259 -16.443 1.00 74.25 341 GLN A C 1
ATOM 2532 O O . GLN A 1 341 ? 22.596 8.168 -17.478 1.00 74.25 341 GLN A O 1
ATOM 2537 N N . PHE A 1 342 ? 20.769 8.897 -16.399 1.00 75.94 342 PHE A N 1
ATOM 2538 C CA . PHE A 1 342 ? 20.147 9.576 -17.544 1.00 75.94 342 PHE A CA 1
ATOM 2539 C C . PHE A 1 342 ? 20.469 11.079 -17.598 1.00 75.94 342 PHE A C 1
ATOM 2541 O O . PHE A 1 342 ? 19.585 11.910 -17.815 1.00 75.94 342 PHE A O 1
ATOM 2548 N N . ASP A 1 343 ? 21.728 11.455 -17.355 1.00 72.12 343 ASP A N 1
ATOM 2549 C CA . ASP A 1 343 ? 22.162 12.847 -17.486 1.00 72.12 343 ASP A CA 1
ATOM 2550 C C . ASP A 1 343 ? 22.002 13.339 -18.931 1.00 72.12 343 ASP A C 1
ATOM 2552 O O . ASP A 1 343 ? 22.727 12.918 -19.831 1.00 72.12 343 ASP A O 1
ATOM 2556 N N . THR A 1 344 ? 21.105 14.306 -19.127 1.00 73.88 344 THR A N 1
ATOM 2557 C CA . THR A 1 344 ? 20.835 14.982 -20.404 1.00 73.88 344 THR A CA 1
ATOM 2558 C C . THR A 1 344 ? 22.076 15.590 -21.074 1.00 73.88 344 THR A C 1
ATOM 2560 O O . THR A 1 344 ? 22.060 15.824 -22.280 1.00 73.88 344 THR A O 1
ATOM 2563 N N . GLY A 1 345 ? 23.165 15.829 -20.333 1.00 72.75 345 GLY A N 1
ATOM 2564 C CA . GLY A 1 345 ? 24.447 16.272 -20.889 1.00 72.75 345 GLY A CA 1
ATOM 2565 C C . GLY A 1 345 ? 25.216 15.194 -21.668 1.00 72.75 345 GLY A C 1
ATOM 2566 O O . GLY A 1 345 ? 26.154 15.519 -22.398 1.00 72.75 345 GLY A O 1
ATOM 2567 N N . ASN A 1 346 ? 24.837 13.920 -21.548 1.00 67.62 346 ASN A N 1
ATOM 2568 C CA . ASN A 1 346 ? 25.496 12.805 -22.221 1.00 67.62 346 ASN A CA 1
ATOM 2569 C C . ASN A 1 346 ? 24.872 12.546 -23.607 1.00 67.62 346 ASN A C 1
ATOM 2571 O O . ASN A 1 346 ? 23.733 12.118 -23.718 1.00 67.62 346 ASN A O 1
ATOM 2575 N N . SER A 1 347 ? 25.617 12.713 -24.698 1.00 65.62 347 SER A N 1
ATOM 2576 C CA . SER A 1 347 ? 25.093 12.476 -26.056 1.00 65.62 347 SER A CA 1
ATOM 2577 C C . SER A 1 347 ? 24.916 10.996 -26.435 1.00 65.62 347 SER A C 1
ATOM 2579 O O . SER A 1 347 ? 24.565 10.707 -27.570 1.00 65.62 347 SER A O 1
ATOM 2581 N N . TYR A 1 348 ? 25.200 10.044 -25.546 1.00 63.09 348 TYR A N 1
ATOM 2582 C CA . TYR A 1 348 ? 25.237 8.612 -25.874 1.00 63.09 348 TYR A CA 1
ATOM 2583 C C . TYR A 1 348 ? 24.121 7.780 -25.224 1.00 63.09 348 TYR A C 1
ATOM 2585 O O . TYR A 1 348 ? 24.089 6.568 -25.423 1.00 63.09 348 TYR A O 1
ATOM 2593 N N . HIS A 1 349 ? 23.194 8.392 -24.478 1.00 68.50 349 HIS A N 1
ATOM 2594 C CA . HIS A 1 349 ? 22.055 7.688 -23.872 1.00 68.50 349 HIS A CA 1
ATOM 2595 C C . HIS A 1 349 ? 20.763 7.887 -24.679 1.00 68.50 349 HIS A C 1
ATOM 2597 O O . HIS A 1 349 ? 20.670 8.766 -25.540 1.00 68.50 349 HIS A O 1
ATOM 2603 N N . HIS A 1 350 ? 19.760 7.044 -24.435 1.00 73.25 350 HIS A N 1
ATOM 2604 C CA . HIS A 1 350 ? 18.400 7.316 -24.899 1.00 73.25 350 HIS A CA 1
ATOM 2605 C C . HIS A 1 350 ? 17.837 8.510 -24.133 1.00 73.25 350 HIS A C 1
ATOM 2607 O O . HIS A 1 350 ? 17.998 8.566 -22.920 1.00 73.25 350 HIS A O 1
ATOM 2613 N N . ALA A 1 351 ? 17.162 9.436 -24.810 1.00 74.94 351 ALA A N 1
ATOM 2614 C CA . ALA A 1 351 ? 16.543 10.603 -24.191 1.00 74.94 351 ALA A CA 1
ATOM 2615 C C . ALA A 1 351 ? 15.429 10.194 -23.214 1.00 74.94 351 ALA A C 1
ATOM 2617 O O . ALA A 1 351 ? 14.273 10.170 -23.602 1.00 74.94 351 ALA A O 1
ATOM 2618 N N . VAL A 1 352 ? 15.747 9.843 -21.962 1.00 81.56 352 VAL A N 1
ATOM 2619 C CA . VAL A 1 352 ? 14.735 9.476 -20.948 1.00 81.56 352 VAL A CA 1
ATOM 2620 C C . VAL A 1 352 ? 14.317 10.675 -20.105 1.00 81.56 352 VAL A C 1
ATOM 2622 O O . VAL A 1 352 ? 13.155 10.804 -19.733 1.00 81.56 352 VAL A O 1
ATOM 2625 N N . ARG A 1 353 ? 15.240 11.597 -19.820 1.00 79.75 353 ARG A N 1
ATOM 2626 C CA . ARG A 1 353 ? 14.982 12.776 -18.970 1.00 79.75 353 ARG A CA 1
ATOM 2627 C C . ARG A 1 353 ? 14.795 14.085 -19.741 1.00 79.75 353 ARG A C 1
ATOM 2629 O O . ARG A 1 353 ? 14.572 15.126 -19.129 1.00 79.75 353 ARG A O 1
ATOM 2636 N N . GLY A 1 354 ? 14.872 14.039 -21.064 1.00 74.31 354 GLY A N 1
ATOM 2637 C CA . GLY A 1 354 ? 14.702 15.192 -21.942 1.00 74.31 354 GLY A CA 1
ATOM 2638 C C . GLY A 1 354 ? 15.278 14.925 -23.330 1.00 74.31 354 GLY A C 1
ATOM 2639 O O . GLY A 1 354 ? 15.992 13.932 -23.480 1.00 74.31 354 GLY A O 1
ATOM 2640 N N . PRO A 1 355 ? 14.982 15.788 -24.320 1.00 68.06 355 PRO A N 1
ATOM 2641 C CA . PRO A 1 355 ? 15.467 15.635 -25.687 1.00 68.06 355 PRO A CA 1
ATOM 2642 C C . PRO A 1 355 ? 16.987 15.482 -25.714 1.00 68.06 355 PRO A C 1
ATOM 2644 O O . PRO A 1 355 ? 17.711 16.246 -25.072 1.00 68.06 355 PRO A O 1
ATOM 2647 N N . GLY A 1 356 ? 17.463 14.471 -26.432 1.00 66.19 356 GLY A N 1
ATOM 2648 C CA . GLY A 1 356 ? 18.878 14.141 -26.525 1.00 66.19 356 GLY A CA 1
ATOM 2649 C C . GLY A 1 356 ? 19.360 14.188 -27.967 1.00 66.19 356 GLY A C 1
ATOM 2650 O O . GLY A 1 356 ? 18.602 13.951 -28.900 1.00 66.19 356 GLY A O 1
ATOM 2651 N N . ASN A 1 357 ? 20.659 14.425 -28.148 1.00 64.19 357 ASN A N 1
ATOM 2652 C CA . ASN A 1 357 ? 21.321 14.305 -29.446 1.00 64.19 357 ASN A CA 1
ATOM 2653 C C . ASN A 1 357 ? 22.154 13.019 -29.495 1.00 64.19 357 ASN A C 1
ATOM 2655 O O . ASN A 1 357 ? 23.377 13.038 -29.633 1.00 64.19 357 ASN A O 1
ATOM 2659 N N . ASN A 1 358 ? 21.475 11.887 -29.309 1.00 69.06 358 ASN A N 1
ATOM 2660 C CA . ASN A 1 358 ? 22.065 10.581 -29.586 1.00 69.06 358 ASN A CA 1
ATOM 2661 C C . ASN A 1 358 ? 22.092 10.336 -31.090 1.00 69.06 358 ASN A C 1
ATOM 2663 O O . ASN A 1 358 ? 21.093 9.929 -31.676 1.00 69.06 358 ASN A O 1
ATOM 2667 N N . SER A 1 359 ? 23.258 10.548 -31.701 1.00 68.44 359 SER A N 1
ATOM 2668 C CA . SER A 1 359 ? 23.461 10.373 -33.142 1.00 68.44 359 SER A CA 1
ATOM 2669 C C . SER A 1 359 ? 23.193 8.945 -33.635 1.00 68.44 359 SER A C 1
ATOM 2671 O O . SER A 1 359 ? 22.998 8.742 -34.835 1.00 68.44 359 SER A O 1
ATOM 2673 N N . TYR A 1 360 ? 23.174 7.962 -32.730 1.00 67.62 360 TYR A N 1
ATOM 2674 C CA . TYR A 1 360 ? 22.884 6.561 -33.035 1.00 67.62 360 TYR A CA 1
ATOM 2675 C C . TYR A 1 360 ? 21.387 6.228 -32.998 1.00 67.62 360 TYR A C 1
ATOM 2677 O O . TYR A 1 360 ? 21.001 5.172 -33.493 1.00 67.62 360 TYR A O 1
ATOM 2685 N N . CYS A 1 361 ? 20.538 7.111 -32.464 1.00 73.69 361 CYS A N 1
ATOM 2686 C CA . CYS A 1 361 ? 19.081 6.964 -32.460 1.00 73.69 361 CYS A CA 1
ATOM 2687 C C . CYS A 1 361 ? 18.483 7.939 -33.477 1.00 73.69 361 CYS A C 1
ATOM 2689 O O . CYS A 1 361 ? 18.334 9.126 -33.197 1.00 73.69 361 CYS A O 1
ATOM 2691 N N . ASN A 1 362 ? 18.197 7.459 -34.685 1.00 77.06 362 ASN A N 1
ATOM 2692 C CA . ASN A 1 362 ? 17.666 8.289 -35.761 1.00 77.06 362 ASN A CA 1
ATOM 2693 C C . ASN A 1 362 ? 16.684 7.501 -36.638 1.00 77.06 362 ASN A C 1
ATOM 2695 O O . ASN A 1 362 ? 16.467 6.302 -36.455 1.00 77.06 362 ASN A O 1
ATOM 2699 N N . SER A 1 363 ? 16.108 8.173 -37.634 1.00 82.50 363 SER A N 1
ATOM 2700 C CA . SER A 1 363 ? 15.130 7.580 -38.551 1.00 82.50 363 SER A CA 1
ATOM 2701 C C . SER A 1 363 ? 15.638 6.377 -39.355 1.00 82.50 363 SER A C 1
ATOM 2703 O O . SER A 1 363 ? 14.829 5.596 -39.866 1.00 82.50 363 SER A O 1
ATOM 2705 N N . ASN A 1 364 ? 16.956 6.195 -39.474 1.00 80.88 364 ASN A N 1
ATOM 2706 C CA . ASN A 1 364 ? 17.551 5.037 -40.130 1.00 80.88 364 ASN A CA 1
ATOM 2707 C C . ASN A 1 364 ? 17.681 3.851 -39.177 1.00 80.88 364 ASN A C 1
ATOM 2709 O O . ASN A 1 364 ? 17.395 2.743 -39.620 1.00 80.88 364 ASN A O 1
ATOM 2713 N N . THR A 1 365 ? 18.012 4.088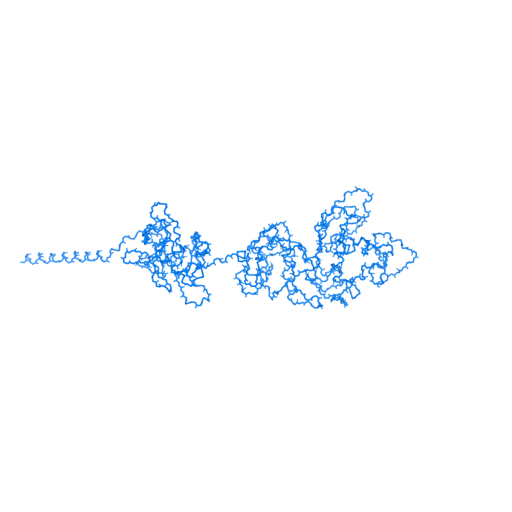 -37.906 1.00 77.31 365 THR A N 1
ATOM 2714 C CA . THR A 1 365 ? 18.369 3.040 -36.939 1.00 77.31 365 THR A CA 1
ATOM 2715 C C . THR A 1 365 ? 17.221 2.585 -36.033 1.00 77.31 365 THR A C 1
ATOM 2717 O O . THR A 1 365 ? 17.261 1.471 -35.510 1.00 77.31 365 THR A O 1
ATOM 2720 N N . MET A 1 366 ? 16.190 3.413 -35.858 1.00 83.25 366 MET A N 1
ATOM 2721 C CA . MET A 1 366 ? 15.055 3.150 -34.963 1.00 83.25 366 MET A CA 1
ATOM 2722 C C . MET A 1 366 ? 13.790 2.749 -35.736 1.00 83.25 366 MET A C 1
ATOM 2724 O O . MET A 1 366 ? 13.561 3.213 -36.856 1.00 83.25 366 MET A O 1
ATOM 2728 N N . GLU A 1 367 ? 12.947 1.921 -35.126 1.00 86.38 367 GLU A N 1
ATOM 2729 C CA . GLU A 1 367 ? 11.575 1.660 -35.572 1.00 86.38 367 GLU A CA 1
ATOM 2730 C C . GLU A 1 367 ? 10.626 2.793 -35.125 1.00 86.38 367 GLU A C 1
ATOM 2732 O O . GLU A 1 367 ? 10.899 3.481 -34.134 1.00 86.38 367 GLU A O 1
ATOM 2737 N N . PRO A 1 368 ? 9.508 3.042 -35.834 1.00 86.94 368 PRO A N 1
ATOM 2738 C CA . PRO A 1 368 ? 8.460 3.931 -35.340 1.00 86.94 368 PRO A CA 1
ATOM 2739 C C . PRO A 1 368 ? 7.905 3.467 -33.982 1.00 86.94 368 PRO A C 1
ATOM 2741 O O . PRO A 1 368 ? 7.747 2.263 -33.786 1.00 86.94 368 PRO A O 1
ATOM 2744 N N . PRO A 1 369 ? 7.536 4.390 -33.072 1.00 85.50 369 PRO A N 1
ATOM 2745 C CA . PRO A 1 369 ? 7.512 5.850 -33.225 1.00 85.50 369 PRO A CA 1
ATOM 2746 C C . PRO A 1 369 ? 8.822 6.557 -32.821 1.00 85.50 369 PRO A C 1
ATOM 2748 O O . PRO A 1 369 ? 8.882 7.786 -32.787 1.00 85.50 369 PRO A O 1
ATOM 2751 N N . TRP A 1 370 ? 9.879 5.805 -32.514 1.00 85.19 370 TRP A N 1
ATOM 2752 C CA . TRP A 1 370 ? 11.169 6.338 -32.055 1.00 85.19 370 TRP A CA 1
ATOM 2753 C C . TRP A 1 370 ? 12.094 6.787 -33.200 1.00 85.19 370 TRP A C 1
ATOM 2755 O O . TRP A 1 370 ? 13.206 7.256 -32.973 1.00 85.19 370 TRP A O 1
ATOM 2765 N N . ASN A 1 371 ? 11.645 6.661 -34.449 1.00 82.62 371 ASN A N 1
ATOM 2766 C CA . ASN A 1 371 ? 12.395 6.946 -35.673 1.00 82.62 371 ASN A CA 1
ATOM 2767 C C . ASN A 1 371 ? 12.351 8.421 -36.109 1.00 82.62 371 ASN A C 1
ATOM 2769 O O . ASN A 1 371 ? 12.271 8.732 -37.302 1.00 82.62 371 ASN A O 1
ATOM 2773 N N . GLN A 1 372 ? 12.399 9.332 -35.145 1.00 75.31 372 GLN A N 1
ATOM 2774 C CA . GLN A 1 372 ? 12.278 10.769 -35.372 1.00 75.31 372 GLN A CA 1
ATOM 2775 C C . GLN A 1 372 ? 13.591 11.371 -35.912 1.00 75.31 372 GLN A C 1
ATOM 2777 O O . GLN A 1 372 ? 14.669 10.783 -35.791 1.00 75.31 372 GLN A O 1
ATOM 2782 N N . ALA A 1 373 ? 13.499 12.530 -36.572 1.00 64.31 373 ALA A N 1
ATOM 2783 C CA . ALA A 1 373 ? 14.637 13.243 -37.155 1.00 64.31 373 ALA A CA 1
ATOM 2784 C C . ALA A 1 373 ? 14.908 14.549 -36.389 1.00 64.31 373 ALA A C 1
ATOM 2786 O O . ALA A 1 373 ? 14.015 15.386 -36.290 1.00 64.31 373 ALA A O 1
ATOM 2787 N N . GLY A 1 374 ? 16.144 14.750 -35.917 1.00 63.16 374 GLY A N 1
ATOM 2788 C CA . GLY A 1 374 ? 16.469 15.819 -34.955 1.00 63.16 374 GLY A CA 1
ATOM 2789 C C . GLY A 1 374 ? 16.290 15.348 -33.509 1.00 63.16 374 GLY A C 1
ATOM 2790 O O . GLY A 1 374 ? 15.953 14.182 -33.322 1.00 63.16 374 GLY A O 1
ATOM 2791 N N . ASP A 1 375 ? 16.583 16.218 -32.527 1.00 59.72 375 ASP A N 1
ATOM 2792 C CA . ASP A 1 375 ? 16.484 15.944 -31.079 1.00 59.72 375 ASP A CA 1
ATOM 2793 C C . ASP A 1 375 ? 15.276 15.041 -30.784 1.00 59.72 375 ASP A C 1
ATOM 2795 O O . ASP A 1 375 ? 14.134 15.451 -30.985 1.00 59.72 375 ASP A O 1
ATOM 2799 N N . HIS A 1 376 ? 15.532 13.784 -30.414 1.00 60.69 376 HIS A N 1
ATOM 2800 C CA . HIS A 1 376 ? 14.476 12.773 -30.309 1.00 60.69 376 HIS A CA 1
ATOM 2801 C C . HIS A 1 376 ? 13.562 13.079 -29.126 1.00 60.69 376 HIS A C 1
ATOM 2803 O O . HIS A 1 376 ? 14.047 13.405 -28.037 1.00 60.69 376 HIS A O 1
ATOM 2809 N N . ASP A 1 377 ? 12.247 12.944 -29.331 1.00 60.34 377 ASP A N 1
ATOM 2810 C CA . ASP A 1 377 ? 11.306 12.945 -28.220 1.00 60.34 377 ASP A CA 1
ATOM 2811 C C . ASP A 1 377 ? 11.559 11.741 -27.305 1.00 60.34 377 ASP A C 1
ATOM 2813 O O . ASP A 1 377 ? 12.089 10.693 -27.687 1.00 60.34 377 ASP A O 1
ATOM 2817 N N . VAL A 1 378 ? 11.200 11.953 -26.045 1.00 65.50 378 VAL A N 1
ATOM 2818 C CA . VAL A 1 378 ? 11.671 11.194 -24.896 1.00 65.50 378 VAL A CA 1
ATOM 2819 C C . VAL A 1 378 ? 11.199 9.736 -24.954 1.00 65.50 378 VAL A C 1
ATOM 2821 O O . VAL A 1 378 ? 10.001 9.461 -24.986 1.00 65.50 378 VAL A O 1
ATOM 2824 N N . ILE A 1 379 ? 12.138 8.789 -24.909 1.00 82.06 379 ILE A N 1
ATOM 2825 C CA . ILE A 1 379 ? 11.841 7.389 -24.586 1.00 82.06 379 ILE A CA 1
ATOM 2826 C C . ILE A 1 379 ? 11.490 7.338 -23.104 1.00 82.06 379 ILE A C 1
ATOM 2828 O O . ILE A 1 379 ? 12.247 7.814 -22.268 1.00 82.06 379 ILE A O 1
ATOM 2832 N N . SER A 1 380 ? 10.359 6.752 -22.746 1.00 87.44 380 SER A N 1
ATOM 2833 C CA . SER A 1 380 ? 9.995 6.569 -21.346 1.00 87.44 380 SER A CA 1
ATOM 2834 C C . SER A 1 380 ? 10.476 5.222 -20.803 1.00 87.44 380 SER A C 1
ATOM 2836 O O . SER A 1 380 ? 10.659 4.257 -21.546 1.00 87.44 380 SER A O 1
ATOM 2838 N N . CYS A 1 381 ? 10.568 5.094 -19.480 1.00 86.25 381 CYS A N 1
ATOM 2839 C CA . CYS A 1 381 ? 10.785 3.807 -18.817 1.00 86.25 381 CYS A CA 1
ATOM 2840 C C . CYS A 1 381 ? 9.740 2.763 -19.258 1.00 86.25 381 CYS A C 1
ATOM 2842 O O . CYS A 1 381 ? 10.044 1.579 -19.375 1.00 86.25 381 CYS A O 1
ATOM 2844 N N . PHE A 1 382 ? 8.519 3.199 -19.573 1.00 87.00 382 PHE A N 1
ATOM 2845 C CA . PHE A 1 382 ? 7.426 2.338 -20.021 1.00 87.00 382 PHE A CA 1
ATOM 2846 C C . PHE A 1 382 ? 7.618 1.807 -21.444 1.00 87.00 382 PHE A C 1
ATOM 2848 O O . PHE A 1 382 ? 6.918 0.877 -21.834 1.00 87.00 382 PHE A O 1
ATOM 2855 N N . ASP A 1 383 ? 8.542 2.349 -22.234 1.00 85.06 383 ASP A N 1
ATOM 2856 C CA . ASP A 1 383 ? 8.912 1.775 -23.533 1.00 85.06 383 ASP A CA 1
ATOM 2857 C C . ASP A 1 383 ? 9.820 0.554 -23.369 1.00 85.06 383 ASP A C 1
ATOM 2859 O O . ASP A 1 383 ? 9.773 -0.360 -24.184 1.00 85.06 383 ASP A O 1
ATOM 2863 N N . CYS A 1 384 ? 10.567 0.481 -22.266 1.00 83.12 384 CYS A N 1
ATOM 2864 C CA . CYS A 1 384 ? 11.412 -0.665 -21.929 1.00 83.12 384 CYS A CA 1
ATOM 2865 C C . CYS A 1 384 ? 10.688 -1.671 -21.026 1.00 83.12 384 CYS A C 1
ATOM 2867 O O . CYS A 1 384 ? 10.909 -2.882 -21.133 1.00 83.12 384 CYS A O 1
ATOM 2869 N N . HIS A 1 385 ? 9.810 -1.177 -20.150 1.00 83.44 385 HIS A N 1
ATOM 2870 C CA . HIS A 1 385 ? 9.144 -1.975 -19.131 1.00 83.44 385 HIS A CA 1
ATOM 2871 C C . HIS A 1 385 ? 7.724 -2.410 -19.517 1.00 83.44 385 HIS A C 1
ATOM 2873 O O . HIS A 1 385 ? 6.965 -1.677 -20.151 1.00 83.44 385 HIS A O 1
ATOM 2879 N N . GLU A 1 386 ? 7.360 -3.633 -19.136 1.00 83.06 386 GLU A N 1
ATOM 2880 C CA . GLU A 1 386 ? 6.037 -4.205 -19.355 1.00 83.06 386 GLU A CA 1
ATOM 2881 C C . GLU A 1 386 ? 5.041 -3.740 -18.289 1.00 83.06 386 GLU A C 1
ATOM 2883 O O . GLU A 1 386 ? 5.346 -3.710 -17.097 1.00 83.06 386 GLU A O 1
ATOM 2888 N N . ALA A 1 387 ? 3.801 -3.481 -18.705 1.00 75.56 387 ALA A N 1
ATOM 2889 C CA . ALA A 1 387 ? 2.712 -3.106 -17.809 1.00 75.56 387 ALA A CA 1
ATOM 2890 C C . ALA A 1 387 ? 2.366 -4.169 -16.760 1.00 75.56 387 ALA A C 1
ATOM 2892 O O . ALA A 1 387 ? 2.035 -3.834 -15.625 1.00 75.56 387 ALA A O 1
ATOM 2893 N N . GLY A 1 388 ? 2.458 -5.446 -17.139 1.00 74.00 388 GLY A N 1
ATOM 2894 C CA . GLY A 1 388 ? 2.311 -6.582 -16.230 1.00 74.00 388 GLY A CA 1
ATOM 2895 C C . GLY A 1 388 ? 3.595 -6.931 -15.481 1.00 74.00 388 GLY A C 1
ATOM 2896 O O . GLY A 1 388 ? 3.609 -7.918 -14.758 1.00 74.00 388 GLY A O 1
ATOM 2897 N N . GLY A 1 389 ? 4.674 -6.160 -15.663 1.00 73.75 389 GLY A N 1
ATOM 2898 C CA . GLY A 1 389 ? 5.978 -6.453 -15.085 1.00 73.75 389 GLY A CA 1
ATOM 2899 C C . GLY A 1 389 ? 5.953 -6.450 -13.559 1.00 73.75 389 GLY A C 1
ATOM 2900 O O . GLY A 1 389 ? 6.498 -7.371 -12.960 1.00 73.75 389 GLY A O 1
ATOM 2901 N N . HIS A 1 390 ? 5.287 -5.476 -12.935 1.00 75.25 390 HIS A N 1
ATOM 2902 C CA . HIS A 1 390 ? 5.146 -5.403 -11.477 1.00 75.25 390 HIS A CA 1
ATOM 2903 C C . HIS A 1 390 ? 4.271 -6.551 -10.958 1.00 75.25 390 HIS A C 1
ATOM 2905 O O . HIS A 1 390 ? 3.112 -6.674 -11.352 1.00 75.25 390 HIS A O 1
ATOM 2911 N N . GLY A 1 391 ? 4.822 -7.378 -10.066 1.00 72.56 391 GLY A N 1
ATOM 2912 C CA . GLY A 1 391 ? 4.144 -8.582 -9.579 1.00 72.56 391 GLY A CA 1
ATOM 2913 C C . GLY A 1 391 ? 4.146 -9.735 -10.589 1.00 72.56 391 GLY A C 1
ATOM 2914 O O . GLY A 1 391 ? 3.223 -10.541 -10.597 1.00 72.56 391 GLY A O 1
ATOM 2915 N N . SER A 1 392 ? 5.157 -9.819 -11.459 1.00 79.56 392 SER A N 1
ATOM 2916 C CA . SER A 1 392 ? 5.399 -10.977 -12.329 1.00 79.56 392 SER A CA 1
ATOM 2917 C C . SER A 1 392 ? 6.654 -11.762 -11.917 1.00 79.56 392 SER A C 1
ATOM 2919 O O . SER A 1 392 ? 7.352 -11.416 -10.963 1.00 79.56 392 SER A O 1
ATOM 2921 N N . ALA A 1 393 ? 6.944 -12.847 -12.639 1.00 78.56 393 ALA A N 1
ATOM 2922 C CA . ALA A 1 393 ? 8.211 -13.578 -12.528 1.00 78.56 393 ALA A CA 1
ATOM 2923 C C . ALA A 1 393 ? 9.362 -12.921 -13.323 1.00 78.56 393 ALA A C 1
ATOM 2925 O O . ALA A 1 393 ? 10.502 -13.375 -13.265 1.00 78.56 393 ALA A O 1
ATOM 2926 N N . ASN A 1 394 ? 9.080 -11.871 -14.100 1.00 78.50 394 ASN A N 1
ATOM 2927 C CA . ASN A 1 394 ? 10.062 -11.196 -14.944 1.00 78.50 394 ASN A CA 1
ATOM 2928 C C . ASN A 1 394 ? 10.829 -10.152 -14.124 1.00 78.50 394 ASN A C 1
ATOM 2930 O O . ASN A 1 394 ? 10.427 -8.987 -14.089 1.00 78.50 394 ASN A O 1
ATOM 2934 N N . GLN A 1 395 ? 11.907 -10.555 -13.446 1.00 67.62 395 GLN A N 1
ATOM 2935 C CA . GLN A 1 395 ? 12.580 -9.750 -12.411 1.00 67.62 395 GLN A CA 1
ATOM 2936 C C . GLN A 1 395 ? 12.915 -8.305 -12.809 1.00 67.62 395 GLN A C 1
ATOM 2938 O O . GLN A 1 395 ? 12.942 -7.411 -11.969 1.00 67.62 395 GLN A O 1
ATOM 2943 N N . ARG A 1 396 ? 13.202 -8.062 -14.093 1.00 72.00 396 ARG A N 1
ATOM 2944 C CA . ARG A 1 396 ? 13.566 -6.730 -14.601 1.00 72.00 396 ARG A CA 1
ATOM 2945 C C . ARG A 1 396 ? 12.410 -5.988 -15.252 1.00 72.00 396 ARG A C 1
ATOM 2947 O O . ARG A 1 396 ? 12.604 -4.889 -15.762 1.00 72.00 396 ARG A O 1
ATOM 2954 N N . MET A 1 397 ? 11.221 -6.584 -15.245 1.00 77.44 397 MET A N 1
ATOM 2955 C CA . MET A 1 397 ? 9.988 -6.010 -15.771 1.00 77.44 397 MET A CA 1
ATOM 2956 C C . MET A 1 397 ? 10.116 -5.601 -17.237 1.00 77.44 397 MET A C 1
ATOM 2958 O O . MET A 1 397 ? 9.480 -4.641 -17.642 1.00 77.44 397 MET A O 1
ATOM 2962 N N . LEU A 1 398 ? 10.979 -6.250 -18.020 1.00 80.62 398 LEU A N 1
ATOM 2963 C CA . LEU A 1 398 ? 11.221 -5.879 -19.416 1.00 80.62 398 LEU A CA 1
ATOM 2964 C C . LEU A 1 398 ? 10.055 -6.320 -20.298 1.00 80.62 398 LEU A C 1
ATOM 2966 O O . LEU A 1 398 ? 9.504 -7.393 -20.079 1.00 80.62 398 LEU A O 1
ATOM 2970 N N . ARG A 1 399 ? 9.735 -5.568 -21.354 1.00 79.31 399 ARG A N 1
ATOM 2971 C CA . ARG A 1 399 ? 8.708 -5.969 -22.342 1.00 79.31 399 ARG A CA 1
ATOM 2972 C C . ARG A 1 399 ? 8.969 -7.314 -23.009 1.00 79.31 399 ARG A C 1
ATOM 2974 O O . ARG A 1 399 ? 8.034 -7.984 -23.431 1.00 79.31 399 ARG A O 1
ATOM 2981 N N . THR A 1 400 ? 10.237 -7.691 -23.108 1.00 77.94 400 THR A N 1
ATOM 2982 C CA . THR A 1 400 ? 10.654 -9.035 -23.494 1.00 77.94 400 THR A CA 1
ATOM 2983 C C . THR A 1 400 ? 11.336 -9.644 -22.286 1.00 77.94 400 THR A C 1
ATOM 2985 O O . THR A 1 400 ? 12.348 -9.113 -21.834 1.00 77.94 400 THR A O 1
ATOM 2988 N N . ALA A 1 401 ? 10.782 -10.724 -21.737 1.00 73.44 401 ALA A N 1
ATOM 2989 C CA . ALA A 1 401 ? 11.417 -11.428 -20.632 1.00 73.44 401 ALA A CA 1
ATOM 2990 C C . ALA A 1 401 ? 12.786 -11.961 -21.084 1.00 73.44 401 ALA A C 1
ATOM 2992 O O . ALA A 1 401 ? 12.880 -12.717 -22.052 1.00 73.44 401 ALA A O 1
ATOM 2993 N N . ILE A 1 402 ? 13.838 -11.556 -20.375 1.00 71.56 402 ILE A N 1
ATOM 2994 C CA . ILE A 1 402 ? 15.202 -12.046 -20.574 1.00 71.56 402 ILE A CA 1
ATOM 2995 C C . ILE A 1 402 ? 15.589 -12.800 -19.305 1.00 71.56 402 ILE A C 1
ATOM 2997 O O . ILE A 1 402 ? 15.465 -12.262 -18.204 1.00 71.56 402 ILE A O 1
ATOM 3001 N N . ASP A 1 403 ? 16.054 -14.040 -19.452 1.00 70.69 403 ASP A N 1
ATOM 3002 C CA . ASP A 1 403 ? 16.534 -14.863 -18.338 1.00 70.69 403 ASP A CA 1
ATOM 3003 C C . ASP A 1 403 ? 17.934 -14.410 -17.893 1.00 70.69 403 ASP A C 1
ATOM 3005 O O . ASP A 1 403 ? 18.964 -15.017 -18.202 1.00 70.69 403 ASP A O 1
ATOM 3009 N N . LEU A 1 404 ? 17.965 -13.271 -17.203 1.00 67.50 404 LEU A N 1
ATOM 3010 C CA . LEU A 1 404 ? 19.198 -12.688 -16.697 1.00 67.50 404 LEU A CA 1
ATOM 3011 C C . LEU A 1 404 ? 19.797 -13.479 -15.534 1.00 67.50 404 LEU A C 1
ATOM 3013 O O . LEU A 1 404 ? 21.005 -13.419 -15.349 1.00 67.50 404 LEU A O 1
ATOM 3017 N N . ASP A 1 405 ? 19.009 -14.240 -14.775 1.00 67.31 405 ASP A N 1
ATOM 3018 C CA . ASP A 1 405 ? 19.552 -15.087 -13.706 1.00 67.31 405 ASP A CA 1
ATOM 3019 C C . ASP A 1 405 ? 20.476 -16.143 -14.293 1.00 67.31 405 ASP A C 1
ATOM 3021 O O . ASP A 1 405 ? 21.611 -16.314 -13.843 1.00 67.31 405 ASP A O 1
ATOM 3025 N N . THR A 1 406 ? 20.031 -16.807 -15.362 1.00 70.75 406 THR A N 1
ATOM 3026 C CA . THR A 1 406 ? 20.886 -17.736 -16.093 1.00 70.75 406 THR A CA 1
ATOM 3027 C C . THR A 1 406 ? 22.097 -17.001 -16.674 1.00 70.75 406 THR A C 1
ATOM 3029 O O . THR A 1 406 ? 23.203 -17.546 -16.663 1.00 70.75 406 THR A O 1
ATOM 3032 N N . MET A 1 407 ? 21.955 -15.743 -17.111 1.00 64.75 407 MET A N 1
ATOM 3033 C CA . MET A 1 407 ? 23.097 -14.931 -17.555 1.00 64.75 407 MET A CA 1
ATOM 3034 C C . MET A 1 407 ? 24.116 -14.696 -16.449 1.00 64.75 407 MET A C 1
ATOM 3036 O O . MET A 1 407 ? 25.304 -14.930 -16.672 1.00 64.75 407 MET A O 1
ATOM 3040 N N . GLU A 1 408 ? 23.662 -14.236 -15.287 1.00 65.06 408 GLU A N 1
ATOM 3041 C CA . GLU A 1 408 ? 24.468 -13.934 -14.106 1.00 65.06 408 GLU A CA 1
ATOM 3042 C C . GLU A 1 408 ? 25.131 -15.195 -13.539 1.00 65.06 408 GLU A C 1
ATOM 3044 O O . GLU A 1 408 ? 26.315 -15.160 -13.192 1.00 65.06 408 GLU A O 1
ATOM 3049 N N . ALA A 1 409 ? 24.410 -16.319 -13.521 1.00 67.69 409 ALA A N 1
ATOM 3050 C CA . ALA A 1 409 ? 24.880 -17.607 -13.018 1.00 67.69 409 ALA A CA 1
ATOM 3051 C C . ALA A 1 409 ? 25.837 -18.335 -13.978 1.00 67.69 409 ALA A C 1
ATOM 3053 O O . ALA A 1 409 ? 26.648 -19.155 -13.534 1.00 67.69 409 ALA A O 1
ATOM 3054 N N . THR A 1 410 ? 25.780 -18.054 -15.285 1.00 66.56 410 THR A N 1
ATOM 3055 C CA . THR A 1 410 ? 26.694 -18.662 -16.261 1.00 66.56 410 THR A CA 1
ATOM 3056 C C . THR A 1 410 ? 28.111 -18.154 -15.996 1.00 66.56 410 THR A C 1
ATOM 3058 O O . THR A 1 410 ? 28.453 -17.022 -16.311 1.00 66.56 410 THR A O 1
ATOM 3061 N N . THR A 1 411 ? 28.985 -18.975 -15.419 1.00 62.53 411 THR A N 1
ATOM 3062 C CA . THR A 1 411 ? 30.374 -18.575 -15.126 1.00 62.53 411 THR A CA 1
ATOM 3063 C C . THR A 1 411 ? 31.263 -18.597 -16.370 1.00 62.53 411 THR A C 1
ATOM 3065 O O . THR A 1 411 ? 32.187 -17.785 -16.477 1.00 62.53 411 THR A O 1
ATOM 3068 N N . ASP A 1 412 ? 30.943 -19.450 -17.349 1.00 66.44 412 ASP A N 1
ATOM 3069 C CA . ASP A 1 412 ? 31.644 -19.533 -18.628 1.00 66.44 412 ASP A CA 1
ATOM 3070 C C . ASP A 1 412 ? 31.278 -18.343 -19.528 1.00 66.44 412 ASP A C 1
ATOM 3072 O O . ASP A 1 412 ? 30.161 -18.205 -20.020 1.00 66.44 412 ASP A O 1
ATOM 3076 N N . LYS A 1 413 ? 32.228 -17.422 -19.699 1.00 55.38 413 LYS A N 1
ATOM 3077 C CA . LYS A 1 413 ? 32.057 -16.209 -20.514 1.00 55.38 413 LYS A CA 1
ATOM 3078 C C . LYS A 1 413 ? 32.023 -16.504 -22.016 1.00 55.38 413 LYS A C 1
ATOM 3080 O O . LYS A 1 413 ? 31.622 -15.624 -22.763 1.00 55.38 413 LYS A O 1
ATOM 3085 N N . ALA A 1 414 ? 32.471 -17.682 -22.450 1.00 55.84 414 ALA A N 1
ATOM 3086 C CA . ALA A 1 414 ? 32.558 -18.052 -23.861 1.00 55.84 414 ALA A CA 1
ATOM 3087 C C . ALA A 1 414 ? 31.368 -18.894 -24.349 1.00 55.84 414 ALA A C 1
ATOM 3089 O O . ALA A 1 414 ? 31.285 -19.163 -25.541 1.00 55.84 414 ALA A O 1
ATOM 3090 N N . ASN A 1 415 ? 30.484 -19.322 -23.441 1.00 61.12 415 ASN A N 1
ATOM 3091 C CA . ASN A 1 415 ? 29.357 -20.199 -23.744 1.00 61.12 415 ASN A CA 1
ATOM 3092 C C . ASN A 1 415 ? 28.100 -19.698 -23.023 1.00 61.12 415 ASN A C 1
ATOM 3094 O O . ASN A 1 415 ? 27.701 -20.254 -21.995 1.00 61.12 415 ASN A O 1
ATOM 3098 N N . LEU A 1 416 ? 27.482 -18.632 -23.537 1.00 63.47 416 LEU A N 1
ATOM 3099 C CA . LEU A 1 416 ? 26.159 -18.245 -23.054 1.00 63.47 416 LEU A CA 1
ATOM 3100 C C . LEU A 1 416 ? 25.120 -19.310 -23.462 1.00 63.47 416 LEU A C 1
ATOM 3102 O O . LEU A 1 416 ? 25.246 -19.924 -24.524 1.00 63.47 416 LEU A O 1
ATOM 3106 N N . PRO A 1 417 ? 24.089 -19.563 -22.636 1.00 67.38 417 PRO A N 1
ATOM 3107 C CA . PRO A 1 417 ? 22.979 -20.432 -22.999 1.00 67.38 417 PRO A CA 1
ATOM 3108 C C . PRO A 1 417 ? 22.419 -20.131 -24.395 1.00 67.38 417 PRO A C 1
ATOM 3110 O O . PRO A 1 417 ? 22.109 -18.985 -24.733 1.00 67.38 417 PRO A O 1
ATOM 3113 N N . ALA A 1 418 ? 22.251 -21.186 -25.195 1.00 65.12 418 ALA A N 1
ATOM 3114 C CA . ALA A 1 418 ? 21.659 -21.086 -26.522 1.00 65.12 418 ALA A CA 1
ATOM 3115 C C . ALA A 1 418 ? 20.277 -20.406 -26.452 1.00 65.12 418 ALA A C 1
ATOM 3117 O O . ALA A 1 418 ? 19.431 -20.791 -25.648 1.00 65.12 418 ALA A O 1
ATOM 3118 N N . GLY A 1 419 ? 20.048 -19.400 -27.303 1.00 63.41 419 GLY A N 1
ATOM 3119 C CA . GLY A 1 419 ? 18.784 -18.651 -27.372 1.00 63.41 419 GLY A CA 1
ATOM 3120 C C . GLY A 1 419 ? 18.749 -17.340 -26.578 1.00 63.41 419 GLY A C 1
ATOM 3121 O O . GLY A 1 419 ? 17.912 -16.490 -26.869 1.00 63.41 419 GLY A O 1
ATOM 3122 N N . MET A 1 420 ? 19.693 -17.104 -25.663 1.00 66.38 420 MET A N 1
ATOM 3123 C CA . MET A 1 420 ? 19.807 -15.831 -24.933 1.00 66.38 420 MET A CA 1
ATOM 3124 C C . MET A 1 420 ? 19.985 -14.643 -25.874 1.00 66.38 420 MET A C 1
ATOM 3126 O O . MET A 1 420 ? 19.297 -13.627 -25.797 1.00 66.38 420 MET A O 1
ATOM 3130 N N . GLY A 1 421 ? 20.874 -14.836 -26.830 1.00 65.19 421 GLY A N 1
ATOM 3131 C CA . GLY A 1 421 ? 21.062 -13.956 -27.947 1.00 65.19 421 GLY A CA 1
ATOM 3132 C C . GLY A 1 421 ? 19.786 -13.512 -28.660 1.00 65.19 421 GLY A C 1
ATOM 3133 O O . GLY A 1 421 ? 19.584 -12.329 -28.919 1.00 65.19 421 GLY A O 1
ATOM 3134 N N . ALA A 1 422 ? 18.892 -14.462 -28.931 1.00 67.81 422 ALA A N 1
ATOM 3135 C CA . ALA A 1 422 ? 17.618 -14.189 -29.584 1.00 67.81 422 ALA A CA 1
ATOM 3136 C C . ALA A 1 422 ? 16.669 -13.379 -28.685 1.00 67.81 422 ALA A C 1
ATOM 3138 O O . ALA A 1 422 ? 15.941 -12.533 -29.189 1.00 67.81 422 ALA A O 1
ATOM 3139 N N . THR A 1 423 ? 16.688 -13.587 -27.362 1.00 70.00 423 THR A N 1
ATOM 3140 C CA . THR A 1 423 ? 15.858 -12.801 -26.424 1.00 70.00 423 THR A CA 1
ATOM 3141 C C . THR A 1 423 ? 16.321 -11.353 -26.289 1.00 70.00 423 THR A C 1
ATOM 3143 O O . THR A 1 423 ? 15.495 -10.444 -26.254 1.00 70.00 423 THR A O 1
ATOM 3146 N N . VAL A 1 424 ? 17.636 -11.120 -26.277 1.00 68.88 424 VAL A N 1
ATOM 3147 C CA . VAL A 1 424 ? 18.198 -9.765 -26.250 1.00 68.88 424 VAL A CA 1
ATOM 3148 C C . VAL A 1 424 ? 17.935 -9.058 -27.583 1.00 68.88 424 VAL A C 1
ATOM 3150 O O . VAL A 1 424 ? 17.512 -7.907 -27.591 1.00 68.88 424 VAL A O 1
ATOM 3153 N N . GLU A 1 425 ? 18.128 -9.747 -28.709 1.00 71.19 425 GLU A N 1
ATOM 3154 C CA . GLU A 1 425 ? 17.794 -9.213 -30.032 1.00 71.19 425 GLU A CA 1
ATOM 3155 C C . GLU A 1 425 ? 16.301 -8.876 -30.139 1.00 71.19 425 GLU A C 1
ATOM 3157 O O . GLU A 1 425 ? 15.955 -7.786 -30.589 1.00 71.19 425 GLU A O 1
ATOM 3162 N N . ALA A 1 426 ? 15.415 -9.748 -29.648 1.00 76.69 426 ALA A N 1
ATOM 3163 C CA . ALA A 1 426 ? 13.977 -9.489 -29.594 1.00 76.69 426 ALA A CA 1
ATOM 3164 C C . ALA A 1 426 ? 13.632 -8.251 -28.750 1.00 76.69 426 ALA A C 1
ATOM 3166 O O . ALA A 1 426 ? 12.745 -7.492 -29.125 1.00 76.69 426 ALA A O 1
ATOM 3167 N N . PHE A 1 427 ? 14.354 -8.006 -27.652 1.00 77.62 427 PHE A N 1
ATOM 3168 C CA . PHE A 1 427 ? 14.194 -6.786 -26.861 1.00 77.62 427 PHE A CA 1
ATOM 3169 C C . PHE A 1 427 ? 14.657 -5.535 -27.621 1.00 77.62 427 PHE A C 1
ATOM 3171 O O . PHE A 1 427 ? 13.912 -4.563 -27.705 1.00 77.62 427 PHE A O 1
ATOM 3178 N N . CYS A 1 428 ? 15.856 -5.546 -28.209 1.00 76.50 428 CYS A N 1
ATOM 3179 C CA . CYS A 1 428 ? 16.386 -4.385 -28.933 1.00 76.50 428 CYS A CA 1
ATOM 3180 C C . CYS A 1 428 ? 15.555 -4.036 -30.165 1.00 76.50 428 CYS A C 1
ATOM 3182 O O . CYS A 1 428 ? 15.320 -2.863 -30.453 1.00 76.50 428 CYS A O 1
ATOM 3184 N N . THR A 1 429 ? 15.090 -5.061 -30.881 1.00 80.25 429 THR A N 1
ATOM 3185 C CA . THR A 1 429 ? 14.287 -4.900 -32.098 1.00 80.25 429 THR A CA 1
ATOM 3186 C C . THR A 1 429 ? 12.874 -4.382 -31.834 1.00 80.25 429 THR A C 1
ATOM 3188 O O . THR A 1 429 ? 12.147 -4.107 -32.784 1.00 80.25 429 THR A O 1
ATOM 3191 N N . LEU A 1 430 ? 12.492 -4.172 -30.565 1.00 80.06 430 LEU A N 1
ATOM 3192 C CA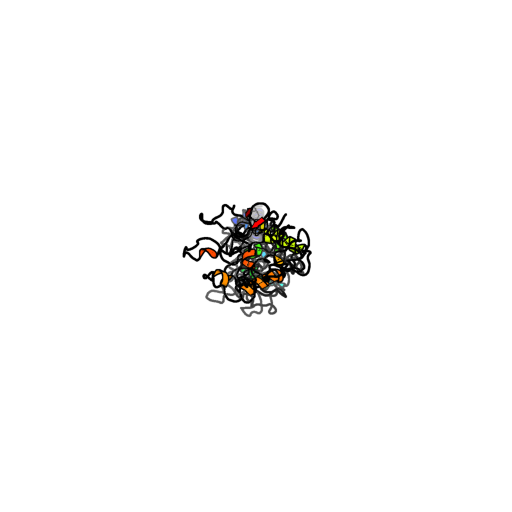 . LEU A 1 430 ? 11.314 -3.372 -30.225 1.00 80.06 430 LEU A CA 1
ATOM 3193 C C . LEU A 1 430 ? 11.469 -1.924 -30.695 1.00 80.06 430 LEU A C 1
ATOM 3195 O O . LEU A 1 430 ? 10.512 -1.351 -31.203 1.00 80.06 430 LEU A O 1
ATOM 3199 N N . CYS A 1 431 ? 12.663 -1.352 -30.526 1.00 81.81 431 CYS A N 1
ATOM 3200 C CA . CYS A 1 431 ? 12.921 0.065 -30.780 1.00 81.81 431 CYS A CA 1
ATOM 3201 C C . CYS A 1 431 ? 13.880 0.291 -31.949 1.00 81.81 431 CYS A C 1
ATOM 3203 O O . CYS A 1 431 ? 13.864 1.360 -32.552 1.00 81.81 431 CYS A O 1
ATOM 3205 N N . HIS A 1 432 ? 14.713 -0.693 -32.276 1.00 81.88 432 HIS A N 1
ATOM 3206 C CA . HIS A 1 432 ? 15.708 -0.612 -33.336 1.00 81.88 432 HIS A CA 1
ATOM 3207 C C . HIS A 1 432 ? 15.316 -1.463 -34.535 1.00 81.88 432 HIS A C 1
ATOM 3209 O O . HIS A 1 432 ? 14.778 -2.560 -34.386 1.00 81.88 432 HIS A O 1
ATOM 3215 N N . LYS A 1 433 ? 15.653 -1.002 -35.739 1.00 83.31 433 LYS A N 1
ATOM 3216 C CA . LYS A 1 433 ? 15.419 -1.815 -36.932 1.00 83.31 433 LYS A CA 1
ATOM 3217 C C . LYS A 1 433 ? 16.303 -3.045 -36.888 1.00 83.31 433 LYS A C 1
ATOM 3219 O O . LYS A 1 433 ? 17.503 -2.947 -36.633 1.00 83.31 433 LYS A O 1
ATOM 3224 N N . SER A 1 434 ? 15.746 -4.199 -37.243 1.00 76.56 434 SER A N 1
ATOM 3225 C CA . SER A 1 434 ? 16.533 -5.434 -37.320 1.00 76.56 434 SER A CA 1
ATOM 3226 C C . SER A 1 434 ? 17.728 -5.294 -38.272 1.00 76.56 434 SER A C 1
ATOM 3228 O O . SER A 1 434 ? 18.777 -5.875 -38.015 1.00 76.56 434 SER A O 1
ATOM 3230 N N . SER A 1 435 ? 17.604 -4.470 -39.326 1.00 72.31 435 SER A N 1
ATOM 3231 C CA . SER A 1 435 ? 18.665 -4.182 -40.302 1.00 72.31 435 SER A CA 1
ATOM 3232 C C . SER A 1 435 ? 19.931 -3.576 -39.702 1.00 72.31 435 SER A C 1
ATOM 3234 O O . SER A 1 435 ? 20.989 -3.703 -40.311 1.00 72.31 435 SER A O 1
ATOM 3236 N N . GLU A 1 436 ? 19.845 -2.949 -38.530 1.00 69.56 436 GLU A N 1
ATOM 3237 C CA . GLU A 1 436 ? 21.019 -2.405 -37.846 1.00 69.56 436 GLU A CA 1
ATOM 3238 C C . GLU A 1 436 ? 21.921 -3.501 -37.285 1.00 69.56 436 GLU A C 1
ATOM 3240 O O . GLU A 1 436 ? 23.134 -3.316 -37.209 1.00 69.56 436 GLU A O 1
ATOM 3245 N N . TYR A 1 437 ? 21.353 -4.664 -36.966 1.00 62.25 437 TYR A N 1
ATOM 3246 C CA . TYR A 1 437 ? 22.061 -5.781 -36.343 1.00 62.25 437 TYR A CA 1
ATOM 3247 C C . TYR A 1 437 ? 22.484 -6.868 -37.338 1.00 62.25 437 TYR A C 1
ATOM 3249 O O . TYR A 1 437 ? 23.215 -7.786 -36.969 1.00 62.25 437 TYR A O 1
ATOM 3257 N N . VAL A 1 438 ? 22.077 -6.774 -38.609 1.00 58.06 438 VAL A N 1
ATOM 3258 C CA . VAL A 1 438 ? 22.508 -7.716 -39.653 1.00 58.06 438 VAL A CA 1
ATOM 3259 C C . VAL A 1 438 ? 23.789 -7.206 -40.316 1.00 58.06 438 VAL A C 1
ATOM 3261 O O . VAL A 1 438 ? 23.836 -6.085 -40.823 1.00 58.06 438 VAL A O 1
ATOM 3264 N N . SER A 1 439 ? 24.837 -8.034 -40.355 1.00 52.81 439 SER A N 1
ATOM 3265 C CA . SER A 1 439 ? 26.098 -7.681 -41.017 1.00 52.81 439 SER A CA 1
ATOM 3266 C C . SER A 1 439 ? 25.901 -7.424 -42.521 1.00 52.81 439 SER A C 1
ATOM 3268 O O . SER A 1 439 ? 25.213 -8.169 -43.220 1.00 52.81 439 SER A O 1
ATOM 3270 N N . GLY A 1 440 ? 26.532 -6.362 -43.035 1.00 50.59 440 GLY A N 1
ATOM 3271 C CA . GLY A 1 440 ? 26.614 -6.076 -44.475 1.00 50.59 440 GLY A CA 1
ATOM 3272 C C . GLY A 1 440 ? 25.445 -5.299 -45.095 1.00 50.59 440 GLY A C 1
ATOM 3273 O O . GLY A 1 440 ? 25.414 -5.145 -46.317 1.00 50.59 440 GLY A O 1
ATOM 3274 N N . GLY A 1 441 ? 24.497 -4.792 -44.301 1.00 50.97 441 GLY A N 1
ATOM 3275 C CA . GLY A 1 441 ? 23.533 -3.792 -44.769 1.00 50.97 441 GLY A CA 1
ATOM 3276 C C . GLY A 1 441 ? 24.175 -2.404 -44.843 1.00 50.97 441 GLY A C 1
ATOM 3277 O O . GLY A 1 441 ? 24.820 -1.984 -43.891 1.00 50.97 441 GLY A O 1
ATOM 3278 N N . SER A 1 442 ? 23.954 -1.658 -45.927 1.00 50.50 442 SER A N 1
ATOM 3279 C CA . SER A 1 442 ? 24.511 -0.306 -46.152 1.00 50.50 442 SER A CA 1
ATOM 3280 C C . SER A 1 442 ? 24.034 0.777 -45.168 1.00 50.50 442 SER A C 1
ATOM 3282 O O . SER A 1 442 ? 24.410 1.935 -45.307 1.00 50.50 442 SER A O 1
ATOM 3284 N N . ASN A 1 443 ? 23.191 0.408 -44.201 1.00 46.66 443 ASN A N 1
ATOM 3285 C CA . ASN A 1 443 ? 22.716 1.283 -43.132 1.00 46.66 443 ASN A CA 1
ATOM 3286 C C . ASN A 1 443 ? 23.113 0.794 -41.734 1.00 46.66 443 ASN A C 1
ATOM 3288 O O . ASN A 1 443 ? 22.936 1.555 -40.795 1.00 46.66 443 ASN A O 1
ATOM 3292 N N . SER A 1 444 ? 23.657 -0.424 -41.592 1.00 49.62 444 SER A N 1
ATOM 3293 C CA . SER A 1 444 ? 24.092 -0.917 -40.284 1.00 49.62 444 SER A CA 1
ATOM 3294 C C . SER A 1 444 ? 25.253 -0.064 -39.792 1.00 49.62 444 SER A C 1
ATOM 3296 O O . SER A 1 444 ? 26.246 0.101 -40.501 1.00 49.62 444 SER A O 1
ATOM 3298 N N . ILE A 1 445 ? 25.197 0.418 -38.550 1.00 49.56 445 ILE A N 1
ATOM 3299 C CA . ILE A 1 445 ? 26.349 1.111 -37.941 1.00 49.56 445 ILE A CA 1
ATOM 3300 C C . ILE A 1 445 ? 27.589 0.194 -37.843 1.00 49.56 445 ILE A C 1
ATOM 3302 O O . ILE A 1 445 ? 28.707 0.671 -37.647 1.00 49.56 445 ILE A O 1
ATOM 3306 N N . PHE A 1 446 ? 27.395 -1.119 -38.015 1.00 49.12 446 PHE A N 1
ATOM 3307 C CA . PHE A 1 446 ? 28.421 -2.159 -38.045 1.00 49.12 446 PHE A CA 1
ATOM 3308 C C . PHE A 1 446 ? 28.805 -2.577 -39.476 1.00 49.12 446 PHE A C 1
ATOM 3310 O O . PHE A 1 446 ? 29.313 -3.684 -39.674 1.00 49.12 446 PHE A O 1
ATOM 3317 N N . GLU A 1 447 ? 28.605 -1.700 -40.473 1.00 38.97 447 GLU A N 1
ATOM 3318 C CA . GLU A 1 447 ? 28.900 -1.902 -41.910 1.00 38.97 447 GLU A CA 1
ATOM 3319 C C . GLU A 1 447 ? 30.298 -2.504 -42.188 1.00 38.97 447 GLU A C 1
ATOM 3321 O O . GLU A 1 447 ? 30.526 -3.111 -43.234 1.00 38.97 447 GLU A O 1
ATOM 3326 N N . TYR A 1 448 ? 31.234 -2.386 -41.241 1.00 43.88 448 TYR A N 1
ATOM 3327 C CA . TYR A 1 448 ? 32.626 -2.818 -41.372 1.00 43.88 448 TYR A CA 1
ATOM 3328 C C . TYR A 1 448 ? 32.989 -4.151 -40.700 1.00 43.88 448 TYR A C 1
ATOM 3330 O O . TYR A 1 448 ? 34.159 -4.540 -40.740 1.00 43.88 448 TYR A O 1
ATOM 3338 N N . HIS A 1 449 ? 32.038 -4.895 -40.132 1.00 43.16 449 HIS A N 1
ATOM 3339 C CA . HIS A 1 449 ? 32.302 -6.286 -39.753 1.00 43.16 449 HIS A CA 1
ATOM 3340 C C . HIS A 1 449 ? 32.332 -7.150 -41.019 1.00 43.16 449 HIS A C 1
ATOM 3342 O O . HIS A 1 449 ? 31.377 -7.183 -41.795 1.00 43.16 449 HIS A O 1
ATOM 3348 N N . GLY A 1 450 ? 33.465 -7.813 -41.273 1.00 43.62 450 GLY A N 1
ATOM 3349 C CA . GLY A 1 450 ? 33.648 -8.613 -42.484 1.00 43.62 450 GLY A CA 1
ATOM 3350 C C . GLY A 1 450 ? 32.523 -9.638 -42.651 1.00 43.62 450 GLY A C 1
ATOM 3351 O O . GLY A 1 450 ? 32.044 -10.199 -41.671 1.00 43.62 450 GLY A O 1
ATOM 3352 N N . THR A 1 451 ? 32.141 -9.945 -43.891 1.00 45.81 451 THR A N 1
ATOM 3353 C CA . THR A 1 451 ? 31.061 -10.891 -44.255 1.00 45.81 451 THR A CA 1
ATOM 3354 C C . THR A 1 451 ? 31.191 -12.300 -43.653 1.00 45.81 451 THR A C 1
ATOM 3356 O O . THR A 1 451 ? 30.260 -13.093 -43.734 1.00 45.81 451 THR A O 1
ATOM 3359 N N . ASN A 1 452 ? 32.334 -12.617 -43.040 1.00 44.66 452 ASN A N 1
ATOM 3360 C CA . ASN A 1 452 ? 32.616 -13.884 -42.365 1.00 44.66 452 ASN A CA 1
ATOM 3361 C C . ASN A 1 452 ? 32.405 -13.828 -40.839 1.00 44.66 452 ASN A C 1
ATOM 3363 O O . ASN A 1 452 ? 32.488 -14.858 -40.172 1.00 44.66 452 ASN A O 1
ATOM 3367 N N . GLN A 1 453 ? 32.151 -12.650 -40.267 1.00 46.50 453 GLN A N 1
ATOM 3368 C CA . GLN A 1 453 ? 31.813 -12.473 -38.859 1.00 46.50 453 GLN A CA 1
ATOM 3369 C C . GLN A 1 453 ? 30.292 -12.462 -38.725 1.00 46.50 453 GLN A C 1
ATOM 3371 O O . GLN A 1 453 ? 29.661 -11.436 -38.493 1.00 46.50 453 GLN A O 1
ATOM 3376 N N . ASN A 1 454 ? 29.697 -13.650 -38.836 1.00 45.53 454 ASN A N 1
ATOM 3377 C CA . ASN A 1 454 ? 28.291 -13.912 -38.514 1.00 45.53 454 ASN A CA 1
ATOM 3378 C C . ASN A 1 454 ? 27.980 -13.737 -37.017 1.00 45.53 454 ASN A C 1
ATOM 3380 O O . ASN A 1 454 ? 27.026 -14.338 -36.550 1.00 45.53 454 ASN A O 1
ATOM 3384 N N . GLN A 1 455 ? 28.756 -12.935 -36.278 1.00 47.91 455 GLN A N 1
ATOM 3385 C CA . GLN A 1 455 ? 28.671 -12.737 -34.829 1.00 47.91 455 GLN A CA 1
ATOM 3386 C C . GLN A 1 455 ? 27.389 -12.019 -34.378 1.00 47.91 455 GLN A C 1
ATOM 3388 O O . GLN A 1 455 ? 27.234 -11.758 -33.197 1.00 47.91 455 GLN A O 1
ATOM 3393 N N . HIS A 1 456 ? 26.484 -11.682 -35.300 1.00 45.31 456 HIS A N 1
ATOM 3394 C CA . HIS A 1 456 ? 25.174 -11.094 -35.005 1.00 45.31 456 HIS A CA 1
ATOM 3395 C C . HIS A 1 456 ? 24.019 -11.790 -35.740 1.00 45.31 456 HIS A C 1
ATOM 3397 O O . HIS A 1 456 ? 22.875 -11.376 -35.620 1.00 45.31 456 HIS A O 1
ATOM 3403 N N . GLY A 1 457 ? 24.294 -12.853 -36.504 1.00 44.34 457 GLY A N 1
ATOM 3404 C CA . GLY A 1 457 ? 23.244 -13.636 -37.151 1.00 44.34 457 GLY A CA 1
ATOM 3405 C C . GLY A 1 457 ? 22.709 -14.724 -36.221 1.00 44.34 457 GLY A C 1
ATOM 3406 O O . GLY A 1 457 ? 23.439 -15.231 -35.371 1.00 44.34 457 GLY A O 1
ATOM 3407 N N . ALA A 1 458 ? 21.476 -15.180 -36.460 1.00 43.53 458 ALA A N 1
ATOM 3408 C CA . ALA A 1 458 ? 20.822 -16.262 -35.707 1.00 43.53 458 ALA A CA 1
ATOM 3409 C C . ALA A 1 458 ? 21.642 -17.573 -35.589 1.00 43.53 458 ALA A C 1
ATOM 3411 O O . ALA A 1 458 ? 21.330 -18.426 -34.763 1.00 43.53 458 ALA A O 1
ATOM 3412 N N . ALA A 1 459 ? 22.682 -17.746 -36.414 1.00 42.94 459 ALA A N 1
ATOM 3413 C CA . ALA A 1 459 ? 23.560 -18.916 -36.439 1.00 42.94 459 ALA A CA 1
ATOM 3414 C C . ALA A 1 459 ? 24.968 -18.684 -35.841 1.00 42.94 459 ALA A C 1
ATOM 3416 O O . ALA A 1 459 ? 25.771 -19.616 -35.838 1.00 42.94 459 ALA A O 1
ATOM 3417 N N . GLY A 1 460 ? 25.299 -17.484 -35.351 1.00 44.69 460 GLY A N 1
ATOM 3418 C CA . GLY A 1 460 ? 26.630 -17.180 -34.822 1.00 44.69 460 GLY A CA 1
ATOM 3419 C C . GLY A 1 460 ? 26.604 -16.150 -33.699 1.00 44.69 460 GLY A C 1
ATOM 3420 O O . GLY A 1 460 ? 26.692 -14.964 -33.954 1.00 44.69 460 GLY A O 1
ATOM 3421 N N . GLY A 1 461 ? 26.533 -16.602 -32.447 1.00 48.16 461 GLY A N 1
ATOM 3422 C CA . GLY A 1 461 ? 27.018 -15.850 -31.282 1.00 48.16 461 GLY A CA 1
ATOM 3423 C C . GLY A 1 461 ? 26.665 -14.356 -31.202 1.00 48.16 461 GLY A C 1
ATOM 3424 O O . GLY A 1 461 ? 27.540 -13.569 -30.852 1.00 48.16 461 GLY A O 1
ATOM 3425 N N . ASN A 1 462 ? 25.406 -13.962 -31.452 1.00 47.00 462 ASN A N 1
ATOM 3426 C CA . ASN A 1 462 ? 24.901 -12.587 -31.226 1.00 47.00 462 ASN A CA 1
ATOM 3427 C C . ASN A 1 462 ? 24.897 -12.163 -29.736 1.00 47.00 462 ASN A C 1
ATOM 3429 O O . ASN A 1 462 ? 24.427 -11.082 -29.385 1.00 47.00 462 ASN A O 1
ATOM 3433 N N . GLU A 1 463 ? 25.466 -13.011 -28.884 1.00 48.50 463 GLU A N 1
ATOM 3434 C CA . GLU A 1 463 ? 25.708 -12.884 -27.453 1.00 48.50 463 GLU A CA 1
ATOM 3435 C C . GLU A 1 463 ? 26.295 -11.519 -27.061 1.00 48.50 463 GLU A C 1
ATOM 3437 O O . GLU A 1 463 ? 26.111 -11.080 -25.933 1.00 48.50 463 GLU A O 1
ATOM 3442 N N . LEU A 1 464 ? 26.957 -10.814 -27.987 1.00 48.19 464 LEU A N 1
ATOM 3443 C CA . LEU A 1 464 ? 27.643 -9.546 -27.731 1.00 48.19 464 LEU A CA 1
ATOM 3444 C C . LEU A 1 464 ? 27.047 -8.320 -28.438 1.00 48.19 464 LEU A C 1
ATOM 3446 O O . LEU A 1 464 ? 27.506 -7.221 -28.160 1.00 48.19 464 LEU A O 1
ATOM 3450 N N . GLY A 1 465 ? 26.073 -8.452 -29.347 1.00 49.88 465 GLY A N 1
ATOM 3451 C CA . GLY A 1 465 ? 25.648 -7.332 -30.211 1.00 49.88 465 GLY A CA 1
ATOM 3452 C C . GLY A 1 465 ? 24.979 -6.198 -29.440 1.00 49.88 465 GLY A C 1
ATOM 3453 O O . GLY A 1 465 ? 25.560 -5.143 -29.203 1.00 49.88 465 GLY A O 1
ATOM 3454 N N . CYS A 1 466 ? 23.764 -6.450 -28.968 1.00 48.97 466 CYS A N 1
ATOM 3455 C CA . CYS A 1 466 ? 23.058 -5.504 -28.113 1.00 48.97 466 CYS A CA 1
ATOM 3456 C C . CYS A 1 466 ? 23.732 -5.317 -26.754 1.00 48.97 466 CYS A C 1
ATOM 3458 O O . CYS A 1 466 ? 23.789 -4.205 -26.244 1.00 48.97 466 CYS A O 1
ATOM 3460 N N . MET A 1 467 ? 24.260 -6.390 -26.156 1.00 48.75 467 MET A N 1
ATOM 3461 C CA . MET A 1 467 ? 24.917 -6.290 -24.853 1.00 48.75 467 MET A CA 1
ATOM 3462 C C . MET A 1 467 ? 26.230 -5.511 -24.923 1.00 48.75 467 MET A C 1
ATOM 3464 O O . MET A 1 467 ? 26.559 -4.806 -23.987 1.00 48.75 467 MET A O 1
ATOM 3468 N N . GLY A 1 468 ? 26.960 -5.538 -26.036 1.00 46.69 468 GLY A N 1
ATOM 3469 C CA . GLY A 1 468 ? 28.130 -4.680 -26.227 1.00 46.69 468 GLY A CA 1
ATOM 3470 C C . GLY A 1 468 ? 27.768 -3.192 -26.268 1.00 46.69 468 GLY A C 1
ATOM 3471 O O . GLY A 1 468 ? 28.530 -2.370 -25.764 1.00 46.69 468 GLY A O 1
ATOM 3472 N N . CYS A 1 469 ? 26.589 -2.858 -26.805 1.00 47.38 469 CYS A N 1
ATOM 3473 C CA . CYS A 1 469 ? 26.077 -1.488 -26.903 1.00 47.38 469 CYS A CA 1
ATOM 3474 C C . CYS A 1 469 ? 25.236 -1.023 -25.705 1.00 47.38 469 CYS A C 1
ATOM 3476 O O . CYS A 1 469 ? 25.046 0.182 -25.580 1.00 47.38 469 CYS A O 1
ATOM 3478 N N . HIS A 1 470 ? 24.736 -1.938 -24.860 1.00 50.78 470 HIS A N 1
ATOM 3479 C CA . HIS A 1 470 ? 23.848 -1.631 -23.721 1.00 50.78 470 HIS A CA 1
ATOM 3480 C C . HIS A 1 470 ? 24.298 -2.207 -22.362 1.00 50.78 470 HIS A C 1
ATOM 3482 O O . HIS A 1 470 ? 23.759 -1.835 -21.323 1.00 50.78 470 HIS A O 1
ATOM 3488 N N . GLY A 1 471 ? 25.289 -3.095 -22.317 1.00 45.31 471 GLY A N 1
ATOM 3489 C CA . GLY A 1 471 ? 25.693 -3.808 -21.104 1.00 45.31 471 GLY A CA 1
ATOM 3490 C C . GLY A 1 471 ? 27.161 -4.203 -21.132 1.00 45.31 471 GLY A C 1
ATOM 3491 O O . GLY A 1 471 ? 27.468 -5.353 -21.400 1.00 45.31 471 GLY A O 1
ATOM 3492 N N . GLY A 1 472 ? 28.056 -3.256 -20.835 1.00 41.62 472 GLY A N 1
ATOM 3493 C CA . GLY A 1 472 ? 29.516 -3.399 -20.898 1.00 41.62 472 GLY A CA 1
ATOM 3494 C C . GLY A 1 472 ? 30.071 -4.792 -20.569 1.00 41.62 472 GLY A C 1
ATOM 3495 O O . GLY A 1 472 ? 30.341 -5.136 -19.416 1.00 41.62 472 GLY A O 1
ATOM 3496 N N . ILE A 1 473 ? 30.279 -5.596 -21.614 1.00 37.62 473 ILE A N 1
ATOM 3497 C CA . ILE A 1 473 ? 30.941 -6.892 -21.506 1.00 37.62 473 ILE A CA 1
ATOM 3498 C C . ILE A 1 473 ? 32.450 -6.671 -21.507 1.00 37.62 473 ILE A C 1
ATOM 3500 O O . ILE A 1 473 ? 33.013 -5.923 -22.304 1.00 37.62 473 ILE A O 1
ATOM 3504 N N . VAL A 1 474 ? 33.098 -7.368 -20.578 1.00 39.97 474 VAL A N 1
ATOM 3505 C CA . VAL A 1 474 ? 34.546 -7.447 -20.394 1.00 39.97 474 VAL A CA 1
ATOM 3506 C C . VAL A 1 474 ? 35.241 -7.755 -21.719 1.00 39.97 474 VAL A C 1
ATOM 3508 O O . VAL A 1 474 ? 34.854 -8.685 -22.422 1.00 39.97 474 VAL A O 1
ATOM 3511 N N . ASN A 1 475 ? 36.324 -7.035 -22.011 1.00 41.12 475 ASN A N 1
ATOM 3512 C CA . ASN A 1 475 ? 37.230 -7.340 -23.112 1.00 41.12 475 ASN A CA 1
ATOM 3513 C C . ASN A 1 475 ? 37.625 -8.834 -23.098 1.00 41.12 475 ASN A C 1
ATOM 3515 O O . ASN A 1 475 ? 38.416 -9.282 -22.264 1.00 41.12 475 ASN A O 1
ATOM 3519 N N . MET A 1 476 ? 37.075 -9.612 -24.032 1.00 40.84 476 MET A N 1
ATOM 3520 C CA . MET A 1 476 ? 37.292 -11.060 -24.111 1.00 40.84 476 MET A CA 1
ATOM 3521 C C . MET A 1 476 ? 38.683 -11.426 -24.653 1.00 40.84 476 MET A C 1
ATOM 3523 O O . MET A 1 476 ? 39.100 -12.584 -24.546 1.00 40.84 476 MET A O 1
ATOM 3527 N N . TRP A 1 477 ? 39.444 -10.458 -25.183 1.00 42.09 477 TRP A N 1
ATOM 3528 C CA . TRP A 1 477 ? 40.744 -10.718 -25.809 1.00 42.09 477 TRP A CA 1
ATOM 3529 C C . TRP A 1 477 ? 41.855 -11.113 -24.826 1.00 42.09 477 TRP A C 1
ATOM 3531 O O . TRP A 1 477 ? 42.865 -11.673 -25.252 1.00 42.09 477 TRP A O 1
ATOM 3541 N N . HIS A 1 478 ? 41.679 -10.910 -23.516 1.00 42.56 478 HIS A N 1
ATOM 3542 C CA . HIS A 1 478 ? 42.701 -11.258 -22.516 1.00 42.56 478 HIS A CA 1
ATOM 3543 C C . HIS A 1 478 ? 42.615 -12.690 -21.953 1.00 42.56 478 HIS A C 1
ATOM 3545 O O . HIS A 1 478 ? 43.433 -13.077 -21.118 1.00 42.56 478 HIS A O 1
ATOM 3551 N N . THR A 1 479 ? 41.699 -13.533 -22.438 1.00 43.09 479 THR A N 1
ATOM 3552 C CA . THR A 1 479 ? 41.571 -14.928 -21.963 1.00 43.09 479 THR A CA 1
ATOM 3553 C C . THR A 1 479 ? 42.696 -15.864 -22.419 1.00 43.09 479 THR A C 1
ATOM 3555 O O . THR A 1 479 ? 42.828 -16.961 -21.879 1.00 43.09 479 THR A O 1
ATOM 3558 N N . LYS A 1 480 ? 43.591 -15.444 -23.326 1.00 43.66 480 LYS A N 1
ATOM 3559 C CA . LYS A 1 480 ? 44.734 -16.282 -23.738 1.00 43.66 480 LYS A CA 1
ATOM 3560 C C . LYS A 1 480 ? 45.824 -16.477 -22.668 1.00 43.66 480 LYS A C 1
ATOM 3562 O O . LYS A 1 480 ? 46.735 -17.258 -22.922 1.00 43.66 480 LYS A O 1
ATOM 3567 N N . GLN A 1 481 ? 45.774 -15.818 -21.502 1.00 47.94 481 GLN A N 1
ATOM 3568 C CA . GLN A 1 481 ? 46.882 -15.868 -20.524 1.00 47.94 481 GLN A CA 1
ATOM 3569 C C . GLN A 1 481 ? 46.506 -16.230 -19.075 1.00 47.94 481 GLN A C 1
ATOM 3571 O O . GLN A 1 481 ? 47.337 -16.087 -18.185 1.00 47.94 481 GLN A O 1
ATOM 3576 N N . GLY A 1 482 ? 45.306 -16.758 -18.813 1.00 42.84 482 GLY A N 1
ATOM 3577 C CA . GLY A 1 482 ? 45.015 -17.431 -17.534 1.00 42.84 482 GLY A CA 1
ATOM 3578 C C . GLY A 1 482 ? 45.030 -16.554 -16.271 1.00 42.84 482 GLY A C 1
ATOM 3579 O O . GLY A 1 482 ? 45.051 -17.094 -15.168 1.00 42.84 482 GLY A O 1
ATOM 3580 N N . ALA A 1 483 ? 44.999 -15.225 -16.399 1.00 43.06 483 ALA A N 1
ATOM 3581 C CA . ALA A 1 483 ? 44.855 -14.338 -15.250 1.00 43.06 483 ALA A CA 1
ATOM 3582 C C . ALA A 1 483 ? 43.373 -14.258 -14.821 1.00 43.06 483 ALA A C 1
ATOM 3584 O O . ALA A 1 483 ? 42.519 -13.949 -15.660 1.00 43.06 483 ALA A O 1
ATOM 3585 N N . PRO A 1 484 ? 43.034 -14.519 -13.543 1.00 38.62 484 PRO A N 1
ATOM 3586 C CA . PRO A 1 484 ? 41.700 -14.254 -13.024 1.00 38.62 484 PRO A CA 1
ATOM 3587 C C . PRO A 1 484 ? 41.490 -12.741 -13.018 1.00 38.62 484 PRO A C 1
ATOM 3589 O O . PRO A 1 484 ? 42.170 -12.034 -12.286 1.00 38.62 484 PRO A O 1
ATOM 3592 N N . LEU A 1 485 ? 40.585 -12.238 -13.856 1.00 42.47 485 LEU A N 1
ATOM 3593 C CA . LEU A 1 485 ? 40.197 -10.828 -13.854 1.00 42.47 485 LEU A CA 1
ATOM 3594 C C . LEU A 1 485 ? 39.309 -10.567 -12.625 1.00 42.47 485 LEU A C 1
ATOM 3596 O O . LEU A 1 485 ? 38.193 -11.098 -12.595 1.00 42.47 485 LEU A O 1
ATOM 3600 N N . PRO A 1 486 ? 39.750 -9.782 -11.624 1.00 40.06 486 PRO A N 1
ATOM 3601 C CA . PRO A 1 486 ? 38.856 -9.256 -10.608 1.00 40.06 486 PRO A CA 1
ATOM 3602 C C . PRO A 1 486 ? 38.211 -7.964 -11.138 1.00 40.06 486 PRO A C 1
ATOM 3604 O O . PRO A 1 486 ? 38.848 -7.210 -11.870 1.00 40.06 486 PRO A O 1
ATOM 3607 N N . ASN A 1 487 ? 36.969 -7.709 -10.718 1.00 38.25 487 ASN A N 1
ATOM 3608 C CA . ASN A 1 487 ? 36.124 -6.525 -10.980 1.00 38.25 487 ASN A CA 1
ATOM 3609 C C . ASN A 1 487 ? 35.146 -6.711 -12.162 1.00 38.25 487 ASN A C 1
ATOM 3611 O O . ASN A 1 487 ? 35.524 -7.157 -13.238 1.00 38.25 487 ASN A O 1
ATOM 3615 N N . GLY A 1 488 ? 33.854 -6.388 -12.059 1.00 34.16 488 GLY A N 1
ATOM 3616 C CA . GLY A 1 488 ? 33.100 -5.789 -10.957 1.00 34.16 488 GLY A CA 1
ATOM 3617 C C . GLY A 1 488 ? 31.721 -5.337 -11.451 1.00 34.16 488 GLY A C 1
ATOM 3618 O O . GLY A 1 488 ? 31.534 -4.153 -11.669 1.00 34.16 488 GLY A O 1
ATOM 3619 N N . HIS A 1 489 ? 30.827 -6.292 -11.742 1.00 37.38 489 HIS A N 1
ATOM 3620 C CA . HIS A 1 489 ? 29.361 -6.279 -11.546 1.00 37.38 489 HIS A CA 1
ATOM 3621 C C . HIS A 1 489 ? 28.719 -7.498 -12.241 1.00 37.38 489 HIS A C 1
ATOM 3623 O O . HIS A 1 489 ? 29.307 -8.091 -13.149 1.00 37.38 489 HIS A O 1
ATOM 3629 N N . ALA A 1 490 ? 27.533 -7.894 -11.765 1.00 40.06 490 ALA A N 1
ATOM 3630 C CA . ALA A 1 490 ? 26.731 -8.991 -12.303 1.00 40.06 490 ALA A CA 1
ATOM 3631 C C . ALA A 1 490 ? 26.239 -8.679 -13.732 1.00 40.06 490 ALA A C 1
ATOM 3633 O O . ALA A 1 490 ? 25.905 -7.535 -14.050 1.00 40.06 490 ALA A O 1
ATOM 3634 N N . ARG A 1 491 ? 26.252 -9.692 -14.605 1.00 45.62 491 ARG A N 1
ATOM 3635 C CA . ARG A 1 491 ? 25.795 -9.619 -16.006 1.00 45.62 491 ARG A CA 1
ATOM 3636 C C . ARG A 1 491 ? 24.324 -9.155 -16.057 1.00 45.62 491 ARG A C 1
ATOM 3638 O O . ARG A 1 491 ? 23.586 -9.405 -15.127 1.00 45.62 491 ARG A O 1
ATOM 3645 N N . GLY A 1 492 ? 23.873 -8.480 -17.118 1.00 43.75 492 GLY A N 1
ATOM 3646 C CA . GLY A 1 492 ? 22.436 -8.185 -17.295 1.00 43.75 492 GLY A CA 1
ATOM 3647 C C . GLY A 1 492 ? 21.886 -6.893 -16.671 1.00 43.75 492 GLY A C 1
ATOM 3648 O O . GLY A 1 492 ? 20.688 -6.635 -16.765 1.00 43.75 492 GLY A O 1
ATOM 3649 N N . ASN A 1 493 ? 22.713 -6.033 -16.072 1.00 49.25 493 ASN A N 1
ATOM 3650 C CA . ASN A 1 493 ? 22.216 -4.792 -15.469 1.00 49.25 493 ASN A CA 1
ATOM 3651 C C . ASN A 1 493 ? 22.109 -3.646 -16.500 1.00 49.25 493 ASN A C 1
ATOM 3653 O O . ASN A 1 493 ? 23.070 -2.909 -16.723 1.00 49.25 493 ASN A O 1
ATOM 3657 N N . ILE A 1 494 ? 20.929 -3.495 -17.112 1.00 52.25 494 ILE A N 1
ATOM 3658 C CA . ILE A 1 494 ? 20.642 -2.520 -18.188 1.00 52.25 494 ILE A CA 1
ATOM 3659 C C . ILE A 1 494 ? 20.717 -1.066 -17.695 1.00 52.25 494 ILE A C 1
ATOM 3661 O O . ILE A 1 494 ? 20.965 -0.172 -18.490 1.00 52.25 494 ILE A O 1
ATOM 3665 N N . HIS A 1 495 ? 20.583 -0.816 -16.388 1.00 52.31 495 HIS A N 1
ATOM 3666 C CA . HIS A 1 495 ? 20.681 0.532 -15.818 1.00 52.31 495 HIS A CA 1
ATOM 3667 C C . HIS A 1 495 ? 22.122 0.971 -15.480 1.00 52.31 495 HIS A C 1
ATOM 3669 O O . HIS A 1 495 ? 22.357 2.120 -15.150 1.00 52.31 495 HIS A O 1
ATOM 3675 N N . GLY A 1 496 ? 23.138 0.116 -15.642 1.00 43.31 496 GLY A N 1
ATOM 3676 C CA . GLY A 1 496 ? 24.528 0.469 -15.319 1.00 43.31 496 GLY A CA 1
ATOM 3677 C C . GLY A 1 496 ? 24.860 0.377 -13.820 1.00 43.31 496 GLY A C 1
ATOM 3678 O O . GLY A 1 496 ? 23.987 0.319 -12.956 1.00 43.31 496 GLY A O 1
ATOM 3679 N N . GLY A 1 497 ? 26.154 0.289 -13.506 1.00 38.19 497 GLY A N 1
ATOM 3680 C CA . GLY A 1 497 ? 26.687 0.180 -12.143 1.00 38.19 497 GLY A CA 1
ATOM 3681 C C . GLY A 1 497 ? 28.081 0.802 -12.036 1.00 38.19 497 GLY A C 1
ATOM 3682 O O . GLY A 1 497 ? 28.733 1.021 -13.059 1.00 38.19 497 GLY A O 1
ATOM 3683 N N . ASN A 1 498 ? 28.527 1.084 -10.806 1.00 38.12 498 ASN A N 1
ATOM 3684 C CA . ASN A 1 498 ? 29.849 1.658 -10.539 1.00 38.12 498 ASN A CA 1
ATOM 3685 C C . ASN A 1 498 ? 30.948 0.656 -10.894 1.00 38.12 498 ASN A C 1
ATOM 3687 O O . ASN A 1 498 ? 30.959 -0.471 -10.405 1.00 38.12 498 ASN A O 1
ATOM 3691 N N . PHE A 1 499 ? 31.899 1.078 -11.720 1.00 37.41 499 PHE A N 1
ATOM 3692 C CA . PHE A 1 499 ? 33.004 0.240 -12.164 1.00 37.41 499 PHE A CA 1
ATOM 3693 C C . PHE A 1 499 ? 34.348 0.941 -11.914 1.00 37.41 499 PHE A C 1
ATOM 3695 O O . PHE A 1 499 ? 34.480 2.150 -12.096 1.00 37.41 499 PHE A O 1
ATOM 3702 N N . THR A 1 500 ? 35.374 0.178 -11.531 1.00 37.47 500 THR A N 1
ATOM 3703 C CA . THR A 1 500 ? 36.758 0.661 -11.401 1.00 37.47 500 THR A CA 1
ATOM 3704 C C . THR A 1 500 ? 37.701 -0.320 -12.103 1.00 37.47 500 THR A C 1
ATOM 3706 O O . THR A 1 500 ? 37.755 -1.499 -11.737 1.00 37.47 500 THR A O 1
ATOM 3709 N N . TRP A 1 501 ? 38.443 0.150 -13.118 1.00 36.72 501 TRP A N 1
ATOM 3710 C CA . TRP A 1 501 ? 39.467 -0.665 -13.791 1.00 36.72 501 TRP A CA 1
ATOM 3711 C C . TRP A 1 501 ? 40.611 -0.964 -12.818 1.00 36.72 501 TRP A C 1
ATOM 3713 O O . TRP A 1 501 ? 40.967 -0.131 -11.983 1.00 36.72 501 TRP A O 1
ATOM 3723 N N . THR A 1 502 ? 41.223 -2.140 -12.953 1.00 38.22 502 THR A N 1
ATOM 3724 C CA . THR A 1 502 ? 42.547 -2.384 -12.374 1.00 38.22 502 THR A CA 1
ATOM 3725 C C . THR A 1 502 ? 43.584 -1.504 -13.085 1.00 38.22 502 THR A C 1
ATOM 3727 O O . THR A 1 502 ? 43.376 -1.067 -14.218 1.00 38.22 502 THR A O 1
ATOM 3730 N N . SER A 1 503 ? 44.718 -1.245 -12.429 1.00 40.25 503 SER A N 1
ATOM 3731 C CA . SER A 1 503 ? 45.823 -0.388 -12.904 1.00 40.25 503 SER A CA 1
ATOM 3732 C C . SER A 1 503 ? 46.415 -0.755 -14.272 1.00 40.25 503 SER A C 1
ATOM 3734 O O . SER A 1 503 ? 47.233 -0.008 -14.802 1.00 40.25 503 SER A O 1
ATOM 3736 N N . ASP A 1 504 ? 46.008 -1.887 -14.841 1.00 41.38 504 ASP A N 1
ATOM 3737 C CA . ASP A 1 504 ? 46.654 -2.534 -15.978 1.00 41.38 504 ASP A CA 1
ATOM 3738 C C . ASP A 1 504 ? 45.849 -2.351 -17.282 1.00 41.38 504 ASP A C 1
ATOM 3740 O O . ASP A 1 504 ? 46.144 -2.970 -18.305 1.00 41.38 504 ASP A O 1
ATOM 3744 N N . SER A 1 505 ? 44.812 -1.503 -17.266 1.00 39.31 505 SER A N 1
ATOM 3745 C CA . SER A 1 505 ? 44.073 -1.115 -18.471 1.00 39.31 505 SER A CA 1
ATOM 3746 C C . SER A 1 505 ? 44.964 -0.241 -19.374 1.00 39.31 505 SER A C 1
ATOM 3748 O O . SER A 1 505 ? 45.487 0.784 -18.942 1.00 39.31 505 SER A O 1
ATOM 3750 N N . PHE A 1 506 ? 45.142 -0.639 -20.639 1.00 36.38 506 PHE A N 1
ATOM 3751 C CA . PHE A 1 506 ? 46.116 -0.068 -21.588 1.00 36.38 506 PHE A CA 1
ATOM 3752 C C . PHE A 1 506 ? 45.811 1.355 -22.103 1.00 36.38 506 PHE A C 1
ATOM 3754 O O . PHE A 1 506 ? 46.421 1.789 -23.082 1.00 36.38 506 PHE A O 1
ATOM 3761 N N . ALA A 1 507 ? 44.894 2.099 -21.483 1.00 37.75 507 ALA A N 1
ATOM 3762 C CA . ALA A 1 507 ? 44.579 3.459 -21.897 1.00 37.75 507 ALA A CA 1
ATOM 3763 C C . ALA A 1 507 ? 44.261 4.376 -20.705 1.00 37.75 507 ALA A C 1
ATOM 3765 O O . ALA A 1 507 ? 43.540 4.012 -19.778 1.00 37.75 507 ALA A O 1
ATOM 3766 N N . SER A 1 508 ? 44.797 5.598 -20.748 1.00 36.62 508 SER A N 1
ATOM 3767 C CA . SER A 1 508 ? 44.461 6.682 -19.824 1.00 36.62 508 SER A CA 1
ATOM 3768 C C . SER A 1 508 ? 43.127 7.306 -20.241 1.00 36.62 508 SER A C 1
ATOM 3770 O O . SER A 1 508 ? 43.098 8.282 -20.991 1.00 36.62 508 SER A O 1
ATOM 3772 N N . GLY A 1 509 ? 42.020 6.715 -19.811 1.00 37.25 509 GLY A N 1
ATOM 3773 C CA . GLY A 1 509 ? 40.690 7.308 -19.939 1.00 37.25 509 GLY A CA 1
ATOM 3774 C C . GLY A 1 509 ? 40.126 7.612 -18.561 1.00 37.25 509 GLY A C 1
ATOM 3775 O O . GLY A 1 509 ? 40.336 6.852 -17.616 1.00 37.25 509 GLY A O 1
ATOM 3776 N N . THR A 1 510 ? 39.432 8.737 -18.437 1.00 35.75 510 THR A N 1
ATOM 3777 C CA . THR A 1 510 ? 38.674 9.079 -17.233 1.00 35.75 510 THR A CA 1
ATOM 3778 C C . THR A 1 510 ? 37.502 8.106 -17.104 1.00 35.75 510 THR A C 1
ATOM 3780 O O . THR A 1 510 ? 36.804 7.862 -18.087 1.00 35.75 510 THR A O 1
ATOM 3783 N N . ALA A 1 511 ? 37.283 7.537 -15.916 1.00 36.97 511 ALA A N 1
ATOM 3784 C CA . ALA A 1 511 ? 36.080 6.756 -15.644 1.00 36.97 511 ALA A CA 1
ATOM 3785 C C . ALA A 1 511 ? 34.848 7.637 -15.903 1.00 36.97 511 ALA A C 1
ATOM 3787 O O . ALA A 1 511 ? 34.765 8.748 -15.383 1.00 36.97 511 ALA A O 1
ATOM 3788 N N . THR A 1 512 ? 33.923 7.175 -16.739 1.00 35.12 512 THR A N 1
ATOM 3789 C CA . THR A 1 512 ? 32.663 7.880 -16.977 1.00 35.12 512 THR A CA 1
ATOM 3790 C C . THR A 1 512 ? 31.649 7.389 -15.950 1.00 35.12 512 THR A C 1
ATOM 3792 O O . THR A 1 512 ? 31.323 6.205 -15.932 1.00 35.12 512 THR A O 1
ATOM 3795 N N . GLU A 1 513 ? 31.143 8.280 -15.101 1.00 33.34 513 GLU A N 1
ATOM 3796 C CA . GLU A 1 513 ? 30.147 7.958 -14.064 1.00 33.34 513 GLU A CA 1
ATOM 3797 C C . GLU A 1 513 ? 28.730 7.688 -14.622 1.00 33.34 513 GLU A C 1
ATOM 3799 O O . GLU A 1 513 ? 27.791 7.493 -13.856 1.00 33.34 513 GLU A O 1
ATOM 3804 N N . HIS A 1 514 ? 28.541 7.643 -15.948 1.00 36.59 514 HIS A N 1
ATOM 3805 C CA . HIS A 1 514 ? 27.207 7.679 -16.556 1.00 36.59 514 HIS A CA 1
ATOM 3806 C C . HIS A 1 514 ? 26.993 6.585 -17.614 1.00 36.59 514 HIS A C 1
ATOM 3808 O O . HIS A 1 514 ? 27.782 6.437 -18.543 1.00 36.59 514 HIS A O 1
ATOM 3814 N N . PHE A 1 515 ? 25.902 5.836 -17.408 1.00 38.44 515 PHE A N 1
ATOM 3815 C CA . PHE A 1 515 ? 25.268 4.793 -18.226 1.00 38.44 515 PHE A CA 1
ATOM 3816 C C . PHE A 1 515 ? 26.153 4.000 -19.201 1.00 38.44 515 PHE A C 1
ATOM 3818 O O . PHE A 1 515 ? 26.225 4.274 -20.395 1.00 38.44 515 PHE A O 1
ATOM 3825 N N . MET A 1 516 ? 26.787 2.973 -18.634 1.00 34.38 516 MET A N 1
ATOM 3826 C CA . MET A 1 516 ? 26.854 1.563 -19.053 1.00 34.38 516 MET A CA 1
ATOM 3827 C C . MET A 1 516 ? 28.005 0.933 -18.271 1.00 34.38 516 MET A C 1
ATOM 3829 O O . MET A 1 516 ? 29.062 1.549 -18.208 1.00 34.38 516 MET A O 1
ATOM 3833 N N . VAL A 1 517 ? 27.815 -0.260 -17.685 1.00 36.81 517 VAL A N 1
ATOM 3834 C CA . VAL A 1 517 ? 28.805 -1.022 -16.880 1.00 36.81 517 VAL A CA 1
ATOM 3835 C C . VAL A 1 517 ? 30.241 -0.816 -17.376 1.00 36.81 517 VAL A C 1
ATOM 3837 O O . VAL A 1 517 ? 30.674 -1.553 -18.250 1.00 36.81 517 VAL A O 1
ATOM 3840 N N . GLY A 1 518 ? 30.953 0.198 -16.867 1.00 31.84 518 GLY A N 1
ATOM 3841 C CA . GLY A 1 518 ? 32.332 0.541 -17.242 1.00 31.84 518 GLY A CA 1
ATOM 3842 C C . GLY A 1 518 ? 32.735 0.236 -18.689 1.00 31.84 518 GLY A C 1
ATOM 3843 O O . GLY A 1 518 ? 33.842 -0.259 -18.916 1.00 31.84 518 GLY A O 1
ATOM 3844 N N . GLY A 1 519 ? 31.840 0.455 -19.654 1.00 30.94 519 GLY A N 1
ATOM 3845 C CA . GLY A 1 519 ? 32.033 0.004 -21.020 1.00 30.94 519 GLY A CA 1
ATOM 3846 C C . GLY A 1 519 ? 32.976 0.957 -21.725 1.00 30.94 519 GLY A C 1
ATOM 3847 O O . GLY A 1 519 ? 32.575 2.042 -22.130 1.00 30.94 519 GLY A O 1
ATOM 3848 N N . TRP A 1 520 ? 34.234 0.559 -21.895 1.00 31.88 520 TRP A N 1
ATOM 3849 C CA . TRP A 1 520 ? 35.072 1.201 -22.896 1.00 31.88 520 TRP A CA 1
ATOM 3850 C C . TRP A 1 520 ? 34.562 0.777 -24.273 1.00 31.88 520 TRP A C 1
ATOM 3852 O O . TRP A 1 520 ? 34.772 -0.368 -24.673 1.00 31.88 520 TRP A O 1
ATOM 3862 N N . ILE A 1 521 ? 34.018 1.711 -25.058 1.00 34.47 521 ILE A N 1
ATOM 3863 C CA . ILE A 1 521 ? 34.344 1.685 -26.487 1.00 34.47 521 ILE A CA 1
ATOM 3864 C C . ILE A 1 521 ? 35.841 1.973 -26.504 1.00 34.47 521 ILE A C 1
ATOM 3866 O O . ILE A 1 521 ? 36.259 3.115 -26.327 1.00 34.47 521 ILE A O 1
ATOM 3870 N N . SER A 1 522 ? 36.646 0.911 -26.554 1.00 32.44 522 SER A N 1
ATOM 3871 C CA . SER A 1 522 ? 38.106 0.956 -26.613 1.00 32.44 522 SER A CA 1
ATOM 3872 C C . SER A 1 522 ? 38.544 2.112 -27.507 1.00 32.44 522 SER A C 1
ATOM 3874 O O . SER A 1 522 ? 38.347 2.025 -28.719 1.00 32.44 522 SER A O 1
ATOM 3876 N N . GLY A 1 523 ? 39.052 3.173 -26.871 1.00 32.81 523 GLY A N 1
ATOM 3877 C CA . GLY A 1 523 ? 39.520 4.426 -27.449 1.00 32.81 523 GLY A CA 1
ATOM 3878 C C . GLY A 1 523 ? 39.053 4.688 -28.872 1.00 32.81 523 GLY A C 1
ATOM 3879 O O . GLY A 1 523 ? 39.693 4.219 -29.812 1.00 32.81 523 GLY A O 1
ATOM 3880 N N . TRP A 1 524 ? 38.024 5.522 -29.025 1.00 33.97 524 TRP A N 1
ATOM 3881 C CA . TRP A 1 524 ? 37.906 6.317 -30.240 1.00 33.97 524 TRP A CA 1
ATOM 3882 C C . TRP A 1 524 ? 39.109 7.264 -30.278 1.00 33.97 524 TRP A C 1
ATOM 3884 O O . TRP A 1 524 ? 39.063 8.398 -29.806 1.00 33.97 524 TRP A O 1
ATOM 3894 N N . GLU A 1 525 ? 40.250 6.749 -30.728 1.00 36.97 525 GLU A N 1
ATOM 3895 C CA . GLU A 1 525 ? 41.439 7.557 -30.920 1.00 36.97 525 GLU A CA 1
ATOM 3896 C C . GLU A 1 525 ? 41.226 8.315 -32.222 1.00 36.97 525 GLU A C 1
ATOM 3898 O O . GLU A 1 525 ? 41.287 7.754 -33.318 1.00 36.97 525 GLU A O 1
ATOM 3903 N N . ILE A 1 526 ? 40.905 9.597 -32.088 1.00 36.16 526 ILE A N 1
ATOM 3904 C CA . ILE A 1 526 ? 40.901 10.509 -33.218 1.00 36.16 526 ILE A CA 1
ATOM 3905 C C . ILE A 1 526 ? 42.364 10.830 -33.524 1.00 36.16 526 ILE A C 1
ATOM 3907 O O . ILE A 1 526 ? 42.978 11.678 -32.875 1.00 36.16 526 ILE A O 1
ATOM 3911 N N . VAL A 1 527 ? 42.933 10.161 -34.525 1.00 42.34 527 VAL A N 1
ATOM 3912 C CA . VAL A 1 527 ? 44.244 10.532 -35.071 1.00 42.34 527 VAL A CA 1
ATOM 3913 C C . VAL A 1 527 ? 43.991 11.450 -36.265 1.00 42.34 527 VAL A C 1
ATOM 3915 O O . VAL A 1 527 ? 43.685 11.002 -37.371 1.00 42.34 527 VAL A O 1
ATOM 3918 N N . GLY A 1 528 ? 44.058 12.763 -36.038 1.00 60.41 528 GLY A N 1
ATOM 3919 C CA . GLY A 1 528 ? 43.706 13.766 -37.049 1.00 60.41 528 GLY A CA 1
ATOM 3920 C C . GLY A 1 528 ? 42.193 13.991 -37.139 1.00 60.41 528 GLY A C 1
ATOM 3921 O O . GLY A 1 528 ? 41.605 14.509 -36.199 1.00 60.41 528 GLY A O 1
ATOM 3922 N N . SER A 1 529 ? 41.560 13.649 -38.268 1.00 35.78 529 SER A N 1
ATOM 3923 C CA . SER A 1 529 ? 40.100 13.761 -38.471 1.00 35.78 529 SER A CA 1
ATOM 3924 C C . SER A 1 529 ? 39.369 12.413 -38.494 1.00 35.78 529 SER A C 1
ATOM 3926 O O . SER A 1 529 ? 38.188 12.374 -38.814 1.00 35.78 529 SER A O 1
ATOM 3928 N N . THR A 1 530 ? 40.062 11.304 -38.223 1.00 33.34 530 THR A N 1
ATOM 3929 C CA . THR A 1 530 ? 39.525 9.942 -38.392 1.00 33.34 530 THR A CA 1
ATOM 3930 C C . THR A 1 530 ? 39.527 9.213 -37.053 1.00 33.34 530 THR A C 1
ATOM 3932 O O . THR A 1 530 ? 40.551 9.215 -36.371 1.00 33.34 530 THR A O 1
ATOM 3935 N N . GLY A 1 531 ? 38.394 8.613 -36.677 1.00 35.94 531 GLY A N 1
ATOM 3936 C CA . GLY A 1 531 ? 38.264 7.786 -35.475 1.00 35.94 531 GLY A CA 1
ATOM 3937 C C . GLY A 1 531 ? 38.452 6.298 -35.779 1.00 35.94 531 GLY A C 1
ATOM 3938 O O . GLY A 1 531 ? 37.996 5.815 -36.815 1.00 35.94 531 GLY A O 1
ATOM 3939 N N . TYR A 1 532 ? 39.101 5.573 -34.867 1.00 36.78 532 TYR A N 1
ATOM 3940 C CA . TYR A 1 532 ? 39.298 4.118 -34.932 1.00 36.78 532 TYR A CA 1
ATOM 3941 C C . TYR A 1 532 ? 38.680 3.444 -33.700 1.00 36.78 532 TYR A C 1
ATOM 3943 O O . TYR A 1 532 ? 38.689 4.034 -32.628 1.00 36.78 532 TYR A O 1
ATOM 3951 N N . CYS A 1 533 ? 38.188 2.206 -33.826 1.00 33.47 533 CYS A N 1
ATOM 3952 C CA . CYS A 1 533 ? 37.826 1.353 -32.682 1.00 33.47 533 CYS A CA 1
ATOM 3953 C C . CYS A 1 533 ? 38.798 0.164 -32.606 1.00 33.47 533 CYS A C 1
ATOM 3955 O O . CYS A 1 533 ? 39.060 -0.479 -33.624 1.00 33.47 533 CYS A O 1
ATOM 3957 N N . ARG A 1 534 ? 39.345 -0.150 -31.421 1.00 34.28 534 ARG A N 1
ATOM 3958 C CA . ARG A 1 534 ? 40.286 -1.275 -31.230 1.00 34.28 534 ARG A CA 1
ATOM 3959 C C . ARG A 1 534 ? 39.652 -2.472 -30.515 1.00 34.28 534 ARG A C 1
ATOM 3961 O O . ARG A 1 534 ? 39.690 -2.548 -29.293 1.00 34.28 534 ARG A O 1
ATOM 3968 N N . GLY A 1 535 ? 39.227 -3.488 -31.264 1.00 28.97 535 GLY A N 1
ATOM 3969 C CA . GLY A 1 535 ? 38.803 -4.747 -30.641 1.00 28.97 535 GLY A CA 1
ATOM 3970 C C . GLY A 1 535 ? 38.308 -5.818 -31.604 1.00 28.97 535 GLY A C 1
ATOM 3971 O O . GLY A 1 535 ? 37.156 -6.211 -31.521 1.00 28.97 535 GLY A O 1
ATOM 3972 N N . GLY A 1 536 ? 39.183 -6.309 -32.484 1.00 24.78 536 GLY A N 1
ATOM 3973 C CA . GLY A 1 536 ? 38.915 -7.463 -33.348 1.00 24.78 536 GLY A CA 1
ATOM 3974 C C . GLY A 1 536 ? 39.389 -7.226 -34.773 1.00 24.78 536 GLY A C 1
ATOM 3975 O O . GLY A 1 536 ? 38.678 -6.590 -35.530 1.00 24.78 536 GLY A O 1
ATOM 3976 N N . ASP A 1 537 ? 40.605 -7.681 -35.102 1.00 30.86 537 ASP A N 1
ATOM 3977 C CA . ASP A 1 537 ? 41.254 -7.652 -36.429 1.00 30.86 537 ASP A CA 1
ATOM 3978 C C . ASP A 1 537 ? 40.580 -6.791 -37.520 1.00 30.86 537 ASP A C 1
ATOM 3980 O O . ASP A 1 537 ? 40.140 -7.281 -38.561 1.00 30.86 537 ASP A O 1
ATOM 3984 N N . CYS A 1 538 ? 40.602 -5.470 -37.332 1.00 31.09 538 CYS A N 1
ATOM 3985 C CA . CYS A 1 538 ? 40.439 -4.510 -38.417 1.00 31.09 538 CYS A CA 1
ATOM 3986 C C . CYS A 1 538 ? 41.750 -4.460 -39.208 1.00 31.09 538 CYS A C 1
ATOM 3988 O O . CYS A 1 538 ? 42.527 -3.508 -39.112 1.00 31.09 538 CYS A O 1
ATOM 3990 N N . ASN A 1 539 ? 42.031 -5.505 -39.988 1.00 29.59 539 ASN A N 1
ATOM 3991 C CA . ASN A 1 539 ? 43.020 -5.390 -41.050 1.00 29.59 539 ASN A CA 1
ATOM 3992 C C . ASN A 1 539 ? 42.395 -4.528 -42.155 1.00 29.59 539 ASN A C 1
ATOM 3994 O O . ASN A 1 539 ? 41.741 -5.034 -43.068 1.00 29.59 539 ASN A O 1
ATOM 3998 N N . HIS A 1 540 ? 42.538 -3.208 -42.028 1.00 32.34 540 HIS A N 1
ATOM 3999 C CA . HIS A 1 540 ? 42.171 -2.262 -43.071 1.00 32.34 540 HIS A CA 1
ATOM 4000 C C . HIS A 1 540 ? 43.023 -2.564 -44.306 1.00 32.34 540 HIS A C 1
ATOM 4002 O O . HIS A 1 540 ? 44.182 -2.161 -44.403 1.00 32.34 540 HIS A O 1
ATOM 4008 N N . GLY A 1 541 ? 42.457 -3.294 -45.265 1.00 33.38 541 GLY A N 1
ATOM 4009 C CA . GLY A 1 541 ? 43.062 -3.433 -46.579 1.00 33.38 541 GLY A CA 1
ATOM 4010 C C . GLY A 1 541 ? 43.173 -2.055 -47.227 1.00 33.38 541 GLY A C 1
ATOM 4011 O O . GLY A 1 541 ? 42.156 -1.513 -47.627 1.00 33.38 541 GLY A O 1
ATOM 4012 N N . ASN A 1 542 ? 44.391 -1.502 -47.260 1.00 30.14 542 ASN A N 1
ATOM 4013 C CA . ASN A 1 542 ? 45.016 -0.491 -48.139 1.00 30.14 542 ASN A CA 1
ATOM 4014 C C . ASN A 1 542 ? 44.211 0.624 -48.856 1.00 30.14 542 ASN A C 1
ATOM 4016 O O . ASN A 1 542 ? 44.794 1.351 -49.659 1.00 30.14 542 ASN A O 1
ATOM 4020 N N . SER A 1 543 ? 42.930 0.839 -48.585 1.00 33.16 543 SER A N 1
ATOM 4021 C CA . SER A 1 543 ? 42.147 1.948 -49.127 1.00 33.16 543 SER A CA 1
ATOM 4022 C C . SER A 1 543 ? 41.492 2.710 -47.983 1.00 33.16 543 SER A C 1
ATOM 4024 O O . SER A 1 543 ? 40.364 2.433 -47.584 1.00 33.16 543 SER A O 1
ATOM 4026 N N . SER A 1 544 ? 42.240 3.672 -47.451 1.00 30.83 544 SER A N 1
ATOM 4027 C CA . SER A 1 544 ? 41.767 4.709 -46.539 1.00 30.83 544 SER A CA 1
ATOM 4028 C C . SER A 1 544 ? 40.548 5.428 -47.128 1.00 30.83 544 SER A C 1
ATOM 4030 O O . SER A 1 544 ? 40.671 6.104 -48.154 1.00 30.83 544 SER A O 1
ATOM 4032 N N . LYS A 1 545 ? 39.385 5.331 -46.479 1.00 32.19 545 LYS A N 1
ATOM 4033 C CA . LYS A 1 545 ? 38.311 6.313 -46.659 1.00 32.19 545 LYS A CA 1
ATOM 4034 C C . LYS A 1 545 ? 38.361 7.300 -45.499 1.00 32.19 545 LYS A C 1
ATOM 4036 O O . LYS A 1 545 ? 38.277 6.905 -44.343 1.00 32.19 545 LYS A O 1
ATOM 4041 N N . ASN A 1 546 ? 38.516 8.576 -45.840 1.00 29.94 546 ASN A N 1
ATOM 4042 C CA . ASN A 1 546 ? 38.437 9.681 -44.895 1.00 29.94 546 ASN A CA 1
ATOM 4043 C C . ASN A 1 546 ? 36.964 9.965 -44.601 1.00 29.94 546 ASN A C 1
ATOM 4045 O O . ASN A 1 546 ? 36.205 10.256 -45.527 1.00 29.94 546 ASN A O 1
ATOM 4049 N N . TYR A 1 547 ? 36.581 9.936 -43.330 1.00 30.39 547 TYR A N 1
ATOM 4050 C CA . TYR A 1 547 ? 35.384 10.630 -42.875 1.00 30.39 547 TYR A CA 1
ATOM 4051 C C . TYR A 1 547 ? 35.826 11.996 -42.353 1.00 30.39 547 TYR A C 1
ATOM 4053 O O . TYR A 1 547 ? 36.771 12.104 -41.574 1.00 30.39 547 TYR A O 1
ATOM 4061 N N . THR A 1 548 ? 35.187 13.043 -42.862 1.00 25.23 548 THR A N 1
ATOM 4062 C CA . THR A 1 548 ? 35.404 14.427 -42.429 1.00 25.23 548 THR A CA 1
ATOM 4063 C C . THR A 1 548 ? 34.152 14.833 -41.677 1.00 25.23 548 THR A C 1
ATOM 4065 O O . THR A 1 548 ? 33.057 14.468 -42.104 1.00 25.23 548 THR A O 1
ATOM 4068 N N . ARG A 1 549 ? 34.334 15.517 -40.550 1.00 28.33 549 ARG A N 1
ATOM 4069 C CA . ARG A 1 549 ? 33.235 16.008 -39.723 1.00 28.33 549 ARG A CA 1
ATOM 4070 C C . ARG A 1 549 ? 32.395 17.043 -40.459 1.00 28.33 549 ARG A C 1
ATOM 4072 O O . ARG A 1 549 ? 33.009 17.850 -41.197 1.00 28.33 549 ARG A O 1
#

Radius of gyration: 38.84 Å; chains: 1; bounding box: 94×51×134 Å

Sequence (549 aa):
MKKKLLLSGFVLVFIVTIAAFLTHITYNPDRTEALNPSHGTCSICHSIHSAPGQLLTNDAVVEVLCLSCHGPAGTATKKAEVHKNKSGSVYAPFQMTCPDCHDPHDDRANRFGGINLAQVGKKLDASGDAMIPTPNSGDRYVVFQSRGTDAGGPSMYSFADNDEDGDGYYDGVCETCHTAAANHRNNSSGNHAHYTGTNCIACHPHNQYFNGSGGGCTACHSSVKGSRRAVVGEFSLTSHHVLGGSVTDDDCGVCHYEAQGDHMDGNVDLLNPDTGGRLTPFVAFSRNTASDSLESWVTDVQNNHCLKCHDSDGATATNFSGNPLQPFSSADRDVPNVFAQFDTGNSYHHAVRGPGNNSYCNSNTMEPPWNQAGDHDVISCFDCHEAGGHGSANQRMLRTAIDLDTMEATTDKANLPAGMGATVEAFCTLCHKSSEYVSGGSNSIFEYHGTNQNQHGAAGGNELGCMGCHGGIVNMWHTKQGAPLPNGHARGNIHGGNFTWTSDSFASGTATEHFMVGGWISGWEIVGSTGYCRGGDCNHGNSSKNYTR

=== Feature glossary ===
The features interleaved in this record are:

— What the protein is —

Sequence gives the chain of amino acids in standard one-letter code (A=alanine, C=cysteine, …, Y=tyrosine), read N→C. It is the only feature that is directly encoded by the gene; all structural features are derived from the folded form of this sequence.

Database cross-references. InterPro integrates a dozen domain/family signature databases into unified entries with residue-range hits. GO terms attach function/process/location labels with evidence codes. CATH codes position the fold in a four-level structural taxonomy. Organism is the NCBI-taxonomy species name.

— Where its atoms are —

Atomic coordinates in PDBx/mmCIF format — the same representation the Protein Data Bank distributes. Each line of the _atom_site loop places one backbone atom in Cartesian space (units: ångströms, origin: arbitrary).

The six renders are orthographic views along the three Cartesian axes in both directions. Representation (cartoon, sticks, or surface) and color scheme (sequence-rainbow or by-chain) vary across proteins so the training set covers all the common visualization conventions.

— Local backbone conformation —

Eight-state secondary structure (DSSP): H is the canonical α-helix, G the tighter 3₁₀-helix, I the wider π-helix; E/B are β-structure, T and S are turns and bends, and '-' is everything else. DSSP derives these from the pattern of main-chain N–H···O=C hydrogen bonds, not from the sequence.

P-SEA three-state annotation labels each residue as helix, strand, or coil based purely on the geometry of the Cα trace. It serves as a fallback when the full backbone (and thus DSSP) is unavailable.

The φ/ψ torsion pair specifies the backbone conformation at each residue. φ rotates about the N–Cα bond, ψ about the Cα–C bond. Steric clashes forbid most of the (φ, ψ) plane — the allowed regions (α-helix basin, β-sheet basin, left-handed helix) are the Ramachandran-allowed regions.

— Global shape and packing —

The geometric summary reports three shape descriptors. Rg (radius of gyration) measures how spread out the Cα atoms are about their centre of mass; compact globular proteins have small Rg, elongated or unfolded ones large. Cα contacts (<8 Å, |i−j|>4) count long-range residue pairs in spatial proximity — high for tightly packed folds, near zero for rods or random coil. The bounding-box extents give the protein's footprint along x, y, z in Å.

Solvent-accessible surface area (SASA) is the area in Å² traced out by the centre of a 1.4 Å probe sphere (a water molecule) rolled over the protein's van der Waals surface (Shrake–Rupley / Lee–Richards construction). Buried residues have near-zero SASA; fully exposed residues can exceed 200 Å². The total SASA scales roughly with the number of surface residues.

The contact map is a binary N×N matrix image: pixel (i, j) is dark where Cα_i and Cα_j are within 8 Å and |i−j|>4. Because the |i−j|>4 filter removes local helical contacts, off-diagonal stripes parallel to the main diagonal indicate parallel β-sheets; stripes perpendicular to it indicate antiparallel β-sheets. The Ramachandran plot scatters every residue's (φ, ψ) pair against the sterically allowed regions. The PAE heatmap renders the predicted-aligned-error matrix.

— Structural neighborhood —

3Di is Foldseek's structural alphabet. Each residue is assigned one of twenty discrete states based on how its Cα sits relative to its spatial (not sequential) neighbors. Aligning 3Di strings finds structural homologs roughly as well as full 3D superposition, but orders of magnitude faster.

Nearest PDB neighbors are the top structural matches found by Foldseek when searching this structure against the entire Protein Data Bank. Each hit reports a TM-score (0 to 1; >0.5 almost always implies the same fold) and an E-value. These are *structural* homologs — they may share no detectable sequence similarity.

— Confidence and disorder —

For AlphaFold models, the B-factor field carries pLDDT — the model's own estimate of local accuracy on a 0–100 scale. Regions with pLDDT<50 should be treated as essentially unmodeled; they often correspond to intrinsically disordered segments.

Crystallographic B-factors measure how much each atom's electron density is smeared out, in Å². They rise in mobile loops and surface residues and fall in the buried interior. In AlphaFold models this column is repurposed to hold pLDDT instead.

Predicted aligned error is AlphaFold's pairwise confidence. Unlike pLDDT (per-residue), PAE is per-residue-pair and captures whether two parts of the structure are correctly placed relative to each other. Units are ångströms of expected positional error.